Protein AF-0000000086183841 (afdb_homodimer)

Radius of gyration: 27.8 Å; Cα contacts (8 Å, |Δi|>4): 946; chains: 2; bounding box: 64×86×71 Å

Organism: Rhodotorula mucilaginosa (NCBI:txid5537)

Structure (mmCIF, N/CA/C/O backbone):
data_AF-0000000086183841-model_v1
#
loop_
_entity.id
_entity.type
_entity.pdbx_description
1 polymer 'Uncharacterized protein'
#
loop_
_atom_site.group_PDB
_atom_site.id
_atom_site.type_symbol
_atom_site.label_atom_id
_atom_site.label_alt_id
_atom_site.label_comp_id
_atom_site.label_asym_id
_atom_site.label_entity_id
_atom_site.label_seq_id
_atom_site.pdbx_PDB_ins_code
_atom_site.Cartn_x
_atom_site.Cartn_y
_atom_site.Cartn_z
_atom_site.occupancy
_atom_site.B_iso_or_equiv
_atom_site.auth_seq_id
_atom_site.auth_comp_id
_atom_site.auth_asym_id
_atom_site.auth_atom_id
_atom_site.pdbx_PDB_model_num
ATOM 1 N N . MET A 1 1 ? 13.086 28.516 -35.906 1 32.03 1 MET A N 1
ATOM 2 C CA . MET A 1 1 ? 13.18 27.109 -35.5 1 32.03 1 MET A CA 1
ATOM 3 C C . MET A 1 1 ? 12.852 26.922 -34.031 1 32.03 1 MET A C 1
ATOM 5 O O . MET A 1 1 ? 13.516 27.5 -33.156 1 32.03 1 MET A O 1
ATOM 9 N N . SER A 1 2 ? 11.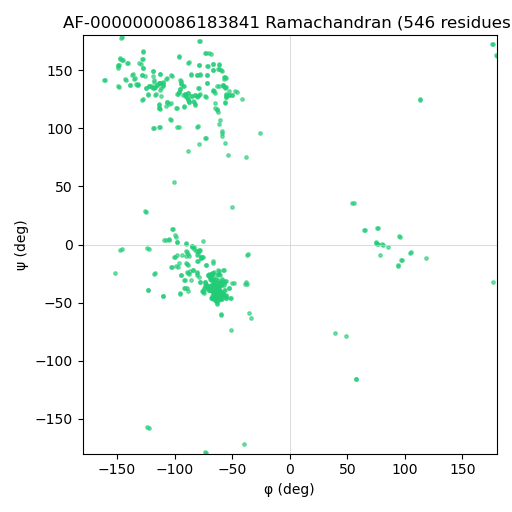562 26.625 -33.75 1 34.84 2 SER A N 1
ATOM 10 C CA . SER A 1 2 ? 10.969 26.781 -32.438 1 34.84 2 SER A CA 1
ATOM 11 C C . SER A 1 2 ? 11.727 25.969 -31.391 1 34.84 2 SER A C 1
ATOM 13 O O . SER A 1 2 ? 12.414 25 -31.734 1 34.84 2 SER A O 1
ATOM 15 N N . LEU A 1 3 ? 11.953 26.609 -30.234 1 42.75 3 LEU A N 1
ATOM 16 C CA . LEU A 1 3 ? 12.664 26.094 -29.062 1 42.75 3 LEU A CA 1
ATOM 17 C C . LEU A 1 3 ? 12.359 24.609 -28.844 1 42.75 3 LEU A C 1
ATOM 19 O O . LEU A 1 3 ? 13.227 23.859 -28.406 1 42.75 3 LEU A O 1
ATOM 23 N N . VAL A 1 4 ? 11.234 24.203 -29.141 1 41.47 4 VAL A N 1
ATOM 24 C CA . VAL A 1 4 ? 10.852 22.797 -28.984 1 41.47 4 VAL A CA 1
ATOM 25 C C . VAL A 1 4 ? 11.625 21.938 -29.984 1 41.47 4 VAL A C 1
ATOM 27 O O . VAL A 1 4 ? 11.906 20.766 -29.719 1 41.47 4 VAL A O 1
ATOM 30 N N . ALA A 1 5 ? 12.086 22.438 -31.125 1 47.25 5 ALA A N 1
ATOM 31 C CA . ALA A 1 5 ? 12.773 21.703 -32.188 1 47.25 5 ALA A CA 1
ATOM 32 C C . ALA A 1 5 ? 14.133 21.203 -31.703 1 47.25 5 ALA A C 1
ATOM 34 O O . ALA A 1 5 ? 14.625 20.172 -32.156 1 47.25 5 ALA A O 1
ATOM 35 N N . ARG A 1 6 ? 14.664 21.922 -30.781 1 49.94 6 ARG A N 1
ATOM 36 C CA . ARG A 1 6 ? 16.031 21.594 -30.406 1 49.94 6 ARG A CA 1
ATOM 37 C C . ARG A 1 6 ? 16.062 20.5 -29.359 1 49.94 6 ARG A C 1
ATOM 39 O O . ARG A 1 6 ? 17.109 19.906 -29.094 1 49.94 6 ARG A O 1
ATOM 46 N N . LEU A 1 7 ? 15 20.422 -28.484 1 52.72 7 LEU A N 1
ATOM 47 C CA . LEU A 1 7 ? 15.125 19.531 -27.328 1 52.72 7 LEU A CA 1
ATOM 48 C C . LEU A 1 7 ? 14.703 18.109 -27.688 1 52.72 7 LEU A C 1
ATOM 50 O O . LEU A 1 7 ? 14.977 17.172 -26.953 1 52.72 7 LEU A O 1
ATOM 54 N N . VAL A 1 8 ? 13.906 17.969 -28.719 1 57.25 8 VAL A N 1
ATOM 55 C CA . VAL A 1 8 ? 13.453 16.641 -29.078 1 57.25 8 VAL A CA 1
ATOM 56 C C . VAL A 1 8 ? 14.148 16.188 -30.359 1 57.25 8 VAL A C 1
ATOM 58 O O . VAL A 1 8 ? 14.148 16.906 -31.359 1 57.25 8 VAL A O 1
ATOM 61 N N . PRO A 1 9 ? 14.883 15.133 -30.281 1 63.31 9 PRO A N 1
ATOM 62 C CA . PRO A 1 9 ? 15.531 14.648 -31.5 1 63.31 9 PRO A CA 1
ATOM 63 C C . PRO A 1 9 ? 14.57 14.578 -32.688 1 63.31 9 PRO A C 1
ATOM 65 O O . PRO A 1 9 ? 13.406 14.195 -32.531 1 63.31 9 PRO A O 1
ATOM 68 N N . SER A 1 10 ? 15.008 15.07 -33.688 1 67.94 10 SER A N 1
ATOM 69 C CA . SER A 1 10 ? 14.242 15.141 -34.938 1 67.94 10 SER A CA 1
ATOM 70 C C . SER A 1 10 ? 13.656 13.781 -35.312 1 67.94 10 SER A C 1
ATOM 72 O O . SER A 1 10 ? 12.547 13.695 -35.844 1 67.94 10 SER A O 1
ATOM 74 N N . SER A 1 11 ? 14.391 12.695 -34.969 1 69.44 11 SER A N 1
ATOM 75 C CA . SER A 1 11 ? 13.906 11.352 -35.281 1 69.44 11 SER A CA 1
ATOM 76 C C . SER A 1 11 ? 12.641 11.023 -34.5 1 69.44 11 SER A C 1
ATOM 78 O O . SER A 1 11 ? 11.719 10.391 -35.031 1 69.44 11 SER A O 1
ATOM 80 N N . LEU A 1 12 ? 12.555 11.531 -33.312 1 67.94 12 LEU A N 1
ATOM 81 C CA . LEU A 1 12 ? 11.367 11.289 -32.5 1 67.94 12 LEU A CA 1
ATOM 82 C C . LEU A 1 12 ? 10.188 12.109 -33 1 67.94 12 LEU A C 1
ATOM 84 O O . LEU A 1 12 ? 9.047 11.625 -33 1 67.94 12 LEU A O 1
ATOM 88 N N . VAL A 1 13 ? 10.586 13.273 -33.375 1 69.06 13 VAL A N 1
ATOM 89 C CA . VAL A 1 13 ? 9.547 14.156 -33.906 1 69.06 13 VAL A CA 1
ATOM 90 C C . VAL A 1 13 ? 8.914 13.539 -35.125 1 69.06 13 VAL A C 1
ATOM 92 O O . VAL A 1 13 ? 7.684 13.523 -35.281 1 69.06 13 VAL A O 1
ATOM 95 N N . ASP A 1 14 ? 9.734 13.023 -35.969 1 71.62 14 ASP A N 1
ATOM 96 C CA . ASP A 1 14 ? 9.242 12.422 -37.188 1 71.62 14 ASP A CA 1
ATOM 97 C C . ASP A 1 14 ? 8.344 11.227 -36.906 1 71.62 14 ASP A C 1
ATOM 99 O O . ASP A 1 14 ? 7.34 11.016 -37.594 1 71.62 14 ASP A O 1
ATOM 103 N N . ARG A 1 15 ? 8.648 10.602 -35.844 1 72.31 15 ARG A N 1
ATOM 104 C CA . ARG A 1 15 ? 7.895 9.406 -35.5 1 72.31 15 ARG A CA 1
ATOM 105 C C . ARG A 1 15 ? 6.566 9.766 -34.875 1 72.31 15 ARG A C 1
ATOM 107 O O . ARG A 1 15 ? 5.574 9.047 -35 1 72.31 15 ARG A O 1
ATOM 114 N N . LEU A 1 16 ? 6.551 10.891 -34.25 1 75.75 16 LEU A N 1
ATOM 115 C CA . LEU A 1 16 ? 5.371 11.227 -33.469 1 75.75 16 LEU A CA 1
ATOM 116 C C . LEU A 1 16 ? 4.449 12.164 -34.219 1 75.75 16 LEU A C 1
ATOM 118 O O . LEU A 1 16 ? 3.289 12.352 -33.875 1 75.75 16 LEU A O 1
ATOM 122 N N . GLU A 1 17 ? 4.969 12.68 -35.312 1 75.31 17 GLU A N 1
ATOM 123 C CA . GLU A 1 17 ? 4.223 13.648 -36.094 1 75.31 17 GLU A CA 1
ATOM 124 C C . GLU A 1 17 ? 2.887 13.078 -36.562 1 75.31 17 GLU A C 1
ATOM 126 O O . GLU A 1 17 ? 1.859 13.758 -36.5 1 75.31 17 GLU A O 1
ATOM 131 N N . PRO A 1 18 ? 2.91 11.828 -37 1 74.31 18 PRO A N 1
ATOM 132 C CA . PRO A 1 18 ? 1.6 11.297 -37.375 1 74.31 18 PRO A CA 1
ATOM 133 C C . PRO A 1 18 ? 0.606 11.281 -36.219 1 74.31 18 PRO A C 1
ATOM 135 O O . PRO A 1 18 ? -0.603 11.398 -36.438 1 74.31 18 PRO A O 1
ATOM 138 N N . LEU A 1 19 ? 1.113 11.219 -35.094 1 73.88 19 LEU A N 1
ATOM 139 C CA . LEU A 1 19 ? 0.247 11.203 -33.906 1 73.88 19 LEU A CA 1
ATOM 140 C C . LEU A 1 19 ? -0.349 12.586 -33.656 1 73.88 19 LEU A C 1
ATOM 142 O O . LEU A 1 19 ? -1.496 12.703 -33.219 1 73.88 19 LEU A O 1
ATOM 146 N N . LEU A 1 20 ? 0.448 13.539 -33.969 1 75.38 20 LEU A N 1
ATOM 147 C CA . LEU A 1 20 ? -0.028 14.906 -33.812 1 75.38 20 LEU A CA 1
ATOM 148 C C . LEU A 1 20 ? -1.23 15.188 -34.688 1 75.38 20 LEU A C 1
ATOM 150 O O . LEU A 1 20 ? -2.148 15.906 -34.312 1 75.38 20 LEU A O 1
ATOM 154 N N . ALA A 1 21 ? -1.122 14.539 -35.844 1 71.62 21 ALA A N 1
ATOM 155 C CA . ALA A 1 21 ? -2.182 14.766 -36.844 1 71.62 21 ALA A CA 1
ATOM 156 C C . ALA A 1 21 ? -3.51 14.188 -36.344 1 71.62 21 ALA A C 1
ATOM 158 O O . ALA A 1 21 ? -4.578 14.602 -36.812 1 71.62 21 ALA A O 1
ATOM 159 N N . ARG A 1 22 ? -3.402 13.367 -35.375 1 70.81 22 ARG A N 1
ATOM 160 C CA . ARG A 1 22 ? -4.605 12.719 -34.844 1 70.81 22 ARG A CA 1
ATOM 161 C C . ARG A 1 22 ? -5.223 13.523 -33.719 1 70.81 22 ARG A C 1
ATOM 163 O O . ARG A 1 22 ? -6.352 13.258 -33.312 1 70.81 22 ARG A O 1
ATOM 170 N N . LEU A 1 23 ? -4.551 14.469 -33.281 1 74.44 23 LEU A N 1
ATOM 171 C CA . LEU A 1 23 ? -5.055 15.336 -32.219 1 74.44 23 LEU A CA 1
ATOM 172 C C . LEU A 1 23 ? -5.867 16.484 -32.812 1 74.44 23 LEU A C 1
ATOM 174 O O . LEU A 1 23 ? -5.742 16.812 -34 1 74.44 23 LEU A O 1
ATOM 178 N N . PRO A 1 24 ? -6.77 17.062 -31.969 1 70.88 24 PRO A N 1
ATOM 179 C CA . PRO A 1 24 ? -7.637 18.109 -32.5 1 70.88 24 PRO A CA 1
ATOM 180 C C . PRO A 1 24 ? -6.855 19.234 -33.188 1 70.88 24 PRO A C 1
ATOM 182 O O . PRO A 1 24 ? -5.863 19.719 -32.625 1 70.88 24 PRO A O 1
ATOM 185 N N . SER A 1 25 ? -7.281 19.5 -34.375 1 68.31 25 SER A N 1
ATOM 186 C CA . SER A 1 25 ? -6.613 20.484 -35.219 1 68.31 25 SER A CA 1
ATOM 187 C C . SER A 1 25 ? -6.645 21.875 -34.562 1 68.31 25 SER A C 1
ATOM 189 O O . SER A 1 25 ? -5.781 22.703 -34.844 1 68.31 25 SER A O 1
ATOM 191 N N . GLY A 1 26 ? -7.582 22.125 -33.656 1 72.12 26 GLY A N 1
ATOM 192 C CA . GLY A 1 26 ? -7.668 23.438 -33.062 1 72.12 26 GLY A CA 1
ATOM 193 C C . GLY A 1 26 ? -6.637 23.672 -31.969 1 72.12 26 GLY A C 1
ATOM 194 O O . GLY A 1 26 ? -6.426 24.812 -31.547 1 72.12 26 GLY A O 1
ATOM 195 N N . LEU A 1 27 ? -5.945 22.688 -31.656 1 77.38 27 LEU A N 1
ATOM 196 C CA . LEU A 1 27 ? -4.957 22.844 -30.594 1 77.38 27 LEU A CA 1
ATOM 197 C C . LEU A 1 27 ? -3.604 23.25 -31.156 1 77.38 27 LEU A C 1
ATOM 199 O O . LEU A 1 27 ? -3.164 22.703 -32.188 1 77.38 27 LEU A O 1
ATOM 203 N N . PRO A 1 28 ? -3.078 24.312 -30.547 1 85.56 28 PRO A N 1
ATOM 204 C CA . PRO A 1 28 ? -1.729 24.703 -30.969 1 85.56 28 PRO A CA 1
ATOM 205 C C . PRO A 1 28 ? -0.719 23.562 -30.844 1 85.56 28 PRO A C 1
ATOM 207 O O . PRO A 1 28 ? -0.848 22.734 -29.953 1 85.56 28 PRO A O 1
ATOM 210 N N . ARG A 1 29 ? 0.168 23.531 -31.781 1 82.62 29 ARG A N 1
ATOM 211 C CA . ARG A 1 29 ? 1.156 22.453 -31.891 1 82.62 29 ARG A CA 1
ATOM 212 C C . ARG A 1 29 ? 1.88 22.266 -30.562 1 82.62 29 ARG A C 1
ATOM 214 O O . ARG A 1 29 ? 2.043 21.125 -30.094 1 82.62 29 ARG A O 1
ATOM 221 N N . PRO A 1 30 ? 2.326 23.344 -29.906 1 84.38 30 PRO A N 1
ATOM 222 C CA . PRO A 1 30 ? 3.016 23.141 -28.625 1 84.38 30 PRO A CA 1
ATOM 223 C C . PRO A 1 30 ? 2.146 22.422 -27.594 1 84.38 30 PRO A C 1
ATOM 225 O O . PRO A 1 30 ? 2.652 21.625 -26.812 1 84.38 30 PRO A O 1
ATOM 228 N N . LEU A 1 31 ? 0.934 22.625 -27.625 1 86.31 31 LEU A N 1
ATOM 229 C CA . LEU A 1 31 ? 0.023 21.969 -26.688 1 86.31 31 LEU A CA 1
ATOM 230 C C . LEU A 1 31 ? -0.149 20.5 -27.031 1 86.31 31 LEU A C 1
ATOM 232 O O . LEU A 1 31 ? -0.288 19.656 -26.125 1 86.31 31 LEU A O 1
ATOM 236 N N . LYS A 1 32 ? -0.121 20.281 -28.266 1 82.81 32 LYS A N 1
ATOM 237 C CA . LYS A 1 32 ? -0.198 18.891 -28.688 1 82.81 32 LYS A CA 1
ATOM 238 C C . LYS A 1 32 ? 1.032 18.109 -28.234 1 82.81 32 LYS A C 1
ATOM 240 O O . LYS A 1 32 ? 0.912 16.984 -27.719 1 82.81 32 LYS A O 1
ATOM 245 N N . TRP A 1 33 ? 2.141 18.766 -28.391 1 83.44 33 TRP A N 1
ATOM 246 C CA . TRP A 1 33 ? 3.377 18.109 -27.969 1 83.44 33 TRP A CA 1
ATOM 247 C C . TRP A 1 33 ? 3.424 17.938 -26.469 1 83.44 33 TRP A C 1
ATOM 249 O O . TRP A 1 33 ? 3.889 16.922 -25.953 1 83.44 33 TRP A O 1
ATOM 259 N N . ALA A 1 34 ? 2.943 18.906 -25.812 1 85.44 34 ALA A N 1
ATOM 260 C CA . ALA A 1 34 ? 2.891 18.828 -24.359 1 85.44 34 ALA A CA 1
ATOM 261 C C . ALA A 1 34 ? 1.993 17.672 -23.906 1 85.44 34 ALA A C 1
ATOM 263 O O . ALA A 1 34 ? 2.318 16.969 -22.953 1 85.44 34 ALA A O 1
ATOM 264 N N . PHE A 1 35 ? 1.017 17.562 -24.609 1 82.81 35 PHE A N 1
ATOM 265 C CA . PHE A 1 35 ? 0.077 16.5 -24.281 1 82.81 35 PHE A CA 1
ATOM 266 C C . PHE A 1 35 ? 0.706 15.133 -24.516 1 82.81 35 PHE A C 1
ATOM 268 O O . PHE A 1 35 ? 0.586 14.234 -23.688 1 82.81 35 PHE A O 1
ATOM 275 N N . ILE A 1 36 ? 1.354 15 -25.578 1 82.81 36 ILE A N 1
ATOM 276 C CA . ILE A 1 36 ? 2.01 13.734 -25.906 1 82.81 36 ILE A CA 1
ATOM 277 C C . ILE A 1 36 ? 3.098 13.445 -24.875 1 82.81 36 ILE A C 1
ATOM 279 O O . ILE A 1 36 ? 3.238 12.305 -24.422 1 82.81 36 ILE A O 1
ATOM 283 N N . ALA A 1 37 ? 3.807 14.469 -24.578 1 84.31 37 ALA A N 1
ATOM 284 C CA . ALA A 1 37 ? 4.84 14.312 -23.547 1 84.31 37 ALA A CA 1
ATOM 285 C C . ALA A 1 37 ? 4.23 13.867 -22.219 1 84.31 37 ALA A C 1
ATOM 287 O O . ALA A 1 37 ? 4.77 12.984 -21.547 1 84.31 37 ALA A O 1
ATOM 288 N N . LEU A 1 38 ? 3.131 14.422 -21.891 1 83.62 38 LEU A N 1
ATOM 289 C CA . LEU A 1 38 ? 2.432 14.07 -20.656 1 83.62 38 LEU A CA 1
ATOM 290 C C . LEU A 1 38 ? 2.027 12.594 -20.656 1 83.62 38 LEU A C 1
ATOM 292 O O . LEU A 1 38 ? 2.184 11.906 -19.656 1 83.62 38 LEU A O 1
ATOM 296 N N . LEU A 1 39 ? 1.614 12.188 -21.781 1 83.12 39 LEU A N 1
ATOM 297 C CA . LEU A 1 39 ? 1.193 10.797 -21.891 1 83.12 39 LEU A CA 1
ATOM 298 C C . LEU A 1 39 ? 2.391 9.852 -21.812 1 83.12 39 LEU A C 1
ATOM 300 O O . LEU A 1 39 ? 2.336 8.836 -21.109 1 83.12 39 LEU A O 1
ATOM 304 N N . ILE A 1 40 ? 3.434 10.289 -22.438 1 83.62 40 ILE A N 1
ATOM 305 C CA . ILE A 1 40 ? 4.617 9.438 -22.469 1 83.62 40 ILE A CA 1
ATOM 306 C C . ILE A 1 40 ? 5.23 9.344 -21.078 1 83.62 40 ILE A C 1
ATOM 308 O O . ILE A 1 40 ? 5.578 8.258 -20.609 1 83.62 40 ILE A O 1
ATOM 312 N N . PHE A 1 41 ? 5.234 10.438 -20.375 1 84.38 41 PHE A N 1
ATOM 313 C CA . PHE A 1 41 ? 5.867 10.477 -19.062 1 84.38 41 PHE A CA 1
ATOM 314 C C . PHE A 1 41 ? 4.992 9.812 -18.016 1 84.38 41 PHE A C 1
ATOM 316 O O . PHE A 1 41 ? 5.457 9.484 -16.906 1 84.38 41 PHE A O 1
ATOM 323 N N . ASN A 1 42 ? 3.777 9.539 -18.422 1 86.81 42 ASN A N 1
ATOM 324 C CA . ASN A 1 42 ? 2.859 8.906 -17.484 1 86.81 42 ASN A CA 1
ATOM 325 C C . ASN A 1 42 ? 2.266 7.621 -18.062 1 86.81 42 ASN A C 1
ATOM 327 O O . ASN A 1 42 ? 1.13 7.262 -17.734 1 86.81 42 ASN A O 1
ATOM 331 N N . ILE A 1 43 ? 2.986 7.02 -18.875 1 86.56 43 ILE A N 1
ATOM 332 C CA . ILE A 1 43 ? 2.484 5.871 -19.625 1 86.56 43 ILE A CA 1
ATOM 333 C C . ILE A 1 43 ? 2.094 4.758 -18.656 1 86.56 43 ILE A C 1
ATOM 335 O O . ILE A 1 43 ? 1.133 4.023 -18.906 1 86.56 43 ILE A O 1
ATOM 339 N N . ASP A 1 44 ? 2.756 4.617 -17.594 1 86.94 44 ASP A N 1
ATOM 340 C CA . ASP A 1 44 ? 2.484 3.537 -16.656 1 86.94 44 ASP A CA 1
ATOM 341 C C . ASP A 1 44 ? 1.22 3.82 -15.844 1 86.94 44 ASP A C 1
ATOM 343 O O . ASP A 1 44 ? 0.69 2.928 -15.18 1 86.94 44 ASP A O 1
ATOM 347 N N . GLY A 1 45 ? 0.759 5.02 -15.961 1 87 45 GLY A N 1
ATOM 348 C CA . GLY A 1 45 ? -0.428 5.395 -15.203 1 87 45 GLY A CA 1
ATOM 349 C C . GLY A 1 45 ? -1.676 5.477 -16.062 1 87 45 GLY A C 1
ATOM 350 O O . GLY A 1 45 ? -2.748 5.844 -15.578 1 87 45 GLY A O 1
ATOM 351 N N . LEU A 1 46 ? -1.505 5.121 -17.297 1 87.94 46 LEU A N 1
ATOM 352 C CA . LEU A 1 46 ? -2.668 5.176 -18.172 1 87.94 46 LEU A CA 1
ATOM 353 C C . LEU A 1 46 ? -3.664 4.074 -17.828 1 87.94 46 LEU A C 1
ATOM 355 O O . LEU A 1 46 ? -3.275 3.014 -17.344 1 87.94 46 LEU A O 1
ATOM 359 N N . PRO A 1 47 ? -4.93 4.371 -18.156 1 84.88 47 PRO A N 1
ATOM 360 C CA . PRO A 1 47 ? -5.965 3.383 -17.844 1 84.88 47 PRO A CA 1
ATOM 361 C C . PRO A 1 47 ? -5.676 2.012 -18.438 1 84.88 47 PRO A C 1
ATOM 363 O O . PRO A 1 47 ? -5.344 1.913 -19.625 1 84.88 47 PRO A O 1
ATOM 366 N N . GLY A 1 48 ? -5.703 1.041 -17.609 1 87.44 48 GLY A N 1
ATOM 367 C CA . GLY A 1 48 ? -5.594 -0.333 -18.078 1 87.44 48 GLY A CA 1
ATOM 368 C C . GLY A 1 48 ? -4.168 -0.856 -18.062 1 87.44 48 GLY A C 1
ATOM 369 O O . GLY A 1 48 ? -3.945 -2.066 -18.125 1 87.44 48 GLY A O 1
ATOM 370 N N . VAL A 1 49 ? -3.213 0.041 -18 1 88.5 49 VAL A N 1
ATOM 371 C CA . VAL A 1 49 ? -1.82 -0.39 -18.062 1 88.5 49 VAL A CA 1
ATOM 372 C C . VAL A 1 49 ? -1.484 -1.247 -16.844 1 88.5 49 VAL A C 1
ATOM 374 O O . VAL A 1 49 ? -0.868 -2.307 -16.969 1 88.5 49 VAL A O 1
ATOM 377 N N . TRP A 1 50 ? -1.851 -0.812 -15.68 1 90 50 TRP A N 1
ATOM 378 C CA . TRP A 1 50 ? -1.632 -1.6 -14.477 1 90 50 TRP A CA 1
ATOM 379 C C . TRP A 1 50 ? -2.25 -2.988 -14.609 1 90 50 TRP A C 1
ATOM 381 O O . TRP A 1 50 ? -1.601 -3.994 -14.32 1 90 50 TRP A O 1
ATOM 391 N N . HIS A 1 51 ? -3.451 -3.086 -15.125 1 90.06 51 HIS A N 1
ATOM 392 C CA . HIS A 1 51 ? -4.156 -4.352 -15.297 1 90.06 51 HIS A CA 1
ATOM 393 C C . HIS A 1 51 ? -3.422 -5.258 -16.281 1 90.06 51 HIS A C 1
ATOM 395 O O . HIS A 1 51 ? -3.23 -6.445 -16.016 1 90.06 51 HIS A O 1
ATOM 401 N N . ALA A 1 52 ? -3.021 -4.621 -17.344 1 89.81 52 ALA A N 1
ATOM 402 C CA . ALA A 1 52 ? -2.324 -5.398 -18.375 1 89.81 52 ALA A CA 1
ATOM 403 C C . ALA A 1 52 ? -1.001 -5.941 -17.844 1 89.81 52 ALA A C 1
ATOM 405 O O . ALA A 1 52 ? -0.653 -7.098 -18.078 1 89.81 52 ALA A O 1
ATOM 406 N N . ARG A 1 53 ? -0.373 -5.133 -17.109 1 89.44 53 ARG A N 1
ATOM 407 C CA . ARG A 1 53 ? 0.943 -5.52 -16.609 1 89.44 53 ARG A CA 1
ATOM 408 C C . ARG A 1 53 ? 0.831 -6.629 -15.57 1 89.44 53 ARG A C 1
ATOM 410 O O . ARG A 1 53 ? 1.716 -7.48 -15.469 1 89.44 53 ARG A O 1
ATOM 417 N N . ILE A 1 54 ? -0.161 -6.625 -14.789 1 88.75 54 ILE A N 1
ATOM 418 C CA . ILE A 1 54 ? -0.334 -7.637 -13.75 1 88.75 54 ILE A CA 1
ATOM 419 C C . ILE A 1 54 ? -0.855 -8.93 -14.367 1 88.75 54 ILE A C 1
ATOM 421 O O . ILE A 1 54 ? -0.468 -10.023 -13.953 1 88.75 54 ILE A O 1
ATOM 425 N N . MET A 1 55 ? -1.65 -8.82 -15.406 1 87.56 55 MET A N 1
ATOM 426 C CA . MET A 1 55 ? -2.301 -9.992 -15.984 1 87.56 55 MET A CA 1
ATOM 427 C C . MET A 1 55 ? -1.415 -10.633 -17.047 1 87.56 55 MET A C 1
ATOM 429 O O . MET A 1 55 ? -1.495 -11.844 -17.281 1 87.56 55 MET A O 1
ATOM 433 N N . TRP A 1 56 ? -0.597 -9.914 -17.594 1 86.25 56 TRP A N 1
ATOM 434 C CA . TRP A 1 56 ? 0.128 -10.367 -18.766 1 86.25 56 TRP A CA 1
ATOM 435 C C . TRP A 1 56 ? 0.989 -11.586 -18.438 1 86.25 56 TRP A C 1
ATOM 437 O O . TRP A 1 56 ? 1.012 -12.555 -19.203 1 86.25 56 TRP A O 1
ATOM 447 N N . PRO A 1 57 ? 1.687 -11.531 -17.328 1 81.5 57 PRO A N 1
ATOM 448 C CA . PRO A 1 57 ? 2.494 -12.719 -17.047 1 81.5 57 PRO A CA 1
ATOM 449 C C . PRO A 1 57 ? 1.654 -13.992 -16.938 1 81.5 57 PRO A C 1
ATOM 451 O O . PRO A 1 57 ? 2.092 -15.062 -17.359 1 81.5 57 PRO A O 1
ATOM 454 N N . PHE A 1 58 ? 0.536 -13.891 -16.453 1 79.88 58 PHE A N 1
ATOM 455 C CA . PHE A 1 58 ? -0.333 -15.055 -16.297 1 79.88 58 PHE A CA 1
ATOM 456 C C . PHE A 1 58 ? -0.927 -15.477 -17.625 1 79.88 58 PHE A C 1
ATOM 458 O O . PHE A 1 58 ? -0.96 -16.656 -17.953 1 79.88 58 PHE A O 1
ATOM 465 N N . ILE A 1 59 ? -1.317 -14.531 -18.438 1 82.25 59 ILE A N 1
ATOM 466 C CA . ILE A 1 59 ? -1.89 -14.805 -19.75 1 82.25 59 ILE A CA 1
ATOM 467 C C . ILE A 1 59 ? -0.827 -15.43 -20.656 1 82.25 59 ILE A C 1
ATOM 469 O O . ILE A 1 59 ? -1.086 -16.422 -21.344 1 82.25 59 ILE A O 1
ATOM 473 N N . ALA A 1 60 ? 0.325 -14.859 -20.625 1 82.69 60 ALA A N 1
ATOM 474 C CA . ALA A 1 60 ? 1.432 -15.375 -21.422 1 82.69 60 ALA A CA 1
ATOM 475 C C . ALA A 1 60 ? 1.771 -16.812 -21.031 1 82.69 60 ALA A C 1
ATOM 477 O O . ALA A 1 60 ? 2.02 -17.656 -21.906 1 82.69 60 ALA A O 1
ATOM 478 N N . PHE A 1 61 ? 1.774 -17.094 -19.766 1 77.06 61 PHE A N 1
ATOM 479 C CA . PHE A 1 61 ? 2.062 -18.438 -19.266 1 77.06 61 PHE A CA 1
ATOM 480 C C . PHE A 1 61 ? 1.002 -19.422 -19.734 1 77.06 61 PHE A C 1
ATOM 482 O O . PHE A 1 61 ? 1.329 -20.5 -20.25 1 77.06 61 PHE A O 1
ATOM 489 N N . GLN A 1 62 ? -0.196 -19.062 -19.609 1 78 62 GLN A N 1
ATOM 490 C CA . GLN A 1 62 ? -1.292 -19.922 -20.016 1 78 62 GLN A CA 1
ATOM 491 C C . GLN A 1 62 ? -1.231 -20.203 -21.516 1 78 62 GLN A C 1
ATOM 493 O O . GLN A 1 62 ? -1.504 -21.328 -21.953 1 78 62 GLN A O 1
ATOM 498 N N . TRP A 1 63 ? -0.857 -19.188 -22.188 1 85.5 63 TRP A N 1
ATOM 499 C CA . TRP A 1 63 ? -0.726 -19.344 -23.641 1 85.5 63 TRP A CA 1
ATOM 500 C C . TRP A 1 63 ? 0.408 -20.312 -23.969 1 85.5 63 TRP A C 1
ATOM 502 O O . TRP A 1 63 ? 0.27 -21.156 -24.859 1 85.5 63 TRP A O 1
ATOM 512 N N . GLN A 1 64 ? 1.441 -20.203 -23.297 1 83.25 64 GLN A N 1
ATOM 513 C CA . GLN A 1 64 ? 2.576 -21.094 -23.516 1 83.25 64 GLN A CA 1
ATOM 514 C C . GLN A 1 64 ? 2.225 -22.547 -23.172 1 83.25 64 GLN A C 1
ATOM 516 O O . GLN A 1 64 ? 2.598 -23.469 -23.891 1 83.25 64 GLN A O 1
ATOM 521 N N . VAL A 1 65 ? 1.508 -22.766 -22.141 1 76.56 65 VAL A N 1
ATOM 522 C CA . VAL A 1 65 ? 1.071 -24.094 -21.734 1 76.56 65 VAL A CA 1
ATOM 523 C C . VAL A 1 65 ? 0.131 -24.688 -22.781 1 76.56 65 VAL A C 1
ATOM 525 O O . VAL A 1 65 ? 0.243 -25.859 -23.125 1 76.56 65 VAL A O 1
ATOM 528 N N . ARG A 1 66 ? -0.681 -23.938 -23.359 1 83.44 66 ARG A N 1
ATOM 529 C CA . ARG A 1 66 ? -1.64 -24.375 -24.375 1 83.44 66 ARG A CA 1
ATOM 530 C C . ARG A 1 66 ? -0.933 -24.781 -25.656 1 83.44 66 ARG A C 1
ATOM 532 O O . ARG A 1 66 ? -1.381 -25.688 -26.359 1 83.44 66 ARG A O 1
ATOM 539 N N . LEU A 1 67 ? 0.153 -24.109 -25.797 1 90.31 67 LEU A N 1
ATOM 540 C CA . LEU A 1 67 ? 0.938 -24.422 -26.984 1 90.31 67 LEU A CA 1
ATOM 541 C C . LEU A 1 67 ? 1.819 -25.641 -26.75 1 90.31 67 LEU A C 1
ATOM 543 O O . LEU A 1 67 ? 2.553 -26.062 -27.656 1 90.31 67 LEU A O 1
ATOM 547 N N . GLY A 1 68 ? 1.812 -26.188 -25.531 1 81.88 68 GLY A N 1
ATOM 548 C CA . GLY A 1 68 ? 2.479 -27.438 -25.234 1 81.88 68 GLY A CA 1
ATOM 549 C C . GLY A 1 68 ? 3.873 -27.266 -24.672 1 81.88 68 GLY A C 1
ATOM 550 O O . GLY A 1 68 ? 4.648 -28.219 -24.594 1 81.88 68 GLY A O 1
ATOM 551 N N . LYS A 1 69 ? 4.172 -26 -24.406 1 82 69 LYS A N 1
ATOM 552 C CA . LYS A 1 69 ? 5.488 -25.781 -23.812 1 82 69 LYS A CA 1
ATOM 553 C C . LYS A 1 69 ? 5.582 -26.391 -22.422 1 82 69 LYS A C 1
ATOM 555 O O . LYS A 1 69 ? 4.641 -26.297 -21.625 1 82 69 LYS A O 1
ATOM 560 N N . LYS A 1 70 ? 6.688 -27.141 -22.203 1 79.62 70 LYS A N 1
ATOM 561 C CA . LYS A 1 70 ? 6.969 -27.719 -20.906 1 79.62 70 LYS A CA 1
ATOM 562 C C . LYS A 1 70 ? 8.281 -27.188 -20.328 1 79.62 70 LYS A C 1
ATOM 564 O O . LYS A 1 70 ? 9.227 -26.938 -21.078 1 79.62 70 LYS A O 1
ATOM 569 N N . TRP A 1 71 ? 8.234 -26.844 -19.078 1 80 71 TRP A N 1
ATOM 570 C CA . TRP A 1 71 ? 9.445 -26.375 -18.391 1 80 71 TRP A CA 1
ATOM 571 C C . TRP A 1 71 ? 9.914 -27.406 -17.375 1 80 71 TRP A C 1
ATOM 573 O O . TRP A 1 71 ? 9.094 -28.062 -16.719 1 80 71 TRP A O 1
ATOM 583 N N . PRO A 1 72 ? 11.25 -27.594 -17.406 1 85.12 72 PRO A N 1
ATOM 584 C CA . PRO A 1 72 ? 11.742 -28.438 -16.328 1 85.12 72 PRO A CA 1
ATOM 585 C C . PRO A 1 72 ? 11.383 -27.891 -14.945 1 85.12 72 PRO A C 1
ATOM 587 O O . PRO A 1 72 ? 11.336 -26.688 -14.75 1 85.12 72 PRO A O 1
ATOM 590 N N . ASN A 1 73 ? 11.102 -28.891 -14.055 1 91 73 ASN A N 1
ATOM 591 C CA . ASN A 1 73 ? 10.828 -28.5 -12.672 1 91 73 ASN A CA 1
ATOM 592 C C . ASN A 1 73 ? 12.125 -28.25 -11.898 1 91 73 ASN A C 1
ATOM 594 O O . ASN A 1 73 ? 12.742 -29.188 -11.398 1 91 73 ASN A O 1
ATOM 598 N N . TRP A 1 74 ? 12.516 -27.031 -11.711 1 92 74 TRP A N 1
ATOM 599 C CA . TRP A 1 74 ? 13.781 -26.656 -11.094 1 92 74 TRP A CA 1
ATOM 600 C C . TRP A 1 74 ? 13.711 -26.797 -9.578 1 92 74 TRP A C 1
ATOM 602 O O . TRP A 1 74 ? 14.727 -26.672 -8.891 1 92 74 TRP A O 1
ATOM 612 N N . ARG A 1 75 ? 12.602 -27.109 -9.047 1 94.44 75 ARG A N 1
ATOM 613 C CA . ARG A 1 75 ? 12.375 -27.156 -7.602 1 94.44 75 ARG A CA 1
ATOM 614 C C . ARG A 1 75 ? 12.906 -28.453 -7.008 1 94.44 75 ARG A C 1
ATOM 616 O O . ARG A 1 75 ? 13.164 -28.531 -5.805 1 94.44 75 ARG A O 1
ATOM 623 N N . ILE A 1 76 ? 13.008 -29.453 -7.793 1 94.12 76 ILE A N 1
ATOM 624 C CA . ILE A 1 76 ? 13.281 -30.797 -7.305 1 94.12 76 ILE A CA 1
ATOM 625 C C . ILE A 1 76 ? 14.57 -30.797 -6.484 1 94.12 76 ILE A C 1
ATOM 627 O O . ILE A 1 76 ? 15.625 -30.391 -6.977 1 94.12 76 ILE A O 1
ATOM 631 N N . GLY A 1 77 ? 14.383 -31.219 -5.293 1 94.31 77 GLY A N 1
ATOM 632 C CA . GLY A 1 77 ? 15.531 -31.391 -4.426 1 94.31 77 GLY A CA 1
ATOM 633 C C . GLY A 1 77 ? 16 -30.094 -3.795 1 94.31 77 GLY A C 1
ATOM 634 O O . GLY A 1 77 ? 16.938 -30.094 -2.996 1 94.31 77 GLY A O 1
ATOM 635 N N . LYS A 1 78 ? 15.383 -29 -4.07 1 95.62 78 LYS A N 1
ATOM 636 C CA . LYS A 1 78 ? 15.805 -27.703 -3.555 1 95.62 78 LYS A CA 1
ATOM 637 C C . LYS A 1 78 ? 15.016 -27.328 -2.303 1 95.62 78 LYS A C 1
ATOM 639 O O . LYS A 1 78 ? 14.008 -27.953 -1.98 1 95.62 78 LYS A O 1
ATOM 644 N N . ASP A 1 79 ? 15.594 -26.391 -1.602 1 96.38 79 ASP A N 1
ATOM 645 C CA . ASP A 1 79 ? 14.906 -25.812 -0.445 1 96.38 79 ASP A CA 1
ATOM 646 C C . ASP A 1 79 ? 14.031 -24.625 -0.854 1 96.38 79 ASP A C 1
ATOM 648 O O . ASP A 1 79 ? 14.5 -23.703 -1.522 1 96.38 79 ASP A O 1
ATOM 652 N N . GLU A 1 80 ? 12.805 -24.703 -0.521 1 95.25 80 GLU A N 1
ATOM 653 C CA . GLU A 1 80 ? 11.883 -23.625 -0.905 1 95.25 80 GLU A CA 1
ATOM 654 C C . GLU A 1 80 ? 12.359 -22.281 -0.381 1 95.25 80 GLU A C 1
ATOM 656 O O . GLU A 1 80 ? 12.039 -21.234 -0.953 1 95.25 80 GLU A O 1
ATOM 661 N N . PHE A 1 81 ? 13.211 -22.172 0.67 1 95.88 81 PHE A N 1
ATOM 662 C CA . PHE A 1 81 ? 13.703 -20.922 1.238 1 95.88 81 PHE A CA 1
ATOM 663 C C . PHE A 1 81 ? 14.805 -20.328 0.366 1 95.88 81 PHE A C 1
ATOM 665 O O . PHE A 1 81 ? 15.164 -19.156 0.517 1 95.88 81 PHE A O 1
ATOM 672 N N . ASP A 1 82 ? 15.273 -21.125 -0.589 1 96.12 82 ASP A N 1
ATOM 673 C CA . ASP A 1 82 ? 16.344 -20.641 -1.47 1 96.12 82 ASP A CA 1
ATOM 674 C C . ASP A 1 82 ? 15.766 -19.938 -2.693 1 96.12 82 ASP A C 1
ATOM 676 O O . ASP A 1 82 ? 16.484 -19.234 -3.41 1 96.12 82 ASP A O 1
ATOM 680 N N . PHE A 1 83 ? 14.57 -20.156 -2.92 1 96.44 83 PHE A N 1
ATOM 681 C CA . PHE A 1 83 ? 13.953 -19.562 -4.102 1 96.44 83 PHE A CA 1
ATOM 682 C C . PHE A 1 83 ? 13.734 -18.078 -3.922 1 96.44 83 PHE A C 1
ATOM 684 O O . PHE A 1 83 ? 13.203 -17.625 -2.9 1 96.44 83 PHE A O 1
ATOM 691 N N . THR A 1 84 ? 14.203 -17.234 -4.863 1 97.56 84 THR A N 1
ATOM 692 C CA . THR A 1 84 ? 14.016 -15.781 -4.871 1 97.56 84 THR A CA 1
ATOM 693 C C . THR A 1 84 ? 13.656 -15.297 -6.273 1 97.56 84 THR A C 1
ATOM 695 O O . THR A 1 84 ? 13.969 -15.953 -7.266 1 97.56 84 THR A O 1
ATOM 698 N N . THR A 1 85 ? 12.867 -14.32 -6.359 1 97 85 THR A N 1
ATOM 699 C CA . THR A 1 85 ? 12.625 -13.609 -7.609 1 97 85 THR A CA 1
ATOM 700 C C . THR A 1 85 ? 13.031 -12.148 -7.488 1 97 85 THR A C 1
ATOM 702 O O . THR A 1 85 ? 13 -11.578 -6.398 1 97 85 THR A O 1
ATOM 705 N N . LYS A 1 86 ? 13.453 -11.562 -8.562 1 97.31 86 LYS A N 1
ATOM 706 C CA . LYS A 1 86 ? 13.836 -10.156 -8.641 1 97.31 86 LYS A CA 1
ATOM 707 C C . LYS A 1 86 ? 13.195 -9.477 -9.844 1 97.31 86 LYS A C 1
ATOM 709 O O . LYS A 1 86 ? 13.109 -10.062 -10.922 1 97.31 86 LYS A O 1
ATOM 714 N N . ARG A 1 87 ? 12.75 -8.336 -9.633 1 97.12 87 ARG A N 1
ATOM 715 C CA . ARG A 1 87 ? 12.211 -7.508 -10.711 1 97.12 87 ARG A CA 1
ATOM 716 C C . ARG A 1 87 ? 12.656 -6.055 -10.555 1 97.12 87 ARG A C 1
ATOM 718 O O . ARG A 1 87 ? 12.672 -5.527 -9.438 1 97.12 87 ARG A O 1
ATOM 725 N N . GLU A 1 88 ? 13.016 -5.5 -11.641 1 97.56 88 GLU A N 1
ATOM 726 C CA . GLU A 1 88 ? 13.43 -4.102 -11.625 1 97.56 88 GLU A CA 1
ATOM 727 C C . GLU A 1 88 ? 12.258 -3.178 -11.969 1 97.56 88 GLU A C 1
ATOM 729 O O . GLU A 1 88 ? 11.477 -3.467 -12.875 1 97.56 88 GLU A O 1
ATOM 734 N N . PHE A 1 89 ? 12.164 -2.078 -11.258 1 97 89 PHE A N 1
ATOM 735 C CA . PHE A 1 89 ? 11.203 -1.012 -11.5 1 97 89 PHE A CA 1
ATOM 736 C C . PHE A 1 89 ? 11.898 0.339 -11.602 1 97 89 PHE A C 1
ATOM 738 O O . PHE A 1 89 ? 13.102 0.442 -11.344 1 97 89 PHE A O 1
ATOM 745 N N . ARG A 1 90 ? 11.18 1.293 -12.086 1 95.56 90 ARG A N 1
ATOM 746 C CA . ARG A 1 90 ? 11.617 2.686 -12.094 1 95.56 90 ARG A CA 1
ATOM 747 C C . ARG A 1 90 ? 10.594 3.582 -11.406 1 95.56 90 ARG A C 1
ATOM 749 O O . ARG A 1 90 ? 9.383 3.439 -11.625 1 95.56 90 ARG A O 1
ATOM 756 N N . ALA A 1 91 ? 11.086 4.477 -10.539 1 95.81 91 ALA A N 1
ATOM 757 C CA . ALA A 1 91 ? 10.211 5.473 -9.93 1 95.81 91 ALA A CA 1
ATOM 758 C C . ALA A 1 91 ? 9.82 6.551 -10.938 1 95.81 91 ALA A C 1
ATOM 760 O O . ALA A 1 91 ? 10.445 7.609 -11 1 95.81 91 ALA A O 1
ATOM 761 N N . SER A 1 92 ? 8.734 6.375 -11.609 1 92.81 92 SER A N 1
ATOM 762 C CA . SER A 1 92 ? 8.297 7.285 -12.664 1 92.81 92 SER A CA 1
ATOM 763 C C . SER A 1 92 ? 7.648 8.539 -12.078 1 92.81 92 SER A C 1
ATOM 765 O O . SER A 1 92 ? 7.449 8.633 -10.859 1 92.81 92 SER A O 1
ATOM 767 N N . PHE A 1 93 ? 7.297 9.477 -12.953 1 88.56 93 PHE A N 1
ATOM 768 C CA . PHE A 1 93 ? 6.633 10.695 -12.508 1 88.56 93 PHE A CA 1
ATOM 769 C C . PHE A 1 93 ? 5.238 10.391 -11.977 1 88.56 93 PHE A C 1
ATOM 771 O O . PHE A 1 93 ? 4.797 11 -11 1 88.56 93 PHE A O 1
ATOM 778 N N . ASN A 1 94 ? 4.629 9.445 -12.562 1 88.94 94 ASN A N 1
ATOM 779 C CA . ASN A 1 94 ? 3.287 9.062 -12.141 1 88.94 94 ASN A CA 1
ATOM 780 C C . ASN A 1 94 ? 3.305 8.391 -10.766 1 88.94 94 ASN A C 1
ATOM 782 O O . ASN A 1 94 ? 2.41 8.617 -9.953 1 88.94 94 ASN A O 1
ATOM 786 N N . SER A 1 95 ? 4.324 7.637 -10.539 1 92 95 SER A N 1
ATOM 787 C CA . SER A 1 95 ? 4.363 6.836 -9.32 1 92 95 SER A CA 1
ATOM 788 C C . SER A 1 95 ? 5.023 7.598 -8.18 1 92 95 SER A C 1
ATOM 790 O O . SER A 1 95 ? 5.168 7.074 -7.074 1 92 95 SER A O 1
ATOM 792 N N . SER A 1 96 ? 5.457 8.859 -8.43 1 91.38 96 SER A N 1
ATOM 793 C CA . SER A 1 96 ? 6.191 9.617 -7.422 1 91.38 96 SER A CA 1
ATOM 794 C C . SER A 1 96 ? 5.379 10.805 -6.922 1 91.38 96 SER A C 1
ATOM 796 O O . SER A 1 96 ? 4.5 11.305 -7.629 1 91.38 96 SER A O 1
ATOM 798 N N . ASP A 1 97 ? 5.613 11.07 -5.633 1 85.25 97 ASP A N 1
ATOM 799 C CA . ASP A 1 97 ? 4.863 12.18 -5.043 1 85.25 97 ASP A CA 1
ATOM 800 C C . ASP A 1 97 ? 5.473 13.523 -5.441 1 85.25 97 ASP A C 1
ATOM 802 O O . ASP A 1 97 ? 6.609 13.578 -5.914 1 85.25 97 ASP A O 1
ATOM 806 N N . THR A 1 98 ? 4.633 14.508 -5.418 1 65.94 98 THR A N 1
ATOM 807 C CA . THR A 1 98 ? 5.035 15.859 -5.789 1 65.94 98 THR A CA 1
ATOM 808 C C . THR A 1 98 ? 5.891 16.484 -4.695 1 65.94 98 THR A C 1
ATOM 810 O O . THR A 1 98 ? 6.781 17.297 -4.98 1 65.94 98 THR A O 1
ATOM 813 N N . PHE A 1 99 ? 5.562 16.078 -3.488 1 59.72 99 PHE A N 1
ATOM 814 C CA . PHE A 1 99 ? 6.109 16.812 -2.352 1 59.72 99 PHE A CA 1
ATOM 815 C C . PHE A 1 99 ? 7.547 16.375 -2.076 1 59.72 99 PHE A C 1
ATOM 817 O O . PHE A 1 99 ? 8.359 17.188 -1.624 1 59.72 99 PHE A O 1
ATOM 824 N N . GLY A 1 100 ? 8.039 15.344 -2.736 1 62.88 100 GLY A N 1
ATOM 825 C CA . GLY A 1 100 ? 9.359 14.875 -2.346 1 62.88 100 GLY A CA 1
ATOM 826 C C . GLY A 1 100 ? 10.164 14.32 -3.506 1 62.88 100 GLY A C 1
ATOM 827 O O . GLY A 1 100 ? 11.359 14.055 -3.369 1 62.88 100 GLY A O 1
ATOM 828 N N . TYR A 1 101 ? 9.5 14.312 -4.465 1 80.12 101 TYR A N 1
ATOM 829 C CA . TYR A 1 101 ? 10.164 13.789 -5.652 1 80.12 101 TYR A CA 1
ATOM 830 C C . TYR A 1 101 ? 10.711 12.391 -5.398 1 80.12 101 TYR A C 1
ATOM 832 O O . TYR A 1 101 ? 11.867 12.102 -5.727 1 80.12 101 TYR A O 1
ATOM 840 N N . HIS A 1 102 ? 9.961 11.664 -4.617 1 92.44 102 HIS A N 1
ATOM 841 C CA . HIS A 1 102 ? 10.289 10.266 -4.359 1 92.44 102 HIS A CA 1
ATOM 842 C C . HIS A 1 102 ? 9.102 9.359 -4.629 1 92.44 102 HIS A C 1
ATOM 844 O O . HIS A 1 102 ? 7.965 9.828 -4.734 1 92.44 102 HIS A O 1
ATOM 850 N N . LEU A 1 103 ? 9.43 8.18 -4.809 1 95.56 103 LEU A N 1
ATOM 851 C CA . LEU A 1 103 ? 8.359 7.199 -4.992 1 95.56 103 LEU A CA 1
ATOM 852 C C . LEU A 1 103 ? 7.32 7.32 -3.885 1 95.56 103 LEU A C 1
ATOM 854 O O . LEU A 1 103 ? 7.668 7.406 -2.705 1 95.56 103 LEU A O 1
ATOM 858 N N . SER A 1 104 ? 6.086 7.418 -4.277 1 94.5 104 SER A N 1
ATOM 859 C CA . SER A 1 104 ? 5.023 7.539 -3.283 1 94.5 104 SER A CA 1
ATOM 860 C C . SER A 1 104 ? 4.895 6.262 -2.455 1 94.5 104 SER A C 1
ATOM 862 O O . SER A 1 104 ? 5.238 5.176 -2.922 1 94.5 104 SER A O 1
ATOM 864 N N . ASN A 1 105 ? 4.379 6.383 -1.27 1 93.69 105 ASN A N 1
ATOM 865 C CA . ASN A 1 105 ? 4.223 5.23 -0.389 1 93.69 105 ASN A CA 1
ATOM 866 C C . ASN A 1 105 ? 3.285 4.188 -0.992 1 93.69 105 ASN A C 1
ATOM 868 O O . ASN A 1 105 ? 3.52 2.984 -0.861 1 93.69 105 ASN A O 1
ATOM 872 N N . SER A 1 106 ? 2.289 4.637 -1.64 1 95.94 106 SER A N 1
ATOM 873 C CA . SER A 1 106 ? 1.347 3.695 -2.236 1 95.94 106 SER A CA 1
ATOM 874 C C . SER A 1 106 ? 1.971 2.965 -3.422 1 95.94 106 SER A C 1
ATOM 876 O O . SER A 1 106 ? 1.583 1.838 -3.736 1 95.94 106 SER A O 1
ATOM 878 N N . SER A 1 107 ? 2.945 3.586 -4.059 1 96.69 107 SER A N 1
ATOM 879 C CA . SER A 1 107 ? 3.57 2.953 -5.215 1 96.69 107 SER A CA 1
ATOM 880 C C . SER A 1 107 ? 4.402 1.743 -4.801 1 96.69 107 SER A C 1
ATOM 882 O O . SER A 1 107 ? 4.609 0.823 -5.594 1 96.69 107 SER A O 1
ATOM 884 N N . PHE A 1 108 ? 4.887 1.723 -3.576 1 97.94 108 PHE A N 1
ATOM 885 C CA . PHE A 1 108 ? 5.496 0.495 -3.078 1 97.94 108 PHE A CA 1
ATOM 886 C C . PHE A 1 108 ? 4.496 -0.656 -3.111 1 97.94 108 PHE A C 1
ATOM 888 O O . PHE A 1 108 ? 4.836 -1.769 -3.518 1 97.94 108 PHE A O 1
ATOM 895 N N . ALA A 1 109 ? 3.283 -0.375 -2.686 1 97.44 109 ALA A N 1
ATOM 896 C CA . ALA A 1 109 ? 2.232 -1.389 -2.697 1 97.44 109 ALA A CA 1
ATOM 897 C C . ALA A 1 109 ? 1.894 -1.814 -4.125 1 97.44 109 ALA A C 1
ATOM 899 O O . ALA A 1 109 ? 1.612 -2.988 -4.379 1 97.44 109 ALA A O 1
ATOM 900 N N . VAL A 1 110 ? 1.93 -0.865 -5.02 1 96.38 110 VAL A N 1
ATOM 901 C CA . VAL A 1 110 ? 1.668 -1.187 -6.418 1 96.38 110 VAL A CA 1
ATOM 902 C C . VAL A 1 110 ? 2.729 -2.156 -6.934 1 96.38 110 VAL A C 1
ATOM 904 O O . VAL A 1 110 ? 2.414 -3.111 -7.645 1 96.38 110 VAL A O 1
ATOM 907 N N . CYS A 1 111 ? 3.938 -1.911 -6.625 1 97.38 111 CYS A N 1
ATOM 908 C CA . CYS A 1 111 ? 5.004 -2.824 -7.02 1 97.38 111 CYS A CA 1
ATOM 909 C C . CYS A 1 111 ? 4.738 -4.23 -6.5 1 97.38 111 CYS A C 1
ATOM 911 O O . CYS A 1 111 ? 4.977 -5.215 -7.203 1 97.38 111 CYS A O 1
ATOM 913 N N . LEU A 1 112 ? 4.234 -4.293 -5.309 1 97.44 112 LEU A N 1
ATOM 914 C CA . LEU A 1 112 ? 3.955 -5.602 -4.719 1 97.44 112 LEU A CA 1
ATOM 915 C C . LEU A 1 112 ? 2.883 -6.336 -5.516 1 97.44 112 LEU A C 1
ATOM 917 O O . LEU A 1 112 ? 2.918 -7.562 -5.625 1 97.44 112 LEU A O 1
ATOM 921 N N . ASP A 1 113 ? 1.914 -5.613 -6.031 1 94.69 113 ASP A N 1
ATOM 922 C CA . ASP A 1 113 ? 0.895 -6.238 -6.871 1 94.69 113 ASP A CA 1
ATOM 923 C C . ASP A 1 113 ? 1.528 -6.98 -8.047 1 94.69 113 ASP A C 1
ATOM 925 O O . ASP A 1 113 ? 0.997 -7.992 -8.5 1 94.69 113 ASP A O 1
ATOM 929 N N . HIS A 1 114 ? 2.623 -6.461 -8.469 1 94.5 114 HIS A N 1
ATOM 930 C CA . HIS A 1 114 ? 3.26 -7.008 -9.664 1 94.5 114 HIS A CA 1
ATOM 931 C C . HIS A 1 114 ? 4.125 -8.219 -9.32 1 94.5 114 HIS A C 1
ATOM 933 O O . HIS A 1 114 ? 4.398 -9.055 -10.188 1 94.5 114 HIS A O 1
ATOM 939 N N . VAL A 1 115 ? 4.527 -8.336 -8.102 1 95.75 115 VAL A N 1
ATOM 940 C CA . VAL A 1 115 ? 5.602 -9.297 -7.887 1 95.75 115 VAL A CA 1
ATOM 941 C C . VAL A 1 115 ? 5.125 -10.414 -6.961 1 95.75 115 VAL A C 1
ATOM 943 O O . VAL A 1 115 ? 5.641 -11.531 -7.004 1 95.75 115 VAL A O 1
ATOM 946 N N . ARG A 1 116 ? 4.152 -10.195 -6.117 1 93.31 116 ARG A N 1
ATOM 947 C CA . ARG A 1 116 ? 3.725 -11.195 -5.145 1 93.31 116 ARG A CA 1
ATOM 948 C C . ARG A 1 116 ? 3.09 -12.398 -5.84 1 93.31 116 ARG A C 1
ATOM 950 O O . ARG A 1 116 ? 3.396 -13.539 -5.508 1 93.31 116 ARG A O 1
ATOM 957 N N . GLY A 1 117 ? 2.199 -12.102 -6.781 1 89.12 117 GLY A N 1
ATOM 958 C CA . GLY A 1 117 ? 1.511 -13.172 -7.484 1 89.12 117 GLY A CA 1
ATOM 959 C C . GLY A 1 117 ? 2.453 -14.102 -8.219 1 89.12 117 GLY A C 1
ATOM 960 O O . GLY A 1 117 ? 2.5 -15.297 -7.938 1 89.12 117 GLY A O 1
ATOM 961 N N . PRO A 1 118 ? 3.205 -13.562 -9.148 1 90.62 118 PRO A N 1
ATOM 962 C CA . PRO A 1 118 ? 4.18 -14.398 -9.859 1 90.62 118 PRO A CA 1
ATOM 963 C C . PRO A 1 118 ? 5.102 -15.164 -8.914 1 90.62 118 PRO A C 1
ATOM 965 O O . PRO A 1 118 ? 5.422 -16.328 -9.172 1 90.62 118 PRO A O 1
ATOM 968 N N . PHE A 1 119 ? 5.5 -14.586 -7.832 1 94.62 119 PHE A N 1
ATOM 969 C CA . PHE A 1 119 ? 6.355 -15.258 -6.863 1 94.62 119 PHE A CA 1
ATOM 970 C C . PHE A 1 119 ? 5.645 -16.469 -6.254 1 94.62 119 PHE A C 1
ATOM 972 O O . PHE A 1 119 ? 6.195 -17.562 -6.227 1 94.62 119 PHE A O 1
ATOM 979 N N . ALA A 1 120 ? 4.441 -16.219 -5.781 1 91.19 120 ALA A N 1
ATOM 980 C CA . ALA A 1 120 ? 3.68 -17.281 -5.141 1 91.19 120 ALA A CA 1
ATOM 981 C C . ALA A 1 120 ? 3.424 -18.438 -6.113 1 91.19 120 ALA A C 1
ATOM 983 O O . ALA A 1 120 ? 3.58 -19.609 -5.754 1 91.19 120 ALA A O 1
ATOM 984 N N . VAL A 1 121 ? 3.076 -18.109 -7.305 1 88 121 VAL A N 1
ATOM 985 C CA . VAL A 1 121 ? 2.758 -19.109 -8.312 1 88 121 VAL A CA 1
ATOM 986 C C . VAL A 1 121 ? 4.012 -19.906 -8.656 1 88 121 VAL A C 1
ATOM 988 O O . VAL A 1 121 ? 3.959 -21.141 -8.797 1 88 121 VAL A O 1
ATOM 991 N N . GLN A 1 122 ? 5.09 -19.219 -8.75 1 90.62 122 GLN A N 1
ATOM 992 C CA . GLN A 1 122 ? 6.332 -19.922 -9.07 1 90.62 122 GLN A CA 1
ATOM 993 C C . GLN A 1 122 ? 6.812 -20.75 -7.887 1 90.62 122 GLN A C 1
ATOM 995 O O . GLN A 1 122 ? 7.348 -21.844 -8.062 1 90.62 122 GLN A O 1
ATOM 1000 N N . LEU A 1 123 ? 6.637 -20.25 -6.734 1 93.38 123 LEU A N 1
ATOM 1001 C CA . LEU A 1 123 ? 7.078 -20.906 -5.516 1 93.38 123 LEU A CA 1
ATOM 1002 C C . LEU A 1 123 ? 6.336 -22.234 -5.316 1 93.38 123 LEU A C 1
ATOM 1004 O O . LEU A 1 123 ? 6.957 -23.266 -5.082 1 93.38 123 LEU A O 1
ATOM 1008 N N . VAL A 1 124 ? 5.031 -22.266 -5.438 1 87.88 124 VAL A N 1
ATOM 1009 C CA . VAL A 1 124 ? 4.227 -23.438 -5.125 1 87.88 124 VAL A CA 1
ATOM 1010 C C . VAL A 1 124 ? 3.945 -24.234 -6.402 1 87.88 124 VAL A C 1
ATOM 1012 O O . VAL A 1 124 ? 3.768 -25.453 -6.359 1 87.88 124 VAL A O 1
ATOM 1015 N N . GLY A 1 125 ? 4.172 -23.594 -7.625 1 75.12 125 GLY A N 1
ATOM 1016 C CA . GLY A 1 125 ? 4.227 -24.141 -8.977 1 75.12 125 GLY A CA 1
ATOM 1017 C C . GLY A 1 125 ? 3.055 -25.047 -9.297 1 75.12 125 GLY A C 1
ATOM 1018 O O . GLY A 1 125 ? 2.016 -24.578 -9.773 1 75.12 125 GLY A O 1
ATOM 1019 N N . GLU A 1 126 ? 3.092 -26.375 -8.797 1 69.06 126 GLU A N 1
ATOM 1020 C CA . GLU A 1 126 ? 2.281 -27.516 -9.227 1 69.06 126 GLU A CA 1
ATOM 1021 C C . GLU A 1 126 ? 0.83 -27.359 -8.789 1 69.06 126 GLU A C 1
ATOM 1023 O O . GLU A 1 126 ? -0.093 -27.594 -9.57 1 69.06 126 GLU A O 1
ATOM 1028 N N . ALA A 1 127 ? 0.711 -26.828 -7.672 1 69.69 127 ALA A N 1
ATOM 1029 C CA . ALA A 1 127 ? -0.635 -26.703 -7.113 1 69.69 127 ALA A CA 1
ATOM 1030 C C . ALA A 1 127 ? -1.469 -25.703 -7.898 1 69.69 127 ALA A C 1
ATOM 1032 O O . ALA A 1 127 ? -2.678 -25.875 -8.062 1 69.69 127 ALA A O 1
ATOM 1033 N N . TYR A 1 128 ? -0.836 -24.781 -8.484 1 70.69 128 TYR A N 1
ATOM 1034 C CA . TYR A 1 128 ? -1.586 -23.734 -9.148 1 70.69 128 TYR A CA 1
ATOM 1035 C C . TYR A 1 128 ? -1.985 -24.141 -10.555 1 70.69 128 TYR A C 1
ATOM 1037 O O . TYR A 1 128 ? -2.705 -23.422 -11.25 1 70.69 128 TYR A O 1
ATOM 1045 N N . GLY A 1 129 ? -1.546 -25.359 -10.922 1 75.62 129 GLY A N 1
ATOM 1046 C CA . GLY A 1 129 ? -2.041 -25.953 -12.148 1 75.62 129 GLY A CA 1
ATOM 1047 C C . GLY A 1 129 ? -3.412 -26.594 -11.992 1 75.62 129 GLY A C 1
ATOM 1048 O O . GLY A 1 129 ? -4.066 -26.922 -12.984 1 75.62 129 GLY A O 1
ATOM 1049 N N . ILE A 1 130 ? -3.736 -26.734 -10.727 1 82.44 130 ILE A N 1
ATOM 1050 C CA . ILE A 1 130 ? -5.062 -27.266 -10.43 1 82.44 130 ILE A CA 1
ATOM 1051 C C . ILE A 1 130 ? -6.105 -26.172 -10.594 1 82.44 130 ILE A C 1
ATOM 1053 O O . ILE A 1 130 ? -5.945 -25.062 -10.07 1 82.44 130 ILE A O 1
ATOM 1057 N N . ASP A 1 131 ? -7.105 -26.469 -11.328 1 83.44 131 ASP A N 1
ATOM 1058 C CA . ASP A 1 131 ? -8.172 -25.5 -11.57 1 83.44 131 ASP A CA 1
ATOM 1059 C C . ASP A 1 131 ? -8.758 -25 -10.25 1 83.44 131 ASP A C 1
ATOM 1061 O O . ASP A 1 131 ? -9.055 -25.797 -9.352 1 83.44 131 ASP A O 1
ATOM 1065 N N . GLY A 1 132 ? -8.797 -23.688 -10.203 1 85.62 132 GLY A N 1
ATOM 1066 C CA . GLY A 1 132 ? -9.453 -23.094 -9.055 1 85.62 132 GLY A CA 1
ATOM 1067 C C . GLY A 1 132 ? -8.477 -22.672 -7.965 1 85.62 132 GLY A C 1
ATOM 1068 O O . GLY A 1 132 ? -8.859 -22 -7.008 1 85.62 132 GLY A O 1
ATOM 1069 N N . MET A 1 133 ? -7.27 -23.156 -8.117 1 88.5 133 MET A N 1
ATOM 1070 C CA . MET A 1 133 ? -6.258 -22.766 -7.137 1 88.5 133 MET A CA 1
ATOM 1071 C C . MET A 1 133 ? -5.941 -21.266 -7.246 1 88.5 133 MET A C 1
ATOM 1073 O O . MET A 1 133 ? -5.84 -20.734 -8.352 1 88.5 133 MET A O 1
ATOM 1077 N N . THR A 1 134 ? -5.926 -20.594 -6.113 1 87.88 134 THR A N 1
ATOM 1078 C CA . THR A 1 134 ? -5.629 -19.156 -6.047 1 87.88 134 THR A CA 1
ATOM 1079 C C . THR A 1 134 ? -4.871 -18.828 -4.766 1 87.88 134 THR A C 1
ATOM 1081 O O . THR A 1 134 ? -4.457 -19.719 -4.031 1 87.88 134 THR A O 1
ATOM 1084 N N . PHE A 1 135 ? -4.543 -17.656 -4.625 1 90.31 135 PHE A N 1
ATOM 1085 C CA . PHE A 1 135 ? -3.969 -17.156 -3.383 1 90.31 135 PHE A CA 1
ATOM 1086 C C . PHE A 1 135 ? -4.68 -15.883 -2.93 1 90.31 135 PHE A C 1
ATOM 1088 O O . PHE A 1 135 ? -5.309 -15.195 -3.738 1 90.31 135 PHE A O 1
ATOM 1095 N N . ALA A 1 136 ? -4.617 -15.609 -1.671 1 91.5 136 ALA A N 1
ATOM 1096 C CA . ALA A 1 136 ? -5.195 -14.406 -1.084 1 91.5 136 ALA A CA 1
ATOM 1097 C C . ALA A 1 136 ? -4.227 -13.758 -0.095 1 91.5 136 ALA A C 1
ATOM 1099 O O . ALA A 1 136 ? -3.457 -14.453 0.573 1 91.5 136 ALA A O 1
ATOM 1100 N N . LEU A 1 137 ? -4.254 -12.477 -0.142 1 93.88 137 LEU A N 1
ATOM 1101 C CA . LEU A 1 137 ? -3.408 -11.703 0.759 1 93.88 137 LEU A CA 1
ATOM 1102 C C . LEU A 1 137 ? -4.129 -11.422 2.074 1 93.88 137 LEU A C 1
ATOM 1104 O O . LEU A 1 137 ? -5.25 -10.914 2.078 1 93.88 137 LEU A O 1
ATOM 1108 N N . GLY A 1 138 ? -3.496 -11.766 3.199 1 92.44 138 GLY A N 1
ATOM 1109 C CA . GLY A 1 138 ? -4.078 -11.508 4.508 1 92.44 138 GLY A CA 1
ATOM 1110 C C . GLY A 1 138 ? -3.611 -10.203 5.125 1 92.44 138 GLY A C 1
ATOM 1111 O O . GLY A 1 138 ? -4.293 -9.641 5.98 1 92.44 138 GLY A O 1
ATOM 1112 N N . GLY A 1 139 ? -2.455 -9.797 4.727 1 92.5 139 GLY A N 1
ATOM 1113 C CA . GLY A 1 139 ? -1.881 -8.57 5.262 1 92.5 139 GLY A CA 1
ATOM 1114 C C . GLY A 1 139 ? -0.519 -8.25 4.68 1 92.5 139 GLY A C 1
ATOM 1115 O O . GLY A 1 139 ? 0.13 -9.109 4.086 1 92.5 139 GLY A O 1
ATOM 1116 N N . THR A 1 140 ? -0.138 -7.074 4.832 1 94.06 140 THR A N 1
ATOM 1117 C CA . THR A 1 140 ? 1.173 -6.602 4.398 1 94.06 140 THR A CA 1
ATOM 1118 C C . THR A 1 140 ? 1.684 -5.496 5.316 1 94.06 140 THR A C 1
ATOM 1120 O O . THR A 1 140 ? 0.921 -4.613 5.719 1 94.06 140 THR A O 1
ATOM 1123 N N . ALA A 1 141 ? 2.918 -5.59 5.66 1 92.75 141 ALA A N 1
ATOM 1124 C CA . ALA A 1 141 ? 3.578 -4.543 6.438 1 92.75 141 ALA A CA 1
ATOM 1125 C C . ALA A 1 141 ? 4.766 -3.961 5.676 1 92.75 141 ALA A C 1
ATOM 1127 O O . ALA A 1 141 ? 5.527 -4.695 5.043 1 92.75 141 ALA A O 1
ATOM 1128 N N . PHE A 1 142 ? 4.832 -2.678 5.719 1 94.25 142 PHE A N 1
ATOM 1129 C CA . PHE A 1 142 ? 5.941 -1.947 5.113 1 94.25 142 PHE A CA 1
ATOM 1130 C C . PHE A 1 142 ? 6.801 -1.287 6.184 1 94.25 142 PHE A C 1
ATOM 1132 O O . PHE A 1 142 ? 6.277 -0.708 7.141 1 94.25 142 PHE A O 1
ATOM 1139 N N . ASP A 1 143 ? 8.039 -1.402 6.078 1 93.12 143 ASP A N 1
ATOM 1140 C CA . ASP A 1 143 ? 9.023 -0.602 6.805 1 93.12 143 ASP A CA 1
ATOM 1141 C C . ASP A 1 143 ? 9.805 0.299 5.859 1 93.12 143 ASP A C 1
ATOM 1143 O O . ASP A 1 143 ? 10.711 -0.166 5.156 1 93.12 143 ASP A O 1
ATOM 1147 N N . TYR A 1 144 ? 9.43 1.517 5.848 1 94.56 144 TYR A N 1
ATOM 1148 C CA . TYR A 1 144 ? 10.078 2.469 4.953 1 94.56 144 TYR A CA 1
ATOM 1149 C C . TYR A 1 144 ? 11.375 2.988 5.562 1 94.56 144 TYR A C 1
ATOM 1151 O O . TYR A 1 144 ? 11.359 3.666 6.594 1 94.56 144 TYR A O 1
ATOM 1159 N N . LEU A 1 145 ? 12.461 2.77 4.879 1 94 145 LEU A N 1
ATOM 1160 C CA . LEU A 1 145 ? 13.766 3.08 5.461 1 94 145 LEU A CA 1
ATOM 1161 C C . LEU A 1 145 ? 14.398 4.281 4.766 1 94 145 LEU A C 1
ATOM 1163 O O . LEU A 1 145 ? 14.984 5.141 5.422 1 94 145 LEU A O 1
ATOM 1167 N N . LYS A 1 146 ? 14.297 4.25 3.498 1 94.88 146 LYS A N 1
ATOM 1168 C CA . LYS A 1 146 ? 14.828 5.34 2.689 1 94.88 146 LYS A CA 1
ATOM 1169 C C . LYS A 1 146 ? 13.906 5.656 1.517 1 94.88 146 LYS A C 1
ATOM 1171 O O . LYS A 1 146 ? 13.148 4.797 1.067 1 94.88 146 LYS A O 1
ATOM 1176 N N . GLU A 1 147 ? 14.023 6.852 1.062 1 94.44 147 GLU A N 1
ATOM 1177 C CA . GLU A 1 147 ? 13.234 7.27 -0.091 1 94.44 147 GLU A CA 1
ATOM 1178 C C . GLU A 1 147 ? 13.867 6.797 -1.396 1 94.44 147 GLU A C 1
ATOM 1180 O O . GLU A 1 147 ? 15.094 6.648 -1.481 1 94.44 147 GLU A O 1
ATOM 1185 N N . ILE A 1 148 ? 13 6.496 -2.326 1 97.06 148 ILE A N 1
ATOM 1186 C CA . ILE A 1 148 ? 13.469 6.207 -3.678 1 97.06 148 ILE A CA 1
ATOM 1187 C C . ILE A 1 148 ? 13.32 7.453 -4.551 1 97.06 148 ILE A C 1
ATOM 1189 O O . ILE A 1 148 ? 12.203 7.895 -4.824 1 97.06 148 ILE A O 1
ATOM 1193 N N . PRO A 1 149 ? 14.461 7.969 -5.051 1 94.56 149 PRO A N 1
ATOM 1194 C CA . PRO A 1 149 ? 14.359 9.203 -5.828 1 94.56 149 PRO A CA 1
ATOM 1195 C C . PRO A 1 149 ? 13.602 9.016 -7.145 1 94.56 149 PRO A C 1
ATOM 1197 O O . PRO A 1 149 ? 13.695 7.945 -7.758 1 94.56 149 PRO A O 1
ATOM 1200 N N . VAL A 1 150 ? 12.977 10.023 -7.57 1 93.81 150 VAL A N 1
ATOM 1201 C CA . VAL A 1 150 ? 12.227 10 -8.82 1 93.81 150 VAL A CA 1
ATOM 1202 C C . VAL A 1 150 ? 13.156 9.625 -9.977 1 93.81 150 VAL A C 1
ATOM 1204 O O . VAL A 1 150 ? 14.305 10.086 -10.023 1 93.81 150 VAL A O 1
ATOM 1207 N N . MET A 1 151 ? 12.695 8.773 -10.859 1 93 151 MET A N 1
ATOM 1208 C CA . MET A 1 151 ? 13.312 8.32 -12.102 1 93 151 MET A CA 1
ATOM 1209 C C . MET A 1 151 ? 14.445 7.336 -11.812 1 93 151 MET A C 1
ATOM 1211 O O . MET A 1 151 ? 15.078 6.828 -12.734 1 93 151 MET A O 1
ATOM 1215 N N . SER A 1 152 ? 14.695 7 -10.539 1 94.94 152 SER A N 1
ATOM 1216 C CA . SER A 1 152 ? 15.695 5.992 -10.203 1 94.94 152 SER A CA 1
ATOM 1217 C C . SER A 1 152 ? 15.156 4.586 -10.43 1 94.94 152 SER A C 1
ATOM 1219 O O . SER A 1 152 ? 13.961 4.336 -10.25 1 94.94 152 SER A O 1
ATOM 1221 N N . LYS A 1 153 ? 16.094 3.779 -10.82 1 96.81 153 LYS A N 1
ATOM 1222 C CA . LYS A 1 153 ? 15.789 2.354 -10.883 1 96.81 153 LYS A CA 1
ATOM 1223 C C . LYS A 1 153 ? 16 1.683 -9.531 1 96.81 153 LYS A C 1
ATOM 1225 O O . LYS A 1 153 ? 16.875 2.086 -8.766 1 96.81 153 LYS A O 1
ATOM 1230 N N . PHE A 1 154 ? 15.219 0.743 -9.242 1 98.25 154 PHE A N 1
ATOM 1231 C CA . PHE A 1 154 ? 15.352 -0.048 -8.023 1 98.25 154 PHE A CA 1
ATOM 1232 C C . PHE A 1 154 ? 14.891 -1.482 -8.25 1 98.25 154 PHE A C 1
ATOM 1234 O O . PHE A 1 154 ? 14.203 -1.769 -9.234 1 98.25 154 PHE A O 1
ATOM 1241 N N . GLU A 1 155 ? 15.328 -2.355 -7.406 1 98.44 155 GLU A N 1
ATOM 1242 C CA . GLU A 1 155 ? 15.031 -3.781 -7.52 1 98.44 155 GLU A CA 1
ATOM 1243 C C . GLU A 1 155 ? 14.141 -4.25 -6.371 1 98.44 155 GLU A C 1
ATOM 1245 O O . GLU A 1 155 ? 14.328 -3.838 -5.227 1 98.44 155 GLU A O 1
ATOM 1250 N N . VAL A 1 156 ? 13.211 -5.07 -6.73 1 98.62 156 VAL A N 1
ATOM 1251 C CA . VAL A 1 156 ? 12.297 -5.68 -5.77 1 98.62 156 VAL A CA 1
ATOM 1252 C C . VAL A 1 156 ? 12.539 -7.188 -5.711 1 98.62 156 VAL A C 1
ATOM 1254 O O . VAL A 1 156 ? 12.352 -7.891 -6.707 1 98.62 156 VAL A O 1
ATOM 1257 N N . GLU A 1 157 ? 12.945 -7.625 -4.547 1 98.31 157 GLU A N 1
ATOM 1258 C CA . GLU A 1 157 ? 13.297 -9.031 -4.379 1 98.31 157 GLU A CA 1
ATOM 1259 C C . GLU A 1 157 ? 12.367 -9.719 -3.387 1 98.31 157 GLU A C 1
ATOM 1261 O O . GLU A 1 157 ? 12.148 -9.219 -2.283 1 98.31 157 GLU A O 1
ATOM 1266 N N . ASN A 1 158 ? 11.805 -10.867 -3.771 1 98.12 158 ASN A N 1
ATOM 1267 C CA . ASN A 1 158 ? 10.922 -11.656 -2.914 1 98.12 158 ASN A CA 1
ATOM 1268 C C . ASN A 1 158 ? 11.602 -12.93 -2.424 1 98.12 158 ASN A C 1
ATOM 1270 O O . ASN A 1 158 ? 12.336 -13.57 -3.176 1 98.12 158 ASN A O 1
ATOM 1274 N N . ARG A 1 159 ? 11.344 -13.297 -1.239 1 97.12 159 ARG A N 1
ATOM 1275 C CA . ARG A 1 159 ? 11.766 -14.578 -0.677 1 97.12 159 ARG A CA 1
ATOM 1276 C C . ARG A 1 159 ? 10.758 -15.078 0.356 1 97.12 159 ARG A C 1
ATOM 1278 O O . ARG A 1 159 ? 10.023 -14.289 0.949 1 97.12 159 ARG A O 1
ATOM 1285 N N . LEU A 1 160 ? 10.727 -16.359 0.534 1 95.88 160 LEU A N 1
ATOM 1286 C CA . LEU A 1 160 ? 9.922 -16.969 1.592 1 95.88 160 LEU A CA 1
ATOM 1287 C C . LEU A 1 160 ? 10.672 -16.953 2.918 1 95.88 160 LEU A C 1
ATOM 1289 O O . LEU A 1 160 ? 11.781 -17.5 3.01 1 95.88 160 LEU A O 1
ATOM 1293 N N . LEU A 1 161 ? 10.086 -16.344 3.93 1 92.62 161 LEU A N 1
ATOM 1294 C CA . LEU A 1 161 ? 10.727 -16.312 5.238 1 92.62 161 LEU A CA 1
ATOM 1295 C C . LEU A 1 161 ? 10.289 -17.5 6.094 1 92.62 161 LEU A C 1
ATOM 1297 O O . LEU A 1 161 ? 11.031 -17.938 6.977 1 92.62 161 LEU A O 1
ATOM 1301 N N . GLY A 1 162 ? 9.102 -17.922 5.852 1 92.88 162 GLY A N 1
ATOM 1302 C CA . GLY A 1 162 ? 8.539 -19.016 6.613 1 92.88 162 GLY A CA 1
ATOM 1303 C C . GLY A 1 162 ? 7.09 -19.312 6.258 1 92.88 162 GLY A C 1
ATOM 1304 O O . GLY A 1 162 ? 6.516 -18.656 5.387 1 92.88 162 GLY A O 1
ATOM 1305 N N . TYR A 1 163 ? 6.625 -20.359 6.809 1 93.31 163 TYR A N 1
ATOM 1306 C CA . TYR A 1 163 ? 5.215 -20.703 6.664 1 93.31 163 TYR A CA 1
ATOM 1307 C C . TYR A 1 163 ? 4.711 -21.453 7.891 1 93.31 163 TYR A C 1
ATOM 1309 O O . TYR A 1 163 ? 5.5 -22 8.664 1 93.31 163 TYR A O 1
ATOM 1317 N N . ASP A 1 164 ? 3.475 -21.297 8.117 1 92.94 164 ASP A N 1
ATOM 1318 C CA . ASP A 1 164 ? 2.803 -22.109 9.133 1 92.94 164 ASP A CA 1
ATOM 1319 C C . ASP A 1 164 ? 1.636 -22.891 8.531 1 92.94 164 ASP A C 1
ATOM 1321 O O . ASP A 1 164 ? 1.65 -23.219 7.348 1 92.94 164 ASP A O 1
ATOM 1325 N N . ARG A 1 165 ? 0.72 -23.281 9.344 1 92.5 165 ARG A N 1
ATOM 1326 C CA . ARG A 1 165 ? -0.35 -24.156 8.875 1 92.5 165 ARG A CA 1
ATOM 1327 C C . ARG A 1 165 ? -1.176 -23.469 7.785 1 92.5 165 ARG A C 1
ATOM 1329 O O . ARG A 1 165 ? -1.702 -24.141 6.895 1 92.5 165 ARG A O 1
ATOM 1336 N N . LYS A 1 166 ? -1.182 -22.172 7.812 1 93.25 166 LYS A N 1
ATOM 1337 C CA . LYS A 1 166 ? -2.111 -21.469 6.938 1 93.25 166 LYS A CA 1
ATOM 1338 C C . LYS A 1 166 ? -1.373 -20.5 6.023 1 93.25 166 LYS A C 1
ATOM 1340 O O . LYS A 1 166 ? -1.686 -20.391 4.836 1 93.25 166 LYS A O 1
ATOM 1345 N N . TRP A 1 167 ? -0.355 -19.844 6.594 1 93.25 167 TRP A N 1
ATOM 1346 C CA . TRP A 1 167 ? 0.169 -18.656 5.918 1 93.25 167 TRP A CA 1
ATOM 1347 C C . TRP A 1 167 ? 1.561 -18.922 5.355 1 93.25 167 TRP A C 1
ATOM 1349 O O . TRP A 1 167 ? 2.377 -19.594 5.992 1 93.25 167 TRP A O 1
ATOM 1359 N N . LEU A 1 168 ? 1.786 -18.422 4.168 1 94.19 168 LEU A N 1
ATOM 1360 C CA . LEU A 1 168 ? 3.127 -18.141 3.674 1 94.19 168 LEU A CA 1
ATOM 1361 C C . LEU A 1 168 ? 3.561 -16.734 4.07 1 94.19 168 LEU A C 1
ATOM 1363 O O . LEU A 1 168 ? 2.818 -15.766 3.867 1 94.19 168 LEU A O 1
ATOM 1367 N N . TYR A 1 169 ? 4.703 -16.594 4.625 1 93.12 169 TYR A N 1
ATOM 1368 C CA . TYR A 1 169 ? 5.262 -15.289 4.957 1 93.12 169 TYR A CA 1
ATOM 1369 C C . TYR A 1 169 ? 6.332 -14.883 3.955 1 93.12 169 TYR A C 1
ATOM 1371 O O . TYR A 1 169 ? 7.453 -15.406 3.988 1 93.12 169 TYR A O 1
ATOM 1379 N N . VAL A 1 170 ? 5.984 -13.945 3.146 1 94.81 170 VAL A N 1
ATOM 1380 C CA . VAL A 1 170 ? 6.832 -13.531 2.033 1 94.81 170 VAL A CA 1
ATOM 1381 C C . VAL A 1 170 ? 7.469 -12.18 2.346 1 94.81 170 VAL A 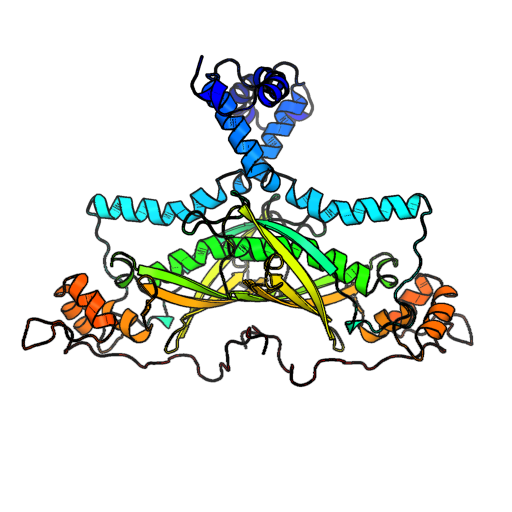C 1
ATOM 1383 O O . VAL A 1 170 ? 6.766 -11.203 2.615 1 94.81 170 VAL A O 1
ATOM 1386 N N . SER A 1 171 ? 8.75 -12.164 2.312 1 94.69 171 SER A N 1
ATOM 1387 C CA . SER A 1 171 ? 9.5 -10.922 2.486 1 94.69 171 SER A CA 1
ATOM 1388 C C . SER A 1 171 ? 9.859 -10.305 1.14 1 94.69 171 SER A C 1
ATOM 1390 O O . SER A 1 171 ? 10.281 -11.008 0.221 1 94.69 171 SER A O 1
ATOM 1392 N N . THR A 1 172 ? 9.656 -9.07 1.017 1 97.31 172 THR A N 1
ATOM 1393 C CA . THR A 1 172 ? 10.047 -8.328 -0.177 1 97.31 172 THR A CA 1
ATOM 1394 C C . THR A 1 172 ? 10.969 -7.168 0.185 1 97.31 172 THR A C 1
ATOM 1396 O O . THR A 1 172 ? 10.664 -6.379 1.079 1 97.31 172 THR A O 1
ATOM 1399 N N . THR A 1 173 ? 12.062 -7.059 -0.471 1 97.38 173 THR A N 1
ATOM 1400 C CA . THR A 1 173 ? 13.039 -5.996 -0.235 1 97.38 173 THR A CA 1
ATOM 1401 C C . THR A 1 173 ? 13.125 -5.066 -1.442 1 97.38 173 THR A C 1
ATOM 1403 O O . THR A 1 173 ? 13.359 -5.52 -2.564 1 97.38 173 THR A O 1
ATOM 1406 N N . PHE A 1 174 ? 12.844 -3.855 -1.214 1 98.5 174 PHE A N 1
ATOM 1407 C CA . PHE A 1 174 ? 13.125 -2.812 -2.193 1 98.5 174 PHE A CA 1
ATOM 1408 C C . PHE A 1 174 ? 14.547 -2.281 -2.029 1 98.5 174 PHE A C 1
ATOM 1410 O O . PHE A 1 174 ? 14.906 -1.779 -0.961 1 98.5 174 PHE A O 1
ATOM 1417 N N . GLN A 1 175 ? 15.297 -2.355 -3.037 1 98.56 175 GLN A N 1
ATOM 1418 C CA . GLN A 1 175 ? 16.703 -1.973 -2.895 1 98.56 175 GLN A CA 1
ATOM 1419 C C . GLN A 1 175 ? 17.219 -1.322 -4.172 1 98.56 175 GLN A C 1
ATOM 1421 O O . GLN A 1 175 ? 16.656 -1.503 -5.246 1 98.56 175 GLN A O 1
ATOM 1426 N N . SER A 1 176 ? 18.281 -0.576 -4.035 1 97.94 176 SER A N 1
ATOM 1427 C CA . SER A 1 176 ? 18.906 0.045 -5.191 1 97.94 176 SER A CA 1
ATOM 1428 C C . SER A 1 176 ? 19.656 -0.988 -6.039 1 97.94 176 SER A C 1
ATOM 1430 O O . SER A 1 176 ? 19.875 -2.119 -5.598 1 97.94 176 SER A O 1
ATOM 1432 N N . ARG A 1 177 ? 19.969 -0.54 -7.242 1 95.81 177 ARG A N 1
ATOM 1433 C CA . ARG A 1 177 ? 20.984 -1.298 -7.969 1 95.81 177 ARG A CA 1
ATOM 1434 C C . ARG A 1 177 ? 22.312 -1.294 -7.223 1 95.81 177 ARG A C 1
ATOM 1436 O O . ARG A 1 177 ? 22.562 -0.412 -6.398 1 95.81 177 ARG A O 1
ATOM 1443 N N . PRO A 1 178 ? 23.094 -2.33 -7.488 1 94.44 178 PRO A N 1
ATOM 1444 C CA . PRO A 1 178 ? 24.391 -2.326 -6.805 1 94.44 178 PRO A CA 1
ATOM 1445 C C . PRO A 1 178 ? 25.25 -1.129 -7.188 1 94.44 178 PRO A C 1
ATOM 1447 O O . PRO A 1 178 ? 25.281 -0.734 -8.359 1 94.44 178 PRO A O 1
ATOM 1450 N N . HIS A 1 179 ? 25.844 -0.556 -6.195 1 93.19 179 HIS A N 1
ATOM 1451 C CA . HIS A 1 179 ? 26.812 0.499 -6.473 1 93.19 179 HIS A CA 1
ATOM 1452 C C . HIS A 1 179 ? 27.922 0.005 -7.406 1 93.19 179 HIS A C 1
ATOM 1454 O O . HIS A 1 179 ? 28.453 -1.084 -7.211 1 93.19 179 HIS A O 1
ATOM 1460 N N . PRO A 1 180 ? 28.219 0.771 -8.32 1 90.69 180 PRO A N 1
ATOM 1461 C CA . PRO A 1 180 ? 29.156 0.303 -9.336 1 90.69 180 PRO A CA 1
ATOM 1462 C C . PRO A 1 180 ? 30.531 -0.016 -8.766 1 90.69 180 PRO A C 1
ATOM 1464 O O . PRO A 1 180 ? 31.203 -0.933 -9.242 1 90.69 180 PRO A O 1
ATOM 1467 N N . ARG A 1 181 ? 30.953 0.74 -7.715 1 92.88 181 ARG A N 1
ATOM 1468 C CA . ARG A 1 181 ? 32.312 0.57 -7.203 1 92.88 181 ARG A CA 1
ATOM 1469 C C . ARG A 1 181 ? 32.344 -0.398 -6.023 1 92.88 181 ARG A C 1
ATOM 1471 O O . ARG A 1 181 ? 33.188 -1.289 -5.965 1 92.88 181 ARG A O 1
ATOM 1478 N N . THR A 1 182 ? 31.422 -0.357 -5.09 1 93.94 182 THR A N 1
ATOM 1479 C CA . THR A 1 182 ? 31.484 -1.097 -3.834 1 93.94 182 THR A CA 1
ATOM 1480 C C . THR A 1 182 ? 30.562 -2.312 -3.883 1 93.94 182 THR A C 1
ATOM 1482 O O . THR A 1 182 ? 30.688 -3.227 -3.066 1 93.94 182 THR A O 1
ATOM 1485 N N . GLY A 1 183 ? 29.594 -2.285 -4.816 1 94.25 183 GLY A N 1
ATOM 1486 C CA . GLY A 1 183 ? 28.609 -3.352 -4.887 1 94.25 183 GLY A CA 1
ATOM 1487 C C . GLY A 1 183 ? 27.547 -3.248 -3.809 1 94.25 183 GLY A C 1
ATOM 1488 O O . GLY A 1 183 ? 26.641 -4.082 -3.742 1 94.25 183 GLY A O 1
ATOM 1489 N N . GLU A 1 184 ? 27.641 -2.268 -3.018 1 95.56 184 GLU A N 1
ATOM 1490 C CA . GLU A 1 184 ? 26.688 -2.08 -1.917 1 95.56 184 GLU A CA 1
ATOM 1491 C C . GLU A 1 184 ? 25.328 -1.655 -2.432 1 95.56 184 GLU A C 1
ATOM 1493 O O . GLU A 1 184 ? 25.219 -0.966 -3.449 1 95.56 184 GLU A O 1
ATOM 1498 N N . ARG A 1 185 ? 24.297 -2.141 -1.696 1 96.81 185 ARG A N 1
ATOM 1499 C CA . ARG A 1 185 ? 22.922 -1.786 -2.037 1 96.81 185 ARG A CA 1
ATOM 1500 C C . ARG A 1 185 ? 22.281 -0.972 -0.923 1 96.81 185 ARG A C 1
ATOM 1502 O O . ARG A 1 185 ? 22.5 -1.241 0.259 1 96.81 185 ARG A O 1
ATOM 1509 N N . LYS A 1 186 ? 21.594 0.028 -1.318 1 97.06 186 LYS A N 1
ATOM 1510 C CA . LYS A 1 186 ? 20.719 0.732 -0.38 1 97.06 186 LYS A CA 1
ATOM 1511 C C . LYS A 1 186 ? 19.375 0.02 -0.236 1 97.06 186 LYS A C 1
ATOM 1513 O O . LYS A 1 186 ? 18.75 -0.343 -1.233 1 97.06 186 LYS A O 1
ATOM 1518 N N . ILE A 1 187 ? 19 -0.227 0.998 1 97.75 187 ILE A N 1
ATOM 1519 C CA . ILE A 1 187 ? 17.688 -0.813 1.257 1 97.75 187 ILE A CA 1
ATOM 1520 C C . ILE A 1 187 ? 16.672 0.295 1.481 1 97.75 187 ILE A C 1
ATOM 1522 O O . ILE A 1 187 ? 16.797 1.096 2.41 1 97.75 187 ILE A O 1
ATOM 1526 N N . TYR A 1 188 ? 15.68 0.34 0.644 1 97.69 188 TYR A N 1
ATOM 1527 C CA . TYR A 1 188 ? 14.68 1.401 0.696 1 97.69 188 TYR A CA 1
ATOM 1528 C C . TYR A 1 188 ? 13.5 0.996 1.567 1 97.69 188 TYR A C 1
ATOM 1530 O O . TYR A 1 188 ? 12.922 1.83 2.27 1 97.69 188 TYR A O 1
ATOM 1538 N N . CYS A 1 189 ? 13.133 -0.26 1.49 1 96.88 189 CYS A N 1
ATOM 1539 C CA . CYS A 1 189 ? 11.93 -0.719 2.176 1 96.88 189 CYS A CA 1
ATOM 1540 C C . CYS A 1 189 ? 11.953 -2.232 2.357 1 96.88 189 CYS A C 1
ATOM 1542 O O . CYS A 1 189 ? 12.43 -2.961 1.487 1 96.88 189 CYS A O 1
ATOM 1544 N N . LYS A 1 190 ? 11.516 -2.686 3.412 1 94.88 190 LYS A N 1
ATOM 1545 C CA . LYS A 1 190 ? 11.258 -4.098 3.672 1 94.88 190 LYS A CA 1
ATOM 1546 C C . LYS A 1 190 ? 9.773 -4.348 3.932 1 94.88 190 LYS A C 1
ATOM 1548 O O . LYS A 1 190 ? 9.125 -3.574 4.637 1 94.88 190 LYS A O 1
ATOM 1553 N N . THR A 1 191 ? 9.32 -5.395 3.305 1 94.75 191 THR A N 1
ATOM 1554 C CA . THR A 1 191 ? 7.91 -5.715 3.479 1 94.75 191 THR A CA 1
ATOM 1555 C C . THR A 1 191 ? 7.734 -7.168 3.908 1 94.75 191 THR A C 1
ATOM 1557 O O . THR A 1 191 ? 8.609 -8 3.66 1 94.75 191 THR A O 1
ATOM 1560 N N . LEU A 1 192 ? 6.695 -7.43 4.602 1 92.75 192 LEU A N 1
ATOM 1561 C CA . LEU A 1 192 ? 6.238 -8.773 4.941 1 92.75 192 LEU A CA 1
ATOM 1562 C C . LEU A 1 192 ? 4.773 -8.961 4.562 1 92.75 192 LEU A C 1
ATOM 1564 O O . LEU A 1 192 ? 3.92 -8.164 4.957 1 92.75 192 LEU A O 1
ATOM 1568 N N . SER A 1 193 ? 4.535 -9.945 3.801 1 93.94 193 SER A N 1
ATOM 1569 C CA . SER A 1 193 ? 3.174 -10.289 3.4 1 93.94 193 SER A CA 1
ATOM 1570 C C . SER A 1 193 ? 2.789 -11.68 3.889 1 93.94 193 SER A C 1
ATOM 1572 O O . SER A 1 193 ? 3.613 -12.594 3.881 1 93.94 193 SER A O 1
ATOM 1574 N N . ARG A 1 194 ? 1.606 -11.82 4.332 1 93 194 ARG A N 1
ATOM 1575 C CA . ARG A 1 194 ? 1.053 -13.141 4.594 1 93 194 ARG A CA 1
ATOM 1576 C C . ARG A 1 194 ? 0.081 -13.555 3.496 1 93 194 ARG A C 1
ATOM 1578 O O . ARG A 1 194 ? -0.913 -12.867 3.246 1 93 194 ARG A O 1
ATOM 1585 N N . VAL A 1 195 ? 0.377 -14.633 2.902 1 93.62 195 VAL A N 1
ATOM 1586 C CA . VAL A 1 195 ? -0.374 -15.117 1.749 1 93.62 195 VAL A CA 1
ATOM 1587 C C . VAL A 1 195 ? -0.933 -16.516 2.045 1 93.62 195 VAL A C 1
ATOM 1589 O O . VAL A 1 195 ? -0.233 -17.359 2.596 1 93.62 195 VAL A O 1
ATOM 1592 N N . VAL A 1 196 ? -2.16 -16.719 1.688 1 94.69 196 VAL A N 1
ATOM 1593 C CA . VAL A 1 196 ? -2.785 -18.016 1.906 1 94.69 196 VAL A CA 1
ATOM 1594 C C . VAL A 1 196 ? -3.068 -18.688 0.563 1 94.69 196 VAL A C 1
ATOM 1596 O O . VAL A 1 196 ? -3.455 -18.016 -0.4 1 94.69 196 VAL A O 1
ATOM 1599 N N . ILE A 1 197 ? -2.832 -19.953 0.465 1 94.62 197 ILE A N 1
ATOM 1600 C CA . ILE A 1 197 ? -3.18 -20.75 -0.7 1 94.62 197 ILE A CA 1
ATOM 1601 C C . ILE A 1 197 ? -4.625 -21.234 -0.589 1 94.62 197 ILE A C 1
ATOM 1603 O O . ILE A 1 197 ? -5.02 -21.812 0.423 1 94.62 197 ILE A O 1
ATOM 1607 N N . LYS A 1 198 ? -5.324 -20.953 -1.65 1 92.94 1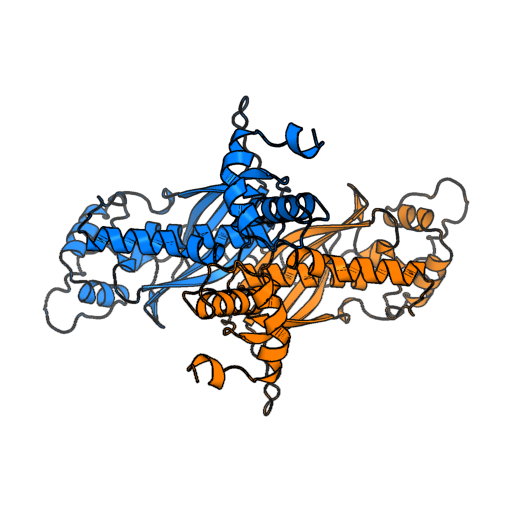98 LYS A N 1
ATOM 1608 C CA . LYS A 1 198 ? -6.75 -21.266 -1.601 1 92.94 198 LYS A CA 1
ATOM 1609 C C . LYS A 1 198 ? -7.172 -22.094 -2.816 1 92.94 198 LYS A C 1
ATOM 1611 O O . LYS A 1 198 ? -6.613 -21.922 -3.904 1 92.94 198 LYS A O 1
ATOM 1616 N N . HIS A 1 199 ? -8.055 -22.938 -2.627 1 93.12 199 HIS A N 1
ATOM 1617 C CA . HIS A 1 199 ? -8.922 -23.516 -3.652 1 93.12 199 HIS A CA 1
ATOM 1618 C C . HIS A 1 199 ? -10.383 -23.188 -3.373 1 93.12 199 HIS A C 1
ATOM 1620 O O . HIS A 1 199 ? -11 -23.797 -2.5 1 93.12 199 HIS A O 1
ATOM 1626 N N . ASN A 1 200 ? -10.844 -22.219 -4.062 1 87.19 200 ASN A N 1
ATOM 1627 C CA . ASN A 1 200 ? -12.156 -21.672 -3.758 1 87.19 200 ASN A CA 1
ATOM 1628 C C . ASN A 1 200 ? -12.242 -21.188 -2.314 1 87.19 200 ASN A C 1
ATOM 1630 O O . ASN A 1 200 ? -11.461 -20.312 -1.899 1 87.19 200 ASN A O 1
ATOM 1634 N N . ARG A 1 201 ? -13.078 -21.781 -1.476 1 88.38 201 ARG A N 1
ATOM 1635 C CA . ARG A 1 201 ? -13.258 -21.281 -0.114 1 88.38 201 ARG A CA 1
ATOM 1636 C C . ARG A 1 201 ? -12.406 -22.078 0.873 1 88.38 201 ARG A C 1
ATOM 1638 O O . ARG A 1 201 ? -12.398 -21.781 2.07 1 88.38 201 ARG A O 1
ATOM 1645 N N . ARG A 1 202 ? -11.656 -23.016 0.344 1 93.56 202 ARG A N 1
ATOM 1646 C CA . ARG A 1 202 ? -10.852 -23.859 1.229 1 93.56 202 ARG A CA 1
ATOM 1647 C C . ARG A 1 202 ? -9.391 -23.422 1.218 1 93.56 202 ARG A C 1
ATOM 1649 O O . ARG A 1 202 ? -8.852 -23.047 0.171 1 93.56 202 ARG A O 1
ATOM 1656 N N . THR A 1 203 ? -8.805 -23.562 2.385 1 95.31 203 THR A N 1
ATOM 1657 C CA . THR A 1 203 ? -7.402 -23.188 2.545 1 95.31 203 THR A CA 1
ATOM 1658 C C . THR A 1 203 ? -6.504 -24.422 2.385 1 95.31 203 THR A C 1
ATOM 1660 O O . THR A 1 203 ? -6.789 -25.484 2.939 1 95.31 203 THR A O 1
ATOM 1663 N N . VAL A 1 204 ? -5.539 -24.312 1.62 1 94.81 204 VAL A N 1
ATOM 1664 C CA . VAL A 1 204 ? -4.535 -25.359 1.445 1 94.81 204 VAL A CA 1
ATOM 1665 C C . VAL A 1 204 ? -3.32 -25.062 2.318 1 94.81 204 VAL A C 1
ATOM 1667 O O . VAL A 1 204 ? -2.779 -23.953 2.285 1 94.81 204 VAL A O 1
ATOM 1670 N N . SER A 1 205 ? -2.916 -26.016 3.053 1 94.75 205 SER A N 1
ATOM 1671 C CA . SER A 1 205 ? -1.739 -25.844 3.896 1 94.75 205 SER A CA 1
ATOM 1672 C C . SER A 1 205 ? -0.462 -25.797 3.062 1 94.75 205 SER A C 1
ATOM 1674 O O . SER A 1 205 ? -0.266 -26.641 2.178 1 94.75 205 SER A O 1
ATOM 1676 N N . PRO A 1 206 ? 0.416 -24.906 3.43 1 95.19 206 PRO A N 1
ATOM 1677 C CA . PRO A 1 206 ? 1.649 -24.781 2.652 1 95.19 206 PRO A CA 1
ATOM 1678 C C . PRO A 1 206 ? 2.492 -26.047 2.658 1 95.19 206 PRO A C 1
ATOM 1680 O O . PRO A 1 206 ? 3.049 -26.438 1.626 1 95.19 206 PRO A O 1
ATOM 1683 N N . HIS A 1 207 ? 2.6 -26.75 3.754 1 94.19 207 HIS A N 1
ATOM 1684 C CA . HIS A 1 207 ? 3.482 -27.922 3.801 1 94.19 207 HIS A CA 1
ATOM 1685 C C . HIS A 1 207 ? 2.986 -29.016 2.877 1 94.19 207 HIS A C 1
ATOM 1687 O O . HIS A 1 207 ? 3.789 -29.766 2.307 1 94.19 207 HIS A O 1
ATOM 1693 N N . ARG A 1 208 ? 1.666 -29.125 2.701 1 93.56 208 ARG A N 1
ATOM 1694 C CA . ARG A 1 208 ? 1.136 -30.109 1.766 1 93.56 208 ARG A CA 1
ATOM 1695 C C . ARG A 1 208 ? 1.349 -29.672 0.322 1 93.56 208 ARG A C 1
ATOM 1697 O O . ARG A 1 208 ? 1.696 -30.484 -0.538 1 93.56 208 ARG A O 1
ATOM 1704 N N . ALA A 1 209 ? 1.115 -28.406 0.123 1 94.62 209 ALA A N 1
ATOM 1705 C CA . ALA A 1 209 ? 1.349 -27.891 -1.222 1 94.62 209 ALA A CA 1
ATOM 1706 C C . ALA A 1 209 ? 2.797 -28.109 -1.65 1 94.62 209 ALA A C 1
ATOM 1708 O O . ALA A 1 209 ? 3.059 -28.562 -2.764 1 94.62 209 ALA A O 1
ATOM 1709 N N . PHE A 1 210 ? 3.723 -27.875 -0.796 1 95.12 210 PHE A N 1
ATOM 1710 C CA . PHE A 1 210 ? 5.141 -28 -1.102 1 95.12 210 PHE A CA 1
ATOM 1711 C C . PHE A 1 210 ? 5.5 -29.453 -1.38 1 95.12 210 PHE A C 1
ATOM 1713 O O . PHE A 1 210 ? 6.359 -29.75 -2.213 1 95.12 210 PHE A O 1
ATOM 1720 N N . ALA A 1 211 ? 4.828 -30.328 -0.782 1 93.5 211 ALA A N 1
ATOM 1721 C CA . ALA A 1 211 ? 5.137 -31.75 -0.932 1 93.5 211 ALA A CA 1
ATOM 1722 C C . ALA A 1 211 ? 4.871 -32.219 -2.359 1 93.5 211 ALA A C 1
ATOM 1724 O O . ALA A 1 211 ? 5.434 -33.219 -2.803 1 93.5 211 ALA A O 1
ATOM 1725 N N . LEU A 1 212 ? 4.008 -31.5 -3.029 1 93 212 LEU A N 1
ATOM 1726 C CA . LEU A 1 212 ? 3.658 -31.906 -4.387 1 93 212 LEU A CA 1
ATOM 1727 C C . LEU A 1 212 ? 4.59 -31.266 -5.402 1 93 212 LEU A C 1
ATOM 1729 O O . LEU A 1 212 ? 4.52 -31.562 -6.598 1 93 212 LEU A O 1
ATOM 1733 N N . THR A 1 213 ? 5.504 -30.359 -4.98 1 93.19 213 THR A N 1
ATOM 1734 C CA . THR A 1 213 ? 6.227 -29.516 -5.922 1 93.19 213 THR A CA 1
ATOM 1735 C C . THR A 1 213 ? 7.609 -30.078 -6.215 1 93.19 213 THR A C 1
ATOM 1737 O O . THR A 1 213 ? 8.258 -29.688 -7.184 1 93.19 213 THR A O 1
ATOM 1740 N N . GLY A 1 214 ? 8.062 -30.969 -5.324 1 92.38 214 GLY A N 1
ATOM 1741 C CA . GLY A 1 214 ? 9.391 -31.531 -5.5 1 92.38 214 GLY A CA 1
ATOM 1742 C C . GLY A 1 214 ? 10.414 -30.953 -4.539 1 92.38 214 GLY A C 1
ATOM 1743 O O . GLY A 1 214 ? 11.547 -31.438 -4.465 1 92.38 214 GLY A O 1
ATOM 1744 N N . TYR A 1 215 ? 10.047 -29.938 -3.773 1 94.31 215 TYR A N 1
ATOM 1745 C CA . TYR A 1 215 ? 10.969 -29.359 -2.793 1 94.31 215 TYR A CA 1
ATOM 1746 C C . TYR A 1 215 ? 11.398 -30.406 -1.775 1 94.31 215 TYR A C 1
ATOM 1748 O O . TYR A 1 215 ? 10.633 -31.312 -1.449 1 94.31 215 TYR A O 1
ATOM 1756 N N . GLY A 1 216 ? 12.625 -30.234 -1.262 1 92.56 216 GLY A N 1
ATOM 1757 C CA . GLY A 1 216 ? 13.164 -31.125 -0.238 1 92.56 216 GLY A CA 1
ATOM 1758 C C . GLY A 1 216 ? 14.336 -31.953 -0.725 1 92.56 216 GLY A C 1
ATOM 1759 O O . GLY A 1 216 ? 14.203 -32.719 -1.681 1 92.56 216 GLY A O 1
ATOM 1760 N N . ALA A 1 217 ? 15.422 -31.875 -0.077 1 89.56 217 ALA A N 1
ATOM 1761 C CA . ALA A 1 217 ? 16.641 -32.562 -0.485 1 89.56 217 ALA A CA 1
ATOM 1762 C C . ALA A 1 217 ? 16.484 -34.094 -0.342 1 89.56 217 ALA A C 1
ATOM 1764 O O . ALA A 1 217 ? 16.938 -34.844 -1.195 1 89.56 217 ALA A O 1
ATOM 1765 N N . GLU A 1 218 ? 15.82 -34.469 0.66 1 91.69 218 GLU A N 1
ATOM 1766 C CA . GLU A 1 218 ? 15.773 -35.906 0.98 1 91.69 218 GLU A CA 1
ATOM 1767 C C . GLU A 1 218 ? 14.609 -36.594 0.262 1 91.69 218 GLU A C 1
ATOM 1769 O O . GLU A 1 218 ? 14.766 -37.688 -0.269 1 91.69 218 GLU A O 1
ATOM 1774 N N . HIS A 1 219 ? 13.523 -35.875 0.19 1 93.75 219 HIS A N 1
ATOM 1775 C CA . HIS A 1 219 ? 12.336 -36.594 -0.277 1 93.75 219 HIS A CA 1
ATOM 1776 C C . HIS A 1 219 ? 11.734 -35.906 -1.502 1 93.75 219 HIS A C 1
ATOM 1778 O O . HIS A 1 219 ? 10.781 -36.406 -2.098 1 93.75 219 HIS A O 1
ATOM 1784 N N . GLY A 1 220 ? 12.273 -34.812 -1.914 1 94.44 220 GLY A N 1
ATOM 1785 C CA . GLY A 1 220 ? 11.672 -34 -2.967 1 94.44 220 GLY A CA 1
ATOM 1786 C C . GLY A 1 220 ? 11.508 -34.75 -4.273 1 94.44 220 GLY A C 1
ATOM 1787 O O . GLY A 1 220 ? 10.445 -34.719 -4.895 1 94.44 220 GLY A O 1
ATOM 1788 N N . GLU A 1 221 ? 12.539 -35.438 -4.676 1 95.12 221 GLU A N 1
ATOM 1789 C CA . GLU A 1 221 ? 12.516 -36.188 -5.938 1 95.12 221 GLU A CA 1
ATOM 1790 C C . GLU A 1 221 ? 11.477 -37.312 -5.902 1 95.12 221 GLU A C 1
ATOM 1792 O O . GLU A 1 221 ? 10.711 -37.469 -6.852 1 95.12 221 GLU A O 1
ATOM 1797 N N . ARG A 1 222 ? 11.508 -38.031 -4.879 1 95.06 222 ARG A N 1
ATOM 1798 C CA . ARG A 1 222 ? 10.555 -39.125 -4.723 1 95.06 222 ARG A CA 1
ATOM 1799 C C . ARG A 1 222 ? 9.125 -38.625 -4.691 1 95.06 222 ARG A C 1
ATOM 1801 O O . ARG A 1 222 ? 8.242 -39.188 -5.352 1 95.06 222 ARG A O 1
ATOM 1808 N N . ASN A 1 223 ? 8.867 -37.594 -3.904 1 94.88 223 ASN A N 1
ATOM 1809 C CA . ASN A 1 223 ? 7.543 -36.969 -3.836 1 94.88 223 ASN A CA 1
ATOM 1810 C C . ASN A 1 223 ? 7.055 -36.531 -5.215 1 94.88 223 ASN A C 1
ATOM 1812 O O . ASN A 1 223 ? 5.898 -36.781 -5.574 1 94.88 223 ASN A O 1
ATOM 1816 N N . TRP A 1 224 ? 7.957 -35.906 -5.918 1 94.19 224 TRP A N 1
ATOM 1817 C CA . TRP A 1 224 ? 7.598 -35.406 -7.238 1 94.19 224 TRP A CA 1
ATOM 1818 C C . TRP A 1 224 ? 7.219 -36.562 -8.172 1 94.19 224 TRP A C 1
ATOM 1820 O O . TRP A 1 224 ? 6.25 -36.438 -8.93 1 94.19 224 TRP A O 1
ATOM 1830 N N . ALA A 1 225 ? 7.93 -37.625 -8.156 1 93.81 225 ALA A N 1
ATOM 1831 C CA . ALA A 1 225 ? 7.629 -38.812 -8.969 1 93.81 225 ALA A CA 1
ATOM 1832 C C . ALA A 1 225 ? 6.227 -39.312 -8.688 1 93.81 225 ALA A C 1
ATOM 1834 O O . ALA A 1 225 ? 5.484 -39.656 -9.609 1 93.81 225 ALA A O 1
ATOM 1835 N N . ILE A 1 226 ? 5.91 -39.344 -7.43 1 93.62 226 ILE A N 1
ATOM 1836 C CA . ILE A 1 226 ? 4.586 -39.812 -7.031 1 93.62 226 ILE A CA 1
ATOM 1837 C C . ILE A 1 226 ? 3.527 -38.812 -7.512 1 93.62 226 ILE A C 1
ATOM 1839 O O . ILE A 1 226 ? 2.508 -39.219 -8.078 1 93.62 226 ILE A O 1
ATOM 1843 N N . ALA A 1 227 ? 3.762 -37.531 -7.293 1 92 227 ALA A N 1
ATOM 1844 C CA . ALA A 1 227 ? 2.812 -36.5 -7.688 1 92 227 ALA A CA 1
ATOM 1845 C C . ALA A 1 227 ? 2.506 -36.562 -9.18 1 92 227 ALA A C 1
ATOM 1847 O O . ALA A 1 227 ? 1.368 -36.344 -9.602 1 92 227 ALA A O 1
ATOM 1848 N N . GLN A 1 228 ? 3.465 -36.938 -10 1 90.75 228 GLN A N 1
ATOM 1849 C CA . GLN A 1 228 ? 3.318 -36.969 -11.453 1 90.75 228 GLN A CA 1
ATOM 1850 C C . GLN A 1 228 ? 2.42 -38.125 -11.891 1 90.75 228 GLN A C 1
ATOM 1852 O O . GLN A 1 228 ? 1.906 -38.125 -13.008 1 90.75 228 GLN A O 1
ATOM 1857 N N . THR A 1 229 ? 2.246 -39.062 -11.008 1 91.88 229 THR A N 1
ATOM 1858 C CA . THR A 1 229 ? 1.389 -40.188 -11.344 1 91.88 229 THR A CA 1
ATOM 1859 C C . THR A 1 229 ? -0.066 -39.906 -11 1 91.88 229 THR A C 1
ATOM 1861 O O . THR A 1 229 ? -0.967 -40.656 -11.359 1 91.88 229 THR A O 1
ATOM 1864 N N . MET A 1 230 ? -0.265 -38.812 -10.328 1 89.94 230 MET A N 1
ATOM 1865 C CA . MET A 1 230 ? -1.603 -38.469 -9.859 1 89.94 230 MET A CA 1
ATOM 1866 C C . MET A 1 230 ? -2.295 -37.531 -10.859 1 89.94 230 MET A C 1
ATOM 1868 O O . MET A 1 230 ? -1.656 -36.656 -11.445 1 89.94 230 MET A O 1
ATOM 1872 N N . SER A 1 231 ? -3.588 -37.781 -11.008 1 89.88 231 SER A N 1
ATOM 1873 C CA . SER A 1 231 ? -4.379 -36.781 -11.734 1 89.88 231 SER A CA 1
ATOM 1874 C C . SER A 1 231 ? -4.535 -35.5 -10.922 1 89.88 231 SER A C 1
ATOM 1876 O O . SER A 1 231 ? -4.281 -35.469 -9.719 1 89.88 231 SER A O 1
ATOM 1878 N N . LYS A 1 232 ? -4.934 -34.438 -11.539 1 88.88 232 LYS A N 1
ATOM 1879 C CA . LYS A 1 232 ? -5.137 -33.156 -10.844 1 88.88 232 LYS A CA 1
ATOM 1880 C C . LYS A 1 232 ? -6.211 -33.312 -9.766 1 88.88 232 LYS A C 1
ATOM 1882 O O . LYS A 1 232 ? -6.105 -32.688 -8.703 1 88.88 232 LYS A O 1
ATOM 1887 N N . GLN A 1 233 ? -7.199 -34.062 -10.07 1 88.69 233 GLN A N 1
ATOM 1888 C CA . GLN A 1 233 ? -8.258 -34.312 -9.094 1 88.69 233 GLN A CA 1
ATOM 1889 C C . GLN A 1 233 ? -7.73 -35.062 -7.879 1 88.69 233 GLN A C 1
ATOM 1891 O O . GLN A 1 233 ? -8.102 -34.75 -6.742 1 88.69 233 GLN A O 1
ATOM 1896 N N . GLU A 1 234 ? -6.863 -36.031 -8.141 1 89.31 234 GLU A N 1
ATOM 1897 C CA . GLU A 1 234 ? -6.258 -36.781 -7.051 1 89.31 234 GLU A CA 1
ATOM 1898 C C . GLU A 1 234 ? -5.34 -35.906 -6.211 1 89.31 234 GLU A C 1
ATOM 1900 O O . GLU A 1 234 ? -5.309 -36 -4.984 1 89.31 234 GLU A O 1
ATOM 1905 N N . GLN A 1 235 ? -4.59 -35.031 -6.875 1 91.94 235 GLN A N 1
ATOM 1906 C CA . GLN A 1 235 ? -3.732 -34.094 -6.16 1 91.94 235 GLN A CA 1
ATOM 1907 C C . GLN A 1 235 ? -4.559 -33.156 -5.273 1 91.94 235 GLN A C 1
ATOM 1909 O O . GLN A 1 235 ? -4.18 -32.875 -4.129 1 91.94 235 GLN A O 1
ATOM 1914 N N . LEU A 1 236 ? -5.66 -32.688 -5.832 1 91.31 236 LEU A N 1
ATOM 1915 C CA . LEU A 1 236 ? -6.535 -31.797 -5.074 1 91.31 236 LEU A CA 1
ATOM 1916 C C . LEU A 1 236 ? -7.062 -32.5 -3.824 1 91.31 236 LEU A C 1
ATOM 1918 O O . LEU A 1 236 ? -7.035 -31.906 -2.732 1 91.31 236 LEU A O 1
ATOM 1922 N N . GLN A 1 237 ? -7.512 -33.688 -3.965 1 90.44 237 GLN A N 1
ATOM 1923 C CA . GLN A 1 237 ? -8.008 -34.438 -2.826 1 90.44 237 GLN A CA 1
ATOM 1924 C C . GLN A 1 237 ? -6.906 -34.688 -1.794 1 90.44 237 GLN A C 1
ATOM 1926 O O . GLN A 1 237 ? -7.145 -34.594 -0.589 1 90.44 237 GLN A O 1
ATOM 1931 N N . TRP A 1 238 ? -5.754 -34.969 -2.277 1 91.12 238 TRP A N 1
ATOM 1932 C CA . TRP A 1 238 ? -4.613 -35.219 -1.396 1 91.12 238 TRP A CA 1
ATOM 1933 C C . TRP A 1 238 ? -4.266 -33.969 -0.605 1 91.12 238 TRP A C 1
ATOM 1935 O O . TRP A 1 238 ? -3.936 -34.031 0.581 1 91.12 238 TRP A O 1
ATOM 1945 N N . LEU A 1 239 ? -4.352 -32.812 -1.22 1 92.5 239 LEU A N 1
ATOM 1946 C CA . LEU A 1 239 ? -4.023 -31.547 -0.579 1 92.5 239 LEU A CA 1
ATOM 1947 C C . LEU A 1 239 ? -4.898 -31.328 0.648 1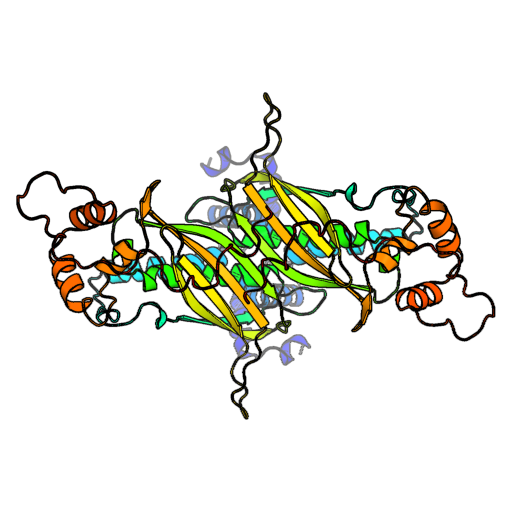 92.5 239 LEU A C 1
ATOM 1949 O O . LEU A 1 239 ? -4.457 -30.719 1.627 1 92.5 239 LEU A O 1
ATOM 1953 N N . PHE A 1 240 ? -6.082 -31.844 0.619 1 91.56 240 PHE A N 1
ATOM 1954 C CA . PHE A 1 240 ? -7.012 -31.625 1.72 1 91.56 240 PHE A CA 1
ATOM 1955 C C . PHE A 1 240 ? -7.078 -32.844 2.631 1 91.56 240 PHE A C 1
ATOM 1957 O O . PHE A 1 240 ? -7.93 -32.906 3.52 1 91.56 240 PHE A O 1
ATOM 1964 N N . GLY A 1 241 ? -6.199 -33.719 2.504 1 82.75 241 GLY A N 1
ATOM 1965 C CA . GLY A 1 241 ? -6.145 -34.906 3.338 1 82.75 241 GLY A CA 1
ATOM 1966 C C . GLY A 1 241 ? -7.336 -35.812 3.145 1 82.75 241 GLY A C 1
ATOM 1967 O O . GLY A 1 241 ? -7.711 -36.562 4.059 1 82.75 241 GLY A O 1
ATOM 1968 N N . GLU A 1 242 ? -8.07 -35.625 2.211 1 71.38 242 GLU A N 1
ATOM 1969 C CA . GLU A 1 242 ? -9.242 -36.469 1.939 1 71.38 242 GLU A CA 1
ATOM 1970 C C . GLU A 1 242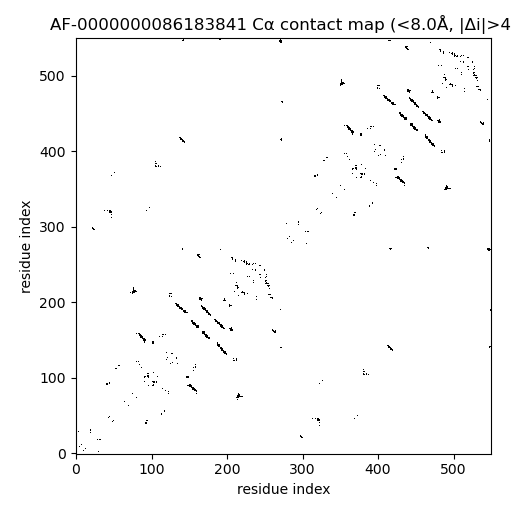 ? -8.859 -37.781 1.282 1 71.38 242 GLU A C 1
ATOM 1972 O O . GLU A 1 242 ? -7.836 -37.875 0.593 1 71.38 242 GLU A O 1
ATOM 1977 N N . GLN A 1 243 ? -9.562 -38.938 1.909 1 62.41 243 GLN A N 1
ATOM 1978 C CA . GLN A 1 243 ? -9.375 -40.25 1.307 1 62.41 243 GLN A CA 1
ATOM 1979 C C . GLN A 1 243 ? -9.906 -40.281 -0.123 1 62.41 243 GLN A C 1
ATOM 1981 O O . GLN A 1 243 ? -10.945 -39.688 -0.417 1 62.41 243 GLN A O 1
ATOM 1986 N N . VAL A 1 244 ? -9.156 -40.438 -1.075 1 52.22 244 VAL A N 1
ATOM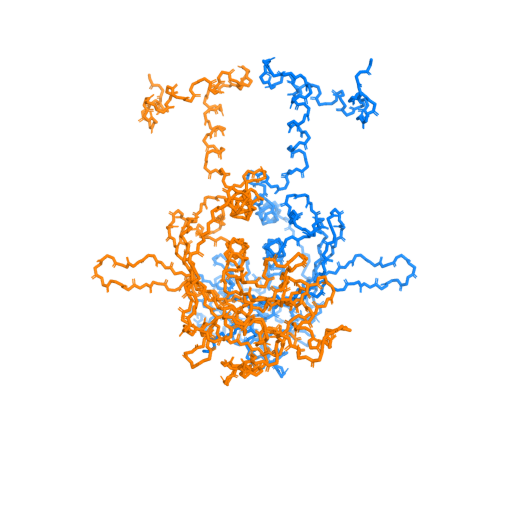 1987 C CA . VAL A 1 244 ? -9.625 -40.562 -2.451 1 52.22 244 VAL A CA 1
ATOM 1988 C C . VAL A 1 244 ? -10.547 -41.781 -2.562 1 52.22 244 VAL A C 1
ATOM 1990 O O . VAL A 1 244 ? -10.203 -42.875 -2.113 1 52.22 244 VAL A O 1
ATOM 1993 N N . GLU A 1 245 ? -11.875 -41.688 -2.699 1 48.19 245 GLU A N 1
ATOM 1994 C CA . GLU A 1 245 ? -12.984 -42.625 -2.814 1 48.19 245 GLU A CA 1
ATOM 1995 C C . GLU A 1 245 ? -12.742 -43.625 -3.934 1 48.19 245 GLU A C 1
ATOM 1997 O O . GLU A 1 245 ? -12.375 -43.25 -5.047 1 48.19 245 GLU A O 1
ATOM 2002 N N . GLY A 1 246 ? -12.047 -44.656 -4.113 1 46.78 246 GLY A N 1
ATOM 2003 C CA . GLY A 1 246 ? -12.164 -45.844 -4.973 1 46.78 246 GLY A CA 1
ATOM 2004 C C . GLY A 1 246 ? -10.984 -46.781 -4.859 1 46.78 246 GLY A C 1
ATOM 2005 O O . GLY A 1 246 ? -11.023 -47.906 -5.375 1 46.78 246 GLY A O 1
ATOM 2006 N N . GLY A 1 247 ? -9.602 -46.438 -4.59 1 46.47 247 GLY A N 1
ATOM 2007 C CA . GLY A 1 247 ? -8.641 -47.531 -4.617 1 46.47 247 GLY A CA 1
ATOM 2008 C C . GLY A 1 247 ? -7.926 -47.75 -3.293 1 46.47 247 GLY A C 1
ATOM 2009 O O . GLY A 1 247 ? -8.016 -46.906 -2.4 1 46.47 247 GLY A O 1
ATOM 2010 N N . ALA A 1 248 ? -7.574 -49.094 -2.883 1 45.59 248 ALA A N 1
ATOM 2011 C CA . ALA A 1 248 ? -6.809 -49.625 -1.751 1 45.59 248 ALA A CA 1
ATOM 2012 C C . ALA A 1 248 ? -5.68 -48.656 -1.369 1 45.59 248 ALA A C 1
ATOM 2014 O O . ALA A 1 248 ? -5.414 -48.438 -0.184 1 45.59 248 ALA A O 1
ATOM 2015 N N . ILE A 1 249 ? -4.652 -48.375 -2.262 1 50.88 249 ILE A N 1
ATOM 2016 C CA . ILE A 1 249 ? -3.404 -47.656 -2.004 1 50.88 249 ILE A CA 1
ATOM 2017 C C . ILE A 1 249 ? -3.555 -46.219 -2.402 1 50.88 249 ILE A C 1
ATOM 2019 O O . ILE A 1 249 ? -3.885 -45.906 -3.551 1 50.88 249 ILE A O 1
ATOM 2023 N N . GLN A 1 250 ? -3.762 -45.25 -1.582 1 62.22 250 GLN A N 1
ATOM 2024 C CA . GLN A 1 250 ? -3.891 -43.812 -1.846 1 62.22 250 GLN A CA 1
ATOM 2025 C C . GLN A 1 250 ? -2.633 -43.281 -2.514 1 62.22 250 GLN A C 1
ATOM 2027 O O . GLN A 1 250 ? -1.531 -43.406 -1.976 1 62.22 250 GLN A O 1
ATOM 2032 N N . LYS A 1 251 ? -2.594 -43.125 -3.938 1 72.38 251 LYS A N 1
ATOM 2033 C CA . LYS A 1 251 ? -1.455 -42.688 -4.738 1 72.38 251 LYS A CA 1
ATOM 2034 C C . LYS A 1 251 ? -0.651 -41.594 -4.008 1 72.38 251 LYS A C 1
ATOM 2036 O O . LYS A 1 251 ? 0.555 -41.469 -4.219 1 72.38 251 LYS A O 1
ATOM 2041 N N . GLY A 1 252 ? -1.121 -41.094 -2.953 1 82.25 252 GLY A N 1
ATOM 2042 C CA . GLY A 1 252 ? -0.417 -40.062 -2.211 1 82.25 252 GLY A CA 1
ATOM 2043 C C . GLY A 1 252 ? 0.17 -40.562 -0.904 1 82.25 252 GLY A C 1
ATOM 2044 O O . GLY A 1 252 ? 0.85 -39.812 -0.198 1 82.25 252 GLY A O 1
ATOM 2045 N N . ASP A 1 253 ? 0.079 -41.875 -0.586 1 83.62 253 ASP A N 1
ATOM 2046 C CA . ASP A 1 253 ? 0.518 -42.406 0.7 1 83.62 253 ASP A CA 1
ATOM 2047 C C . ASP A 1 253 ? 2.041 -42.375 0.812 1 83.62 253 ASP A C 1
ATOM 2049 O O . ASP A 1 253 ? 2.586 -42.281 1.912 1 83.62 253 ASP A O 1
ATOM 2053 N N . GLY A 1 254 ? 2.766 -42.438 -0.28 1 87.75 254 GLY A N 1
ATOM 2054 C CA . GLY A 1 254 ? 4.219 -42.438 -0.251 1 87.75 254 GLY A CA 1
ATOM 2055 C C . GLY A 1 254 ? 4.828 -41.062 -0.159 1 87.75 254 GLY A C 1
ATOM 2056 O O . GLY A 1 254 ? 6.035 -40.938 0.04 1 87.75 254 GLY A O 1
ATOM 2057 N N . ILE A 1 255 ? 4.031 -40.062 -0.161 1 92.75 255 ILE A N 1
ATOM 2058 C CA . ILE A 1 255 ? 4.539 -38.688 -0.115 1 92.75 255 ILE A CA 1
ATOM 2059 C C . ILE A 1 255 ? 4.918 -38.312 1.32 1 92.75 255 ILE A C 1
ATOM 2061 O O . ILE A 1 255 ? 4.125 -38.531 2.244 1 92.75 255 ILE A O 1
ATOM 2065 N N . VAL A 1 256 ? 6.105 -37.844 1.455 1 93.75 256 VAL A N 1
ATOM 2066 C CA . VAL A 1 256 ? 6.617 -37.438 2.754 1 93.75 256 VAL A CA 1
ATOM 2067 C C . VAL A 1 256 ? 6.344 -35.938 2.951 1 93.75 256 VAL A C 1
ATOM 2069 O O . VAL A 1 256 ? 6.699 -35.125 2.102 1 93.75 256 VAL A O 1
ATOM 2072 N N . LEU A 1 257 ? 5.746 -35.625 4.082 1 93.56 257 LEU A N 1
ATOM 2073 C CA . LEU A 1 257 ? 5.414 -34.25 4.395 1 93.56 257 LEU A CA 1
ATOM 2074 C C . LEU A 1 257 ? 6.535 -33.594 5.191 1 93.56 257 LEU A C 1
ATOM 2076 O O . LEU A 1 257 ? 7.125 -34.219 6.074 1 93.56 257 LEU A O 1
ATOM 2080 N N . GLY A 1 258 ? 6.828 -32.375 4.781 1 91.62 258 GLY A N 1
ATOM 2081 C CA . GLY A 1 258 ? 7.68 -31.562 5.641 1 91.62 258 GLY A CA 1
ATOM 2082 C C . GLY A 1 258 ? 6.969 -31.062 6.883 1 91.62 258 GLY A C 1
ATOM 2083 O O . GLY A 1 258 ? 5.812 -31.406 7.125 1 91.62 258 GLY A O 1
ATOM 2084 N N . PRO A 1 259 ? 7.707 -30.281 7.707 1 92.81 259 PRO A N 1
ATOM 2085 C CA . PRO A 1 259 ? 7.078 -29.75 8.914 1 92.81 259 PRO A CA 1
ATOM 2086 C C . PRO A 1 259 ? 5.902 -28.812 8.609 1 92.81 259 PRO A C 1
ATOM 2088 O O . PRO A 1 259 ? 5.91 -28.125 7.59 1 92.81 259 PRO A O 1
ATOM 2091 N N . VAL A 1 260 ? 4.941 -28.781 9.555 1 93.12 260 VAL A N 1
ATOM 2092 C CA . VAL A 1 260 ? 3.742 -27.969 9.391 1 93.12 260 VAL A CA 1
ATOM 2093 C C . VAL A 1 260 ? 4.109 -26.484 9.445 1 93.12 260 VAL A C 1
ATOM 2095 O O . VAL A 1 260 ? 3.457 -25.656 8.82 1 93.12 260 VAL A O 1
ATOM 2098 N N . GLU A 1 261 ? 5.121 -26.188 10.164 1 92.62 261 GLU A N 1
ATOM 2099 C CA . GLU A 1 261 ? 5.637 -24.828 10.258 1 92.62 261 GLU A CA 1
ATOM 2100 C C . GLU A 1 261 ? 7.152 -24.797 10.094 1 92.62 261 GLU A C 1
ATOM 2102 O O . GLU A 1 261 ? 7.852 -25.672 10.602 1 92.62 261 GLU A O 1
ATOM 2107 N N . ARG A 1 262 ? 7.625 -23.906 9.383 1 92.94 262 ARG A N 1
ATOM 2108 C CA . ARG A 1 262 ? 9.055 -23.703 9.172 1 92.94 262 ARG A CA 1
ATOM 2109 C C . ARG A 1 262 ? 9.398 -22.219 9.109 1 92.94 262 ARG A C 1
ATOM 2111 O O . ARG A 1 262 ? 8.656 -21.422 8.531 1 92.94 262 ARG A O 1
ATOM 2118 N N . GLY A 1 263 ? 10.547 -21.844 9.688 1 89.81 263 GLY A N 1
ATOM 2119 C CA . GLY A 1 263 ? 11.031 -20.469 9.648 1 89.81 263 GLY A CA 1
ATOM 2120 C C . GLY A 1 263 ? 10.289 -19.547 10.602 1 89.81 263 GLY A C 1
ATOM 2121 O O . GLY A 1 263 ? 10.312 -18.328 10.438 1 89.81 263 GLY A O 1
ATOM 2122 N N . MET A 1 264 ? 9.562 -20.047 11.492 1 81.88 264 MET A N 1
ATOM 2123 C CA . MET A 1 264 ? 8.695 -19.25 12.359 1 81.88 264 MET A CA 1
ATOM 2124 C C . MET A 1 264 ? 9.359 -19.031 13.719 1 81.88 264 MET A C 1
ATOM 2126 O O . MET A 1 264 ? 8.797 -18.344 14.578 1 81.88 264 MET A O 1
ATOM 2130 N N . ASP A 1 265 ? 10.562 -19.469 13.625 1 72.44 265 ASP A N 1
ATOM 2131 C CA . ASP A 1 265 ? 11.273 -19.312 14.891 1 72.44 265 ASP A CA 1
ATOM 2132 C C . ASP A 1 265 ? 11.406 -17.844 15.266 1 72.44 265 ASP A C 1
ATOM 2134 O O . ASP A 1 265 ? 11.875 -17.031 14.461 1 72.44 265 ASP A O 1
ATOM 2138 N N . THR A 1 266 ? 10.852 -17.312 16.312 1 60.56 266 THR A N 1
ATOM 2139 C CA . THR A 1 266 ? 10.93 -15.977 16.891 1 60.56 266 THR A CA 1
ATOM 2140 C C . THR A 1 266 ? 9.922 -15.047 16.219 1 60.56 266 THR A C 1
ATOM 2142 O O . THR A 1 266 ? 10.023 -13.828 16.328 1 60.56 266 THR A O 1
ATOM 2145 N N . LYS A 1 267 ? 9.266 -15.695 15.234 1 63.28 267 LYS A N 1
ATOM 2146 C CA . LYS A 1 267 ? 8.344 -14.844 14.492 1 63.28 267 LYS A CA 1
ATOM 2147 C C . LYS A 1 267 ? 6.906 -15.047 14.953 1 63.28 267 LYS A C 1
ATOM 2149 O O . LYS A 1 267 ? 6.34 -16.125 14.773 1 63.28 267 LYS A O 1
ATOM 2154 N N . SER A 1 268 ? 6.734 -14.898 16.219 1 55.34 268 SER A N 1
ATOM 2155 C CA . SER A 1 268 ? 5.426 -15.227 16.781 1 55.34 268 SER A CA 1
ATOM 2156 C C . SER A 1 268 ? 4.305 -14.539 16 1 55.34 268 SER A C 1
ATOM 2158 O O . SER A 1 268 ? 3.334 -15.18 15.602 1 55.34 268 SER A O 1
ATOM 2160 N N . THR A 1 269 ? 4.117 -13.211 16.156 1 58.16 269 THR A N 1
ATOM 2161 C CA . THR A 1 269 ? 2.871 -12.555 15.781 1 58.16 269 THR A CA 1
ATOM 2162 C C . THR A 1 269 ? 3.086 -11.633 14.578 1 58.16 269 THR A C 1
ATOM 2164 O O . THR A 1 269 ? 4.191 -11.125 14.367 1 58.16 269 THR A O 1
ATOM 2167 N N . TRP A 1 270 ? 2.264 -11.797 13.523 1 56.41 270 TRP A N 1
ATOM 2168 C CA . TRP A 1 270 ? 2.24 -10.938 12.344 1 56.41 270 TRP A CA 1
ATOM 2169 C C . TRP A 1 270 ? 2.369 -9.469 12.75 1 56.41 270 TRP A C 1
ATOM 2171 O O . TRP A 1 270 ? 1.663 -9 13.641 1 56.41 270 TRP A O 1
ATOM 2181 N N . PRO A 1 271 ? 3.441 -8.906 12.07 1 56.03 271 PRO A N 1
ATOM 2182 C CA . PRO A 1 271 ? 3.607 -7.48 12.344 1 56.03 271 PRO A CA 1
ATOM 2183 C C . PRO A 1 271 ? 2.43 -6.645 11.844 1 56.03 271 PRO A C 1
ATOM 2185 O O . PRO A 1 271 ? 1.897 -6.902 10.766 1 56.03 271 PRO A O 1
ATOM 2188 N N . GLY A 1 272 ? 1.693 -5.953 12.773 1 52.44 272 GLY A N 1
ATOM 2189 C CA . GLY A 1 272 ? 0.635 -5.043 12.359 1 52.44 272 GLY A CA 1
ATOM 2190 C C . GLY A 1 272 ? -0.732 -5.445 12.875 1 52.44 272 GLY A C 1
ATOM 2191 O O . GLY A 1 272 ? -1.736 -4.805 12.555 1 52.44 272 GLY A O 1
ATOM 2192 N N . GLN A 1 273 ? -0.727 -6.652 13.375 1 49.88 273 GLN A N 1
ATOM 2193 C CA . GLN A 1 273 ? -2.023 -7.016 13.938 1 49.88 273 GLN A CA 1
ATOM 2194 C C . GLN A 1 273 ? -2.439 -6.043 15.039 1 49.88 273 GLN A C 1
ATOM 2196 O O . GLN A 1 273 ? -1.645 -5.723 15.922 1 49.88 273 GLN A O 1
ATOM 2201 N N . LEU A 1 274 ? -3.207 -5.012 14.68 1 40.84 274 LEU A N 1
ATOM 2202 C CA . LEU A 1 274 ? -3.83 -4.184 15.711 1 40.84 274 LEU A CA 1
ATOM 2203 C C . LEU A 1 274 ? -4.676 -5.035 16.656 1 40.84 274 LEU A C 1
ATOM 2205 O O . LEU A 1 274 ? -5.52 -5.809 16.203 1 40.84 274 LEU A O 1
ATOM 2209 N N . ALA A 1 275 ? -4.039 -5.602 17.75 1 39.12 275 ALA A N 1
ATOM 2210 C CA . ALA A 1 275 ? -4.844 -6.32 18.734 1 39.12 275 ALA A CA 1
ATOM 2211 C C . ALA A 1 275 ? -5.996 -5.453 19.234 1 39.12 275 ALA A C 1
ATOM 2213 O O . ALA A 1 275 ? -5.82 -4.258 19.484 1 39.12 275 ALA A O 1
ATOM 2214 N N . MET B 1 1 ? -31.312 3.465 -35.531 1 32.5 1 MET B N 1
ATOM 2215 C CA . MET B 1 1 ? -30.922 4.148 -34.312 1 32.5 1 MET B CA 1
ATOM 2216 C C . MET B 1 1 ? -30.031 3.26 -33.438 1 32.5 1 MET B C 1
ATOM 2218 O O . MET B 1 1 ? -30.438 2.16 -33.062 1 32.5 1 MET B O 1
ATOM 2222 N N . SER B 1 2 ? -28.719 3.438 -33.625 1 36.34 2 SER B N 1
ATOM 2223 C CA . SER B 1 2 ? -27.703 2.477 -33.188 1 36.34 2 SER B CA 1
ATOM 2224 C C . SER B 1 2 ? -27.828 2.172 -31.703 1 36.34 2 SER B C 1
ATOM 2226 O O . SER B 1 2 ? -28.375 2.969 -30.953 1 36.34 2 SER B O 1
ATOM 2228 N N . LEU B 1 3 ? -27.734 0.897 -31.375 1 41.38 3 LEU B N 1
ATOM 2229 C CA . LEU B 1 3 ? -27.844 0.309 -30.047 1 41.38 3 LEU B CA 1
ATOM 2230 C C . LEU B 1 3 ? -27.172 1.201 -29 1 41.38 3 LEU B C 1
ATOM 2232 O O . LEU B 1 3 ? -27.641 1.277 -27.859 1 41.38 3 LEU B O 1
ATOM 2236 N N . VAL B 1 4 ? -26.188 1.827 -29.344 1 41.41 4 VAL B N 1
ATOM 2237 C CA . VAL B 1 4 ? -25.516 2.736 -28.422 1 41.41 4 VAL B CA 1
ATOM 2238 C C . VAL B 1 4 ? -26.422 3.914 -28.094 1 41.41 4 VAL B C 1
ATOM 2240 O O . VAL B 1 4 ? -26.344 4.473 -26.984 1 41.41 4 VAL B O 1
ATOM 2243 N N . ALA B 1 5 ? -27.375 4.285 -28.922 1 46.53 5 ALA B N 1
ATOM 2244 C CA . ALA B 1 5 ? -28.281 5.422 -28.734 1 46.53 5 ALA B CA 1
ATOM 2245 C C . ALA B 1 5 ? -29.234 5.184 -27.562 1 46.53 5 ALA B C 1
ATOM 2247 O O . ALA B 1 5 ? -29.719 6.137 -26.953 1 46.53 5 ALA B O 1
ATOM 2248 N N . ARG B 1 6 ? -29.469 3.947 -27.312 1 49.72 6 ARG B N 1
ATOM 2249 C CA . ARG B 1 6 ? -30.5 3.693 -26.312 1 49.72 6 ARG B CA 1
ATOM 2250 C C . ARG B 1 6 ? -29.891 3.672 -24.906 1 49.72 6 ARG B C 1
ATOM 2252 O O . ARG B 1 6 ? -30.609 3.783 -23.906 1 49.72 6 ARG B O 1
ATOM 2259 N N . LEU B 1 7 ? -28.547 3.346 -24.734 1 53.31 7 LEU B N 1
ATOM 2260 C CA . LEU B 1 7 ? -28.062 3.141 -23.375 1 53.31 7 LEU B CA 1
ATOM 2261 C C . LEU B 1 7 ? -27.547 4.449 -22.781 1 53.31 7 LEU B C 1
ATOM 2263 O O . LEU B 1 7 ? -27.312 4.535 -21.562 1 53.31 7 LEU B O 1
ATOM 2267 N N . VAL B 1 8 ? -27.297 5.438 -23.578 1 58.19 8 VAL B N 1
ATOM 2268 C CA . VAL B 1 8 ? -26.75 6.688 -23.047 1 58.19 8 VAL B CA 1
ATOM 2269 C C . VAL B 1 8 ? -27.797 7.797 -23.203 1 58.19 8 VAL B C 1
ATOM 2271 O O . VAL B 1 8 ? -28.328 8.016 -24.281 1 58.19 8 VAL B O 1
ATOM 2274 N N . PRO B 1 9 ? -28.234 8.312 -22.078 1 63.09 9 PRO B N 1
ATOM 2275 C CA . PRO B 1 9 ? -29.203 9.406 -22.188 1 63.09 9 PRO B CA 1
ATOM 2276 C C . PRO B 1 9 ? -28.797 10.453 -23.219 1 63.09 9 PRO B C 1
ATOM 2278 O O . PRO B 1 9 ? -27.625 10.797 -23.344 1 63.09 9 PRO B O 1
ATOM 2281 N N . SER B 1 10 ? -29.703 10.742 -24 1 67.44 10 SER B N 1
ATOM 2282 C CA . SER B 1 10 ? -29.531 11.711 -25.078 1 67.44 10 SER B CA 1
ATOM 2283 C C . SER B 1 10 ? -28.891 12.992 -24.562 1 67.44 10 SER B C 1
ATOM 2285 O O . SER B 1 10 ? -28.094 13.617 -25.281 1 67.44 10 SER B O 1
ATOM 2287 N N . SER B 1 11 ? -29.203 13.336 -23.297 1 69.19 11 SER B N 1
ATOM 2288 C CA . SER B 1 11 ? -28.656 14.562 -22.734 1 69.19 11 SER B CA 1
ATOM 2289 C C . SER B 1 11 ? -27.141 14.461 -22.562 1 69.19 11 SER B C 1
ATOM 2291 O O . SER B 1 11 ? -26.422 15.43 -22.797 1 69.19 11 SER B O 1
ATOM 2293 N N . LEU B 1 12 ? -26.672 13.305 -22.266 1 67.94 12 LEU B N 1
ATOM 2294 C CA . LEU B 1 12 ? -25.25 13.109 -22.109 1 67.94 12 LEU B CA 1
ATOM 2295 C C . LEU B 1 12 ? -24.547 13.109 -23.469 1 67.94 12 LEU B C 1
ATOM 2297 O O . LEU B 1 12 ? -23.438 13.648 -23.594 1 67.94 12 LEU B O 1
ATOM 2301 N N . VAL B 1 13 ? -25.281 12.523 -24.359 1 68.81 13 VAL B N 1
ATOM 2302 C CA . VAL B 1 13 ? -24.719 12.477 -25.703 1 68.81 13 VAL B CA 1
ATOM 2303 C C . VAL B 1 13 ? -24.547 13.898 -26.25 1 68.81 13 VAL B C 1
ATOM 2305 O O . VAL B 1 13 ? -23.5 14.227 -26.828 1 68.81 13 VAL B O 1
ATOM 2308 N N . ASP B 1 14 ? -25.531 14.672 -26.016 1 71.38 14 ASP B N 1
ATOM 2309 C CA . ASP B 1 14 ? -25.484 16.047 -26.516 1 71.38 14 ASP B CA 1
ATOM 2310 C C . ASP B 1 14 ? -24.344 16.828 -25.859 1 71.38 14 ASP B C 1
ATOM 2312 O O . ASP B 1 14 ? -23.688 17.641 -26.531 1 71.38 14 ASP B O 1
ATOM 2316 N N . ARG B 1 15 ? -24.062 16.453 -24.688 1 72 15 ARG B N 1
ATOM 2317 C CA . ARG B 1 15 ? -23.031 17.172 -23.953 1 72 15 ARG B CA 1
ATOM 2318 C C . ARG B 1 15 ? -21.641 16.703 -24.375 1 72 15 ARG B C 1
ATOM 2320 O O . ARG B 1 15 ? -20.688 17.5 -24.359 1 72 15 ARG B O 1
ATOM 2327 N N . LEU B 1 16 ? -21.594 15.508 -24.828 1 75.75 16 LEU B N 1
ATOM 2328 C CA . LEU B 1 16 ? -20.266 14.93 -25.094 1 75.75 16 LEU B CA 1
ATOM 2329 C C . LEU B 1 16 ? -19.938 15 -26.578 1 75.75 16 LEU B C 1
ATOM 2331 O O . LEU B 1 16 ? -18.781 14.828 -26.984 1 75.75 16 LEU B O 1
ATOM 2335 N N . GLU B 1 17 ? -20.938 15.328 -27.344 1 75.25 17 GLU B N 1
ATOM 2336 C CA . GLU B 1 17 ? -20.781 15.367 -28.797 1 75.25 17 GLU B CA 1
ATOM 2337 C C . GLU B 1 17 ? -19.672 16.328 -29.203 1 75.25 17 GLU B C 1
ATOM 2339 O O . GLU B 1 17 ? -18.859 16 -30.078 1 75.25 17 GLU B O 1
ATOM 2344 N N . PRO B 1 18 ? -19.641 17.484 -28.562 1 74.31 18 PRO B N 1
ATOM 2345 C CA . PRO B 1 18 ? -18.531 18.359 -28.953 1 74.31 18 PRO B CA 1
ATOM 2346 C C . PRO B 1 18 ? -17.172 17.734 -28.672 1 74.31 18 PRO B C 1
ATOM 2348 O O . PRO B 1 18 ? -16.203 18.031 -29.391 1 74.31 18 PRO B O 1
ATOM 2351 N N . LEU B 1 19 ? -17.141 16.875 -27.766 1 73.56 19 LEU B N 1
ATOM 2352 C CA . LEU B 1 19 ? -15.883 16.203 -27.438 1 73.56 19 LEU B CA 1
ATOM 2353 C C . LEU B 1 19 ? -15.5 15.203 -28.531 1 73.56 19 LEU B C 1
ATOM 2355 O O . LEU B 1 19 ? -14.32 15.031 -28.828 1 73.56 19 LEU B O 1
ATOM 2359 N N . LEU B 1 20 ? -16.516 14.648 -29.062 1 75.31 20 LEU B N 1
ATOM 2360 C CA . LEU B 1 20 ? -16.266 13.688 -30.125 1 75.31 20 LEU B CA 1
ATOM 2361 C C . LEU B 1 20 ? -15.609 14.359 -31.328 1 75.31 20 LEU B C 1
ATOM 2363 O O . LEU B 1 20 ? -14.758 13.766 -31.984 1 75.31 20 LEU B O 1
ATOM 2367 N N . ALA B 1 21 ? -16.062 15.609 -31.484 1 71.56 21 ALA B N 1
ATOM 2368 C CA . ALA B 1 21 ? -15.555 16.344 -32.625 1 71.56 21 ALA B CA 1
ATOM 2369 C C . ALA B 1 21 ? -14.062 16.641 -32.5 1 71.56 21 ALA B C 1
ATOM 2371 O O . ALA B 1 21 ? -13.367 16.891 -33.469 1 71.56 21 ALA B O 1
ATOM 2372 N N . ARG B 1 22 ? -13.609 16.453 -31.297 1 70.75 22 ARG B N 1
ATOM 2373 C CA . ARG B 1 22 ? -12.203 16.766 -31.031 1 70.75 22 ARG B CA 1
ATOM 2374 C C . ARG B 1 22 ? -11.336 15.516 -31.203 1 70.75 22 ARG B C 1
ATOM 2376 O O . ARG B 1 22 ? -10.109 15.609 -31.234 1 70.75 22 ARG B O 1
ATOM 2383 N N . LEU B 1 23 ? -11.953 14.453 -31.359 1 74.5 23 LEU B N 1
ATOM 2384 C CA . LEU B 1 23 ? -11.227 13.203 -31.578 1 74.5 23 LEU B CA 1
ATOM 2385 C C . LEU B 1 23 ? -10.953 12.992 -33.062 1 74.5 23 LEU B C 1
ATOM 2387 O O . LEU B 1 23 ? -11.609 13.594 -33.906 1 74.5 23 LEU B O 1
ATOM 2391 N N . PRO B 1 24 ? -9.883 12.18 -33.344 1 70.94 24 PRO B N 1
ATOM 2392 C CA . PRO B 1 24 ? -9.523 12.008 -34.75 1 70.94 24 PRO B CA 1
ATOM 2393 C C . PRO B 1 24 ? -10.711 11.57 -35.625 1 70.94 24 PRO B C 1
ATOM 2395 O O . PRO B 1 24 ? -11.461 10.672 -35.25 1 70.94 24 PRO B O 1
ATOM 2398 N N . SER B 1 25 ? -10.867 12.312 -36.688 1 68.31 25 SER B N 1
ATOM 2399 C CA . SER B 1 25 ? -11.992 12.117 -37.594 1 68.31 25 SER B CA 1
ATOM 2400 C C . SER B 1 25 ? -11.953 10.727 -38.219 1 68.31 25 SER B C 1
ATOM 2402 O O . SER B 1 25 ? -12.984 10.18 -38.594 1 68.31 25 SER B O 1
ATOM 2404 N N . GLY B 1 26 ? -10.789 10.078 -38.25 1 72.06 26 GLY B N 1
ATOM 2405 C CA . GLY B 1 26 ? -10.711 8.773 -38.906 1 72.06 26 GLY B CA 1
ATOM 2406 C C . GLY B 1 26 ? -11.227 7.648 -38.031 1 72.06 26 GLY B C 1
ATOM 2407 O O . GLY B 1 26 ? -11.453 6.531 -38.5 1 72.06 26 GLY B O 1
ATOM 2408 N N . LEU B 1 27 ? -11.539 7.977 -36.844 1 77.31 27 LEU B N 1
ATOM 2409 C CA . LEU B 1 27 ? -12.016 6.934 -35.938 1 77.31 27 LEU B CA 1
ATOM 2410 C C . LEU B 1 27 ? -13.531 6.812 -36 1 77.31 27 LEU B C 1
ATOM 2412 O O . LEU B 1 27 ? -14.242 7.824 -36.031 1 77.31 27 LEU B O 1
ATOM 2416 N N . PRO B 1 28 ? -13.953 5.57 -36.188 1 85.69 28 PRO B N 1
ATOM 2417 C CA . PRO B 1 28 ? -15.406 5.359 -36.156 1 85.69 28 PRO B CA 1
ATOM 2418 C C . PRO B 1 28 ? -16.031 5.844 -34.844 1 85.69 28 PRO B C 1
ATOM 2420 O O . PRO B 1 28 ? -15.406 5.801 -33.812 1 85.69 28 PRO B O 1
ATOM 2423 N N . ARG B 1 29 ? -17.219 6.375 -35 1 82.5 29 ARG B N 1
ATOM 2424 C CA . ARG B 1 29 ? -17.938 6.984 -33.875 1 82.5 29 ARG B CA 1
ATOM 2425 C C . ARG B 1 29 ? -18 6.039 -32.688 1 82.5 29 ARG B C 1
ATOM 2427 O O . ARG B 1 29 ? -17.75 6.445 -31.547 1 82.5 29 ARG B O 1
ATOM 2434 N N . PRO B 1 30 ? -18.328 4.777 -32.906 1 84.5 30 PRO B N 1
ATOM 2435 C CA . PRO B 1 30 ? -18.391 3.877 -31.75 1 84.5 30 PRO B CA 1
ATOM 2436 C C . PRO B 1 30 ? -17.062 3.785 -31.016 1 84.5 30 PRO B C 1
ATOM 2438 O O . PRO B 1 30 ? -17.031 3.668 -29.781 1 84.5 30 PRO B O 1
ATOM 2441 N N . LEU B 1 31 ? -16.031 3.896 -31.656 1 86.56 31 LEU B N 1
ATOM 2442 C CA . LEU B 1 31 ? -14.711 3.832 -31.047 1 86.56 31 LEU B CA 1
ATOM 2443 C C . LEU B 1 31 ? -14.414 5.105 -30.25 1 86.56 31 LEU B C 1
ATOM 2445 O O . LEU B 1 31 ? -13.766 5.059 -29.203 1 86.56 31 LEU B O 1
ATOM 2449 N N . LYS B 1 32 ? -14.906 6.129 -30.797 1 82.69 32 LYS B N 1
ATOM 2450 C CA . LYS B 1 32 ? -14.75 7.391 -30.078 1 82.69 32 LYS B CA 1
ATOM 2451 C C . LYS B 1 32 ? -15.516 7.371 -28.766 1 82.69 32 LYS B C 1
ATOM 2453 O O . LYS B 1 32 ? -14.992 7.785 -27.719 1 82.69 32 LYS B O 1
ATOM 2458 N N . TRP B 1 33 ? -16.688 6.836 -28.859 1 83.56 33 TRP B N 1
ATOM 2459 C CA . TRP B 1 33 ? -17.5 6.754 -27.656 1 83.56 33 TRP B CA 1
ATOM 2460 C C . TRP B 1 33 ? -16.891 5.777 -26.641 1 83.56 33 TRP B C 1
ATOM 2462 O O . TRP B 1 33 ? -16.922 6.027 -25.438 1 83.56 33 TRP B O 1
ATOM 2472 N N . ALA B 1 34 ? -16.391 4.762 -27.156 1 85.44 34 ALA B N 1
ATOM 2473 C CA . ALA B 1 34 ? -15.727 3.783 -26.281 1 85.44 34 ALA B CA 1
ATOM 2474 C C . ALA B 1 34 ? -14.523 4.398 -25.578 1 85.44 34 ALA B C 1
ATOM 2476 O O . ALA B 1 34 ? -14.289 4.137 -24.391 1 85.44 34 ALA B O 1
ATOM 2477 N N . PHE B 1 35 ? -13.914 5.152 -26.297 1 82.81 35 PHE B N 1
ATOM 2478 C CA . PHE B 1 35 ? -12.742 5.816 -25.75 1 82.81 35 PHE B CA 1
ATOM 2479 C C . PHE B 1 35 ? -13.148 6.801 -24.656 1 82.81 35 PHE B C 1
ATOM 2481 O O . PHE B 1 35 ? -12.531 6.84 -23.594 1 82.81 35 PHE B O 1
ATOM 2488 N N . ILE B 1 36 ? -14.133 7.531 -24.891 1 82.88 36 ILE B N 1
ATOM 2489 C CA . ILE B 1 36 ? -14.617 8.492 -23.906 1 82.88 36 ILE B CA 1
ATOM 2490 C C . ILE B 1 36 ? -15.117 7.758 -22.672 1 82.88 36 ILE B C 1
ATOM 2492 O O . ILE B 1 36 ? -14.836 8.172 -21.547 1 82.88 36 ILE B O 1
ATOM 2496 N N . ALA B 1 37 ? -15.82 6.727 -22.938 1 84.44 37 ALA B N 1
ATOM 2497 C CA . ALA B 1 37 ? -16.297 5.918 -21.812 1 84.44 37 ALA B CA 1
ATOM 2498 C C . ALA B 1 37 ? -15.133 5.383 -20.984 1 84.44 37 ALA B C 1
ATOM 2500 O O . ALA B 1 37 ? -15.172 5.402 -19.75 1 84.44 37 ALA B O 1
ATOM 2501 N N . LEU B 1 38 ? -14.109 4.969 -21.641 1 83.62 38 LEU B N 1
ATOM 2502 C CA . LEU B 1 38 ? -12.922 4.457 -20.969 1 83.62 38 LEU B CA 1
ATOM 2503 C C . LEU B 1 38 ? -12.289 5.531 -20.094 1 83.62 38 LEU B C 1
ATOM 2505 O O . LEU B 1 38 ? -11.883 5.258 -18.953 1 83.62 38 LEU B O 1
ATOM 2509 N N . LEU B 1 39 ? -12.297 6.691 -20.609 1 83.06 39 LEU B N 1
ATOM 2510 C CA . LEU B 1 39 ? -11.703 7.789 -19.859 1 83.06 39 LEU B CA 1
ATOM 2511 C C . LEU B 1 39 ? -12.562 8.148 -18.641 1 83.06 39 LEU B C 1
ATOM 2513 O O . LEU B 1 39 ? -12.039 8.359 -17.547 1 83.06 39 LEU B O 1
ATOM 2517 N N . ILE B 1 40 ? -13.828 8.102 -18.891 1 83.75 40 ILE B N 1
ATOM 2518 C CA . ILE B 1 40 ? -14.742 8.492 -17.828 1 83.75 40 ILE B CA 1
ATOM 2519 C C . ILE B 1 40 ? -14.711 7.449 -16.703 1 83.75 40 ILE B C 1
ATOM 2521 O O . ILE B 1 40 ? -14.625 7.797 -15.531 1 83.75 40 ILE B O 1
ATOM 2525 N N . PHE B 1 41 ? -14.633 6.219 -17.078 1 84.31 41 PHE B N 1
ATOM 2526 C CA . PHE B 1 41 ? -14.672 5.141 -16.094 1 84.31 41 PHE B CA 1
ATOM 2527 C C . PHE B 1 41 ? -13.336 5.008 -15.375 1 84.31 41 PHE B C 1
ATOM 2529 O O . PHE B 1 41 ? -13.25 4.359 -14.328 1 84.31 41 PHE B O 1
ATOM 2536 N N . ASN B 1 42 ? -12.359 5.703 -15.922 1 86.81 42 ASN B N 1
ATOM 2537 C CA . ASN B 1 42 ? -11.039 5.633 -15.305 1 86.81 42 ASN B CA 1
ATOM 2538 C C . ASN B 1 42 ? -10.508 7.023 -14.961 1 86.81 42 ASN B C 1
ATOM 2540 O O . ASN B 1 42 ? -9.297 7.25 -14.992 1 86.81 42 ASN B O 1
ATOM 2544 N N . ILE B 1 43 ? -11.383 7.887 -14.719 1 86.44 43 ILE B N 1
ATOM 2545 C CA . ILE B 1 43 ? -11.031 9.289 -14.539 1 86.44 43 ILE B CA 1
ATOM 2546 C C . ILE B 1 43 ? -10.078 9.438 -13.344 1 86.44 43 ILE B C 1
ATOM 2548 O O . ILE B 1 43 ? -9.188 10.289 -13.359 1 86.44 43 ILE B O 1
ATOM 2552 N N . ASP B 1 44 ? -10.203 8.648 -12.367 1 86.88 44 ASP B N 1
ATOM 2553 C CA . ASP B 1 44 ? -9.375 8.766 -11.172 1 86.88 44 ASP B CA 1
ATOM 2554 C C . ASP B 1 44 ? -7.965 8.234 -11.422 1 86.88 44 ASP B C 1
ATOM 2556 O O . ASP B 1 44 ? -7.055 8.469 -10.625 1 86.88 44 ASP B O 1
ATOM 2560 N N . GLY B 1 45 ? -7.816 7.586 -12.531 1 86.88 45 GLY B N 1
ATOM 2561 C CA . GLY B 1 45 ? -6.516 7.023 -12.852 1 86.88 45 GLY B CA 1
ATOM 2562 C C . GLY B 1 45 ? -5.77 7.809 -13.922 1 86.88 45 GLY B C 1
ATOM 2563 O O . GLY B 1 45 ? -4.684 7.41 -14.344 1 86.88 45 GLY B O 1
ATOM 2564 N N . LEU B 1 46 ? -6.367 8.898 -14.289 1 87.94 46 LEU B N 1
ATOM 2565 C CA . LEU B 1 46 ? -5.699 9.703 -15.312 1 87.94 46 LEU B CA 1
ATOM 2566 C C . LEU B 1 46 ? -4.465 10.391 -14.742 1 87.94 46 LEU B C 1
ATOM 2568 O O . LEU B 1 46 ? -4.406 10.68 -13.547 1 87.94 46 LEU B O 1
ATOM 2572 N N . PRO B 1 47 ? -3.52 10.656 -15.664 1 84.75 47 PRO B N 1
ATOM 2573 C CA . PRO B 1 47 ? -2.283 11.289 -15.203 1 84.75 47 PRO B CA 1
ATOM 2574 C C . PRO B 1 47 ? -2.533 12.594 -14.453 1 84.75 47 PRO B C 1
ATOM 2576 O O . PRO B 1 47 ? -3.301 13.445 -14.922 1 84.75 47 PRO B O 1
ATOM 2579 N N . GLY B 1 48 ? -1.994 12.672 -13.297 1 87.38 48 GLY B N 1
ATOM 2580 C CA . GLY B 1 48 ? -2.029 13.906 -12.531 1 87.38 48 GLY B CA 1
ATOM 2581 C C . GLY B 1 48 ? -3.195 13.977 -11.562 1 87.38 48 GLY B C 1
ATOM 2582 O O . GLY B 1 48 ? -3.199 14.805 -10.648 1 87.38 48 GLY B O 1
ATOM 2583 N N . VAL B 1 49 ? -4.195 13.148 -11.781 1 88.5 49 VAL B N 1
ATOM 2584 C CA . VAL B 1 49 ? -5.387 13.227 -10.938 1 88.5 49 VAL B CA 1
ATOM 2585 C C . VAL B 1 49 ? -5.027 12.875 -9.5 1 88.5 49 VAL B C 1
ATOM 2587 O O . VAL B 1 49 ? -5.438 13.57 -8.562 1 88.5 49 VAL B O 1
ATOM 2590 N N . TRP B 1 50 ? -4.297 11.836 -9.289 1 89.94 50 TRP B N 1
ATOM 2591 C CA . TRP B 1 50 ? -3.85 11.469 -7.953 1 89.94 50 TRP B CA 1
ATOM 2592 C C . TRP B 1 50 ? -3.1 12.617 -7.293 1 89.94 50 TRP B C 1
ATOM 2594 O O . TRP B 1 50 ? -3.377 12.977 -6.145 1 89.94 50 TRP B O 1
ATOM 2604 N N . HIS B 1 51 ? -2.219 13.281 -8.008 1 90 51 HIS B N 1
ATOM 2605 C CA . HIS B 1 51 ? -1.428 14.391 -7.496 1 90 51 HIS B CA 1
ATOM 2606 C C . HIS B 1 51 ? -2.316 15.57 -7.113 1 90 51 HIS B C 1
ATOM 2608 O O . HIS B 1 51 ? -2.158 16.156 -6.035 1 90 51 HIS B O 1
ATOM 2614 N N . ALA B 1 52 ? -3.229 15.82 -8.016 1 89.88 52 ALA B N 1
ATOM 2615 C CA . ALA B 1 52 ? -4.125 16.938 -7.758 1 89.88 52 ALA B CA 1
ATOM 2616 C C . ALA B 1 52 ? -4.988 16.688 -6.527 1 89.88 52 ALA B C 1
ATOM 2618 O O . ALA B 1 52 ? -5.188 17.578 -5.703 1 89.88 52 ALA B O 1
ATOM 2619 N N . ARG B 1 53 ? -5.402 15.5 -6.418 1 89.62 53 ARG B N 1
ATOM 2620 C CA . ARG B 1 53 ? -6.301 15.156 -5.32 1 89.62 53 ARG B CA 1
ATOM 2621 C C . ARG B 1 53 ? -5.57 15.195 -3.982 1 89.62 53 ARG B C 1
ATOM 2623 O O . ARG B 1 53 ? -6.164 15.531 -2.955 1 89.62 53 ARG B O 1
ATOM 2630 N N . ILE B 1 54 ? -4.359 14.828 -3.947 1 88.88 54 ILE B N 1
ATOM 2631 C CA . ILE B 1 54 ? -3.592 14.812 -2.707 1 88.88 54 ILE B CA 1
ATOM 2632 C C . ILE B 1 54 ? -3.15 16.234 -2.355 1 88.88 54 ILE B C 1
ATOM 2634 O O . ILE B 1 54 ? -3.125 16.609 -1.181 1 88.88 54 ILE B O 1
ATOM 2638 N N . MET B 1 55 ? -2.906 17.047 -3.359 1 87.62 55 MET B N 1
ATOM 2639 C CA . MET B 1 55 ? -2.355 18.375 -3.121 1 87.62 55 MET B CA 1
ATOM 2640 C C . MET B 1 55 ? -3.471 19.391 -2.904 1 87.62 55 MET B C 1
ATOM 2642 O O . MET B 1 55 ? -3.275 20.391 -2.209 1 87.62 55 MET B O 1
ATOM 2646 N N . TRP B 1 56 ? -4.559 19.109 -3.379 1 86.56 56 TRP B N 1
ATOM 2647 C CA . TRP B 1 56 ? -5.617 20.125 -3.426 1 86.56 56 TRP B CA 1
ATOM 2648 C C . TRP B 1 56 ? -6.023 20.547 -2.021 1 86.56 56 TRP B C 1
ATOM 2650 O O . TRP B 1 56 ? -6.18 21.75 -1.752 1 86.56 56 TRP B O 1
ATOM 2660 N N . PRO B 1 57 ? -6.172 19.609 -1.133 1 82.06 57 PRO B N 1
ATOM 2661 C CA . PRO B 1 57 ? -6.547 20.047 0.212 1 82.06 57 PRO B CA 1
ATOM 2662 C C . PRO B 1 57 ? -5.523 21 0.825 1 82.06 57 PRO B C 1
ATOM 2664 O O . PRO B 1 57 ? -5.898 21.953 1.524 1 82.06 57 PRO B O 1
ATOM 2667 N N . PHE B 1 58 ? -4.348 20.828 0.557 1 80.56 58 PHE B N 1
ATOM 2668 C CA . PHE B 1 58 ? -3.295 21.672 1.107 1 80.56 58 PHE B CA 1
ATOM 2669 C C . PHE B 1 58 ? -3.252 23.016 0.394 1 80.56 58 PHE B C 1
ATOM 2671 O O . PHE B 1 58 ? -3.133 24.062 1.036 1 80.56 58 PHE B O 1
ATOM 2678 N N . ILE B 1 59 ? -3.432 23.016 -0.903 1 82.69 59 ILE B N 1
ATOM 2679 C CA . ILE B 1 59 ? -3.426 24.234 -1.695 1 82.69 59 ILE B CA 1
ATOM 2680 C C . ILE B 1 59 ? -4.637 25.094 -1.329 1 82.69 59 ILE B C 1
ATOM 2682 O O . ILE B 1 59 ? -4.508 26.312 -1.122 1 82.69 59 ILE B O 1
ATOM 2686 N N . ALA B 1 60 ? -5.746 24.469 -1.229 1 83.44 60 ALA B N 1
ATOM 2687 C CA . ALA B 1 60 ? -6.969 25.172 -0.859 1 83.44 60 ALA B CA 1
ATOM 2688 C C . ALA B 1 60 ? -6.84 25.812 0.521 1 83.44 60 ALA B C 1
ATOM 2690 O O . ALA B 1 60 ? -7.27 26.938 0.727 1 83.44 60 ALA B O 1
ATOM 2691 N N . PHE B 1 61 ? -6.262 25.125 1.438 1 78 61 PHE B N 1
ATOM 2692 C CA . PHE B 1 61 ? -6.059 25.625 2.791 1 78 61 PHE B CA 1
ATOM 2693 C C . PHE B 1 61 ? -5.129 26.844 2.783 1 78 61 PHE B C 1
ATOM 2695 O O . PHE B 1 61 ? -5.441 27.875 3.381 1 78 61 PHE B O 1
ATOM 2702 N N . GLN B 1 62 ? -4.07 26.703 2.084 1 78.94 62 GLN B N 1
ATOM 2703 C CA . GLN B 1 62 ? -3.109 27.797 2.004 1 78.94 62 GLN B CA 1
ATOM 2704 C C . GLN B 1 62 ? -3.738 29.031 1.368 1 78.94 62 GLN B C 1
ATOM 2706 O O . GLN B 1 62 ? -3.471 30.156 1.792 1 78.94 62 GLN B O 1
ATOM 2711 N N . TRP B 1 63 ? -4.539 28.75 0.425 1 86.31 63 TRP B N 1
ATOM 2712 C CA . TRP B 1 63 ? -5.23 29.844 -0.236 1 86.31 63 TRP B CA 1
ATOM 2713 C C . TRP B 1 63 ? -6.207 30.531 0.717 1 86.31 63 TRP B C 1
ATOM 2715 O O . TRP B 1 63 ? -6.301 31.75 0.746 1 86.31 63 TRP B O 1
ATOM 2725 N N . GLN B 1 64 ? -6.867 29.781 1.466 1 83.75 64 GLN B N 1
ATOM 2726 C CA . GLN B 1 64 ? -7.809 30.344 2.434 1 83.75 64 GLN B CA 1
ATOM 2727 C C . GLN B 1 64 ? -7.082 31.141 3.51 1 83.75 64 GLN B C 1
ATOM 2729 O O . GLN B 1 64 ? -7.543 32.219 3.908 1 83.75 64 GLN B O 1
ATOM 2734 N N . VAL B 1 65 ? -5.98 30.703 3.959 1 77.44 65 VAL B N 1
ATOM 2735 C CA . VAL B 1 65 ? -5.176 31.406 4.957 1 77.44 65 VAL B CA 1
ATOM 2736 C C . VAL B 1 65 ? -4.668 32.719 4.387 1 77.44 65 VAL B C 1
ATOM 2738 O O . VAL B 1 65 ? -4.699 33.75 5.062 1 77.44 65 VAL B O 1
ATOM 2741 N N . ARG B 1 66 ? -4.328 32.781 3.191 1 83.88 66 ARG B N 1
ATOM 2742 C CA . ARG B 1 66 ? -3.814 33.969 2.533 1 83.88 66 ARG B CA 1
ATOM 2743 C C . ARG B 1 66 ? -4.91 35.031 2.373 1 83.88 66 ARG B C 1
ATOM 2745 O O . ARG B 1 66 ? -4.637 36.219 2.432 1 83.88 66 ARG B O 1
ATOM 2752 N N . LEU B 1 67 ? -6.043 34.469 2.266 1 90.62 67 LEU B N 1
ATOM 2753 C CA . LEU B 1 67 ? -7.184 35.344 2.133 1 90.62 67 LEU B CA 1
ATOM 2754 C C . LEU B 1 67 ? -7.645 35.875 3.496 1 90.62 67 LEU B C 1
ATOM 2756 O O . LEU B 1 67 ? -8.594 36.656 3.588 1 90.62 67 LEU B O 1
ATOM 2760 N N . GLY B 1 68 ? -7.02 35.375 4.57 1 82.19 68 GLY B N 1
ATOM 2761 C CA . GLY B 1 68 ? -7.262 35.875 5.906 1 82.19 68 GLY B CA 1
ATOM 2762 C C . GLY B 1 68 ? -8.297 35.062 6.676 1 82.19 68 GLY B C 1
ATOM 2763 O O . GLY B 1 68 ? -8.781 35.531 7.719 1 82.19 68 GLY B O 1
ATOM 2764 N N . LYS B 1 69 ? -8.68 34 6.055 1 82.38 69 LYS B N 1
ATOM 2765 C CA . LYS B 1 69 ? -9.648 33.156 6.77 1 82.38 69 LYS B CA 1
ATOM 2766 C C . LYS B 1 69 ? -9.031 32.562 8.031 1 82.38 69 LYS B C 1
ATOM 2768 O O . LYS B 1 69 ? -7.879 32.125 8.016 1 82.38 69 LYS B O 1
ATOM 2773 N N . LYS B 1 70 ? -9.789 32.719 9.133 1 79.88 70 LYS B N 1
ATOM 2774 C CA . LYS B 1 70 ? -9.383 32.125 10.406 1 79.88 70 LYS B CA 1
ATOM 2775 C C . LYS B 1 70 ? -10.406 31.109 10.898 1 79.88 70 LYS B C 1
ATOM 2777 O O . LYS B 1 70 ? -11.609 31.281 10.68 1 79.88 70 LYS B O 1
ATOM 2782 N N . TRP B 1 71 ? -9.898 29.984 11.336 1 80.31 71 TRP B N 1
ATOM 2783 C CA . TRP B 1 71 ? -10.773 28.969 11.906 1 80.31 71 TRP B CA 1
ATOM 2784 C C . TRP B 1 71 ? -10.57 28.844 13.406 1 80.31 71 TRP B C 1
ATOM 2786 O O . TRP B 1 71 ? -9.453 28.984 13.906 1 80.31 71 TRP B O 1
ATOM 2796 N N . PRO B 1 72 ? -11.734 28.734 14.07 1 84.75 72 PRO B N 1
ATOM 2797 C CA . PRO B 1 72 ? -11.57 28.453 15.5 1 84.75 72 PRO B CA 1
ATOM 2798 C C . PRO B 1 72 ? -10.773 27.188 15.773 1 84.75 72 PRO B C 1
ATOM 2800 O O . PRO B 1 72 ? -10.883 26.219 15.008 1 84.75 72 PRO B O 1
ATOM 2803 N N . ASN B 1 73 ? -9.953 27.297 16.844 1 90.88 73 ASN B N 1
ATOM 2804 C CA . ASN B 1 73 ? -9.227 26.109 17.25 1 90.88 73 ASN B CA 1
ATOM 2805 C C . ASN B 1 73 ? -10.109 25.156 18.062 1 90.88 73 ASN B C 1
ATOM 2807 O O . ASN B 1 73 ? -10.305 25.359 19.266 1 90.88 73 ASN B O 1
ATOM 2811 N N . TRP B 1 74 ? -10.578 24.125 17.469 1 91.81 74 TRP B N 1
ATOM 2812 C CA . TRP B 1 74 ? -11.516 23.203 18.094 1 91.81 74 TRP B CA 1
ATOM 2813 C C . TRP B 1 74 ? -10.797 22.25 19.031 1 91.81 74 TRP B C 1
ATOM 2815 O O . TRP B 1 74 ? -11.438 21.469 19.75 1 91.81 74 TRP B O 1
ATOM 2825 N N . ARG B 1 75 ? -9.531 22.281 19.109 1 94.31 75 ARG B N 1
ATOM 2826 C CA . ARG B 1 75 ? -8.727 21.328 19.875 1 94.31 75 ARG B CA 1
ATOM 2827 C C . ARG B 1 75 ? -8.711 21.688 21.359 1 94.31 75 ARG B C 1
ATOM 2829 O O . ARG B 1 75 ? -8.414 20.844 22.203 1 94.31 75 ARG B O 1
ATOM 2836 N N . ILE B 1 76 ? -8.938 22.906 21.672 1 93.94 76 ILE B N 1
ATOM 2837 C CA . ILE B 1 76 ? -8.727 23.406 23.031 1 93.94 76 ILE B CA 1
ATOM 2838 C C . ILE B 1 76 ? -9.539 22.594 24.016 1 93.94 76 ILE B C 1
ATOM 2840 O O . ILE B 1 76 ? -10.758 22.453 23.875 1 93.94 76 ILE B O 1
ATOM 2844 N N . GLY B 1 77 ? -8.805 22.062 24.922 1 94.19 77 GLY B N 1
ATOM 2845 C CA . GLY B 1 77 ? -9.438 21.344 26.016 1 94.19 77 GLY B CA 1
ATOM 2846 C C . GLY B 1 77 ? -9.844 19.938 25.641 1 94.19 77 GLY B C 1
ATOM 2847 O O . GLY B 1 77 ? -10.352 19.188 26.484 1 94.19 77 GLY B O 1
ATOM 2848 N N . LYS B 1 78 ? -9.609 19.516 24.469 1 95.5 78 LYS B N 1
ATOM 2849 C CA . LYS B 1 78 ? -10.016 18.188 24 1 95.5 78 LYS B CA 1
ATOM 2850 C C . LYS B 1 78 ? -8.875 17.188 24.125 1 95.5 78 LYS B C 1
ATOM 2852 O O . LYS B 1 78 ? -7.727 17.578 24.344 1 95.5 78 LYS B O 1
ATOM 2857 N N . ASP B 1 79 ? -9.273 15.938 24.094 1 96.31 79 ASP B N 1
ATOM 2858 C CA . ASP B 1 79 ? -8.297 14.852 24.062 1 96.31 79 ASP B CA 1
ATOM 2859 C C . ASP B 1 79 ? -7.91 14.5 22.641 1 96.31 79 ASP B C 1
ATOM 2861 O O . ASP B 1 79 ? -8.773 14.258 21.797 1 96.31 79 ASP B O 1
ATOM 2865 N N . GLU B 1 80 ? -6.668 14.523 22.359 1 95.19 80 GLU B N 1
ATOM 2866 C CA . GLU B 1 80 ? -6.207 14.242 21 1 95.19 80 GLU B CA 1
ATOM 2867 C C . GLU B 1 80 ? -6.668 12.859 20.547 1 95.19 80 GLU B C 1
ATOM 2869 O O . GLU B 1 80 ? -6.809 12.617 19.344 1 95.19 80 GLU B O 1
ATOM 2874 N N . PHE B 1 81 ? -7.008 11.883 21.422 1 95.56 81 PHE B N 1
ATOM 2875 C CA . PHE B 1 81 ? -7.453 10.547 21.062 1 95.56 81 PHE B CA 1
ATOM 2876 C C . PHE B 1 81 ? -8.906 10.562 20.594 1 95.56 81 PHE B C 1
ATOM 2878 O O . PHE B 1 81 ? -9.383 9.594 20 1 95.56 81 PHE B O 1
ATOM 2885 N N . ASP B 1 82 ? -9.57 11.688 20.812 1 96 82 ASP B N 1
ATOM 2886 C CA . ASP B 1 82 ? -10.969 11.797 20.406 1 96 82 ASP B CA 1
ATOM 2887 C C . ASP B 1 82 ? -11.086 12.289 18.969 1 96 82 ASP B C 1
ATOM 2889 O O . ASP B 1 82 ? -12.156 12.195 18.359 1 96 82 ASP B O 1
ATOM 2893 N N . PHE B 1 83 ? -10.086 12.828 18.5 1 96.38 83 PHE B N 1
ATOM 2894 C CA . PHE B 1 83 ? -10.125 13.391 17.156 1 96.38 83 PHE B CA 1
ATOM 2895 C C . PHE B 1 83 ? -10.133 12.281 16.109 1 96.38 83 PHE B C 1
ATOM 2897 O O . PHE B 1 83 ? -9.32 11.359 16.156 1 96.38 83 PHE B O 1
ATOM 2904 N N . THR B 1 84 ? -11.086 12.273 15.172 1 97.38 84 THR B N 1
ATOM 2905 C CA . THR B 1 84 ? -11.188 11.336 14.055 1 97.38 84 THR B CA 1
ATOM 2906 C C . THR B 1 84 ? -11.531 12.07 12.766 1 97.38 84 THR B C 1
ATOM 2908 O O . THR B 1 84 ? -12.094 13.172 12.797 1 97.38 84 THR B O 1
ATOM 2911 N N . THR B 1 85 ? -11.047 11.617 11.688 1 96.94 85 THR B N 1
ATOM 2912 C CA . THR B 1 85 ? -11.477 12.07 10.367 1 96.94 85 THR B CA 1
ATOM 2913 C C . THR B 1 85 ? -12.07 10.922 9.562 1 96.94 85 THR B C 1
ATOM 2915 O O . THR B 1 85 ? -11.703 9.758 9.766 1 96.94 85 THR B O 1
ATOM 2918 N N . LYS B 1 86 ? -12.992 11.219 8.719 1 97.31 86 LYS B N 1
ATOM 2919 C CA . LYS B 1 86 ? -13.633 10.25 7.84 1 97.31 86 LYS B CA 1
ATOM 2920 C C . LYS B 1 86 ? -13.688 10.758 6.402 1 97.31 86 LYS B C 1
ATOM 2922 O O . LYS B 1 86 ? -13.938 11.945 6.168 1 97.31 86 LYS B O 1
ATOM 2927 N N . ARG B 1 87 ? -13.414 9.922 5.52 1 97.12 87 ARG B N 1
ATOM 2928 C CA . ARG B 1 87 ? -13.531 10.227 4.098 1 97.12 87 ARG B CA 1
ATOM 2929 C C . ARG B 1 87 ? -14.133 9.047 3.336 1 97.12 87 ARG B C 1
ATOM 2931 O O . ARG B 1 87 ? -13.797 7.891 3.602 1 97.12 87 ARG B O 1
ATOM 2938 N N . GLU B 1 88 ? -15.008 9.383 2.465 1 97.62 88 GLU B N 1
ATOM 2939 C CA . GLU B 1 88 ? -15.641 8.352 1.646 1 97.62 88 GLU B CA 1
ATOM 2940 C C . GLU B 1 88 ? -14.906 8.18 0.315 1 97.62 88 GLU B C 1
ATOM 2942 O O . GLU B 1 88 ? -14.531 9.164 -0.318 1 97.62 88 GLU B O 1
ATOM 2947 N N . PHE B 1 89 ? -14.734 6.941 -0.097 1 97 89 PHE B N 1
ATOM 2948 C CA . PHE B 1 89 ? -14.172 6.57 -1.391 1 97 89 PHE B CA 1
ATOM 2949 C C . PHE B 1 89 ? -15.094 5.594 -2.119 1 97 89 PHE B C 1
ATOM 2951 O O . PHE B 1 89 ? -16.078 5.121 -1.551 1 97 89 PHE B O 1
ATOM 2958 N N . ARG B 1 90 ? -14.828 5.43 -3.379 1 95.5 90 ARG B N 1
ATOM 2959 C CA . ARG B 1 90 ? -15.477 4.41 -4.191 1 95.5 90 ARG B CA 1
ATOM 2960 C C . ARG B 1 90 ? -14.445 3.504 -4.859 1 95.5 90 ARG B C 1
ATOM 2962 O O . ARG B 1 90 ? -13.438 3.979 -5.379 1 95.5 90 ARG B O 1
ATOM 2969 N N . ALA B 1 91 ? -14.703 2.172 -4.793 1 95.75 91 ALA B N 1
ATOM 2970 C CA . ALA B 1 91 ? -13.859 1.227 -5.52 1 95.75 91 ALA B CA 1
ATOM 2971 C C . ALA B 1 91 ? -14.125 1.291 -7.02 1 95.75 91 ALA B C 1
ATOM 2973 O O . ALA B 1 91 ? -14.898 0.496 -7.555 1 95.75 91 ALA B O 1
ATOM 2974 N N . SER B 1 92 ? -13.406 2.102 -7.73 1 92.69 92 SER B N 1
ATOM 2975 C CA . SER B 1 92 ? -13.617 2.316 -9.156 1 92.69 92 SER B CA 1
ATOM 2976 C C . SER B 1 92 ? -13.031 1.177 -9.984 1 92.69 92 SER B C 1
ATOM 2978 O O . SER B 1 92 ? -12.367 0.29 -9.445 1 92.69 92 SER B O 1
ATOM 2980 N N . PHE B 1 93 ? -13.25 1.222 -11.305 1 88.38 93 PHE B N 1
ATOM 2981 C CA . PHE B 1 93 ? -12.711 0.205 -12.195 1 88.38 93 PHE B CA 1
ATOM 2982 C C . PHE B 1 93 ? -11.188 0.292 -12.25 1 88.38 93 PHE B C 1
ATOM 2984 O O . PHE B 1 93 ? -10.5 -0.731 -12.312 1 88.38 93 PHE B O 1
ATOM 2991 N N . ASN B 1 94 ? -10.711 1.468 -12.164 1 88.69 94 ASN B N 1
ATOM 2992 C CA . ASN B 1 94 ? -9.273 1.68 -12.203 1 88.69 94 ASN B CA 1
ATOM 2993 C C . ASN B 1 94 ? -8.594 1.152 -10.945 1 88.69 94 ASN B C 1
ATOM 2995 O O . ASN B 1 94 ? -7.5 0.588 -11.008 1 88.69 94 ASN B O 1
ATOM 2999 N N . SER B 1 95 ? -9.266 1.313 -9.859 1 91.75 95 SER B N 1
ATOM 3000 C CA . SER B 1 95 ? -8.641 0.98 -8.578 1 91.75 95 SER B CA 1
ATOM 3001 C C . SER B 1 95 ? -8.906 -0.473 -8.195 1 91.75 95 SER B C 1
ATOM 3003 O O . SER B 1 95 ? -8.477 -0.928 -7.137 1 91.75 95 SER B O 1
ATOM 3005 N N . SER B 1 96 ? -9.617 -1.223 -9.047 1 91.31 96 SER B N 1
ATOM 3006 C CA . SER B 1 96 ? -10.008 -2.59 -8.711 1 91.31 96 SER B CA 1
ATOM 3007 C C . SER B 1 96 ? -9.297 -3.6 -9.609 1 91.31 96 SER B C 1
ATOM 3009 O O . SER B 1 96 ? -8.891 -3.27 -10.719 1 91.31 96 SER B O 1
ATOM 3011 N N . ASP B 1 97 ? -9.023 -4.754 -8.969 1 85.06 97 ASP B N 1
ATOM 3012 C CA . ASP B 1 97 ? -8.328 -5.785 -9.734 1 85.06 97 ASP B CA 1
ATOM 3013 C C . ASP B 1 97 ? -9.289 -6.531 -10.656 1 85.06 97 ASP B C 1
ATOM 3015 O O . ASP B 1 97 ? -10.508 -6.434 -10.492 1 85.06 97 ASP B O 1
ATOM 3019 N N . THR B 1 98 ? -8.727 -7.066 -11.695 1 65.75 98 THR B N 1
ATOM 3020 C CA . THR B 1 98 ? -9.5 -7.797 -12.695 1 65.75 98 THR B CA 1
ATOM 3021 C C . THR B 1 98 ? -9.922 -9.156 -12.156 1 65.75 98 THR B C 1
ATOM 3023 O O . THR B 1 98 ? -10.984 -9.672 -12.516 1 65.75 98 THR B O 1
ATOM 3026 N N . PHE B 1 99 ? -9.055 -9.68 -11.32 1 59.59 99 PHE B N 1
ATOM 3027 C CA . PHE B 1 99 ? -9.203 -11.086 -10.969 1 59.59 99 PHE B CA 1
ATOM 3028 C C . PHE B 1 99 ? -10.281 -11.258 -9.898 1 59.59 99 PHE B C 1
ATOM 3030 O O . PHE B 1 99 ? -10.984 -12.273 -9.875 1 59.59 99 PHE B O 1
ATOM 3037 N N . GLY B 1 100 ? -10.789 -10.188 -9.312 1 62.97 100 GLY B N 1
ATOM 3038 C CA . GLY B 1 100 ? -11.703 -10.383 -8.195 1 62.97 100 GLY B CA 1
ATOM 3039 C C . GLY B 1 100 ? -12.797 -9.328 -8.133 1 62.97 100 GLY B C 1
ATOM 3040 O O . GLY B 1 100 ? -13.742 -9.453 -7.348 1 62.97 100 GLY B O 1
ATOM 3041 N N . TYR B 1 101 ? -12.617 -8.531 -8.977 1 79.94 101 TYR B N 1
ATOM 3042 C CA . TYR B 1 101 ? -13.602 -7.457 -9.016 1 79.94 101 TYR B CA 1
ATOM 3043 C C . TYR B 1 101 ? -13.727 -6.785 -7.652 1 79.94 101 TYR B C 1
ATOM 3045 O O . TYR B 1 101 ? -14.836 -6.574 -7.16 1 79.94 101 TYR B O 1
ATOM 3053 N N . HIS B 1 102 ? -12.602 -6.695 -7.004 1 92.38 102 HIS B N 1
ATOM 3054 C CA . HIS B 1 102 ? -12.531 -5.992 -5.73 1 92.38 102 HIS B CA 1
ATOM 3055 C C . HIS B 1 102 ? -11.414 -4.957 -5.73 1 92.38 102 HIS B C 1
ATOM 3057 O O . HIS B 1 102 ? -10.539 -4.988 -6.598 1 92.38 102 HIS B O 1
ATOM 3063 N N . LEU B 1 103 ? -11.562 -4.09 -4.871 1 95.56 103 LEU B N 1
ATOM 3064 C CA . LEU B 1 103 ? -10.5 -3.096 -4.715 1 95.56 103 LEU B CA 1
ATOM 3065 C C . LEU B 1 103 ? -9.141 -3.766 -4.598 1 95.56 103 LEU B C 1
ATOM 3067 O O . LEU B 1 103 ? -8.977 -4.73 -3.846 1 95.56 103 LEU B O 1
ATOM 3071 N N . SER B 1 104 ? -8.219 -3.32 -5.398 1 94.5 104 SER B N 1
ATOM 3072 C CA . SER B 1 104 ? -6.883 -3.912 -5.352 1 94.5 104 SER B CA 1
ATOM 3073 C C . SER B 1 104 ? -6.195 -3.615 -4.023 1 94.5 104 SER B C 1
ATOM 3075 O O . SER B 1 104 ? -6.492 -2.611 -3.375 1 94.5 104 SER B O 1
ATOM 3077 N N . ASN B 1 105 ? -5.262 -4.441 -3.646 1 93.69 105 ASN B N 1
ATOM 3078 C CA . ASN B 1 105 ? -4.543 -4.262 -2.387 1 93.69 105 ASN B CA 1
ATOM 3079 C C . ASN B 1 105 ? -3.762 -2.951 -2.371 1 93.69 105 ASN B C 1
ATOM 3081 O O . ASN B 1 105 ? -3.691 -2.275 -1.343 1 93.69 105 ASN B O 1
ATOM 3085 N N . SER B 1 106 ? -3.23 -2.607 -3.469 1 96 106 SER B N 1
ATOM 3086 C CA . SER B 1 106 ? -2.459 -1.37 -3.523 1 96 106 SER B CA 1
ATOM 3087 C C . SER B 1 106 ? -3.365 -0.148 -3.422 1 96 106 SER B C 1
ATOM 3089 O O . SER B 1 106 ? -2.938 0.912 -2.961 1 96 106 SER B O 1
ATOM 3091 N N . SER B 1 107 ? -4.613 -0.292 -3.824 1 96.62 107 SER B N 1
ATOM 3092 C CA . SER B 1 107 ? -5.527 0.844 -3.777 1 96.62 107 SER B CA 1
ATOM 3093 C C . SER B 1 107 ? -5.875 1.216 -2.34 1 96.62 107 SER B C 1
ATOM 3095 O O . SER B 1 107 ? -6.211 2.367 -2.053 1 96.62 107 SER B O 1
ATOM 3097 N N . PHE B 1 108 ? -5.793 0.263 -1.427 1 97.81 108 PHE B N 1
ATOM 3098 C CA . PHE B 1 108 ? -5.902 0.627 -0.019 1 97.81 108 PHE B CA 1
ATOM 3099 C C . PHE B 1 108 ? -4.812 1.618 0.371 1 97.81 108 PHE B C 1
ATOM 3101 O O . PHE B 1 108 ? -5.078 2.596 1.074 1 97.81 108 PHE B O 1
ATOM 3108 N N . ALA B 1 109 ? -3.605 1.358 -0.09 1 97.38 109 ALA B N 1
ATOM 3109 C CA . ALA B 1 109 ? -2.482 2.248 0.192 1 97.38 109 ALA B CA 1
ATOM 3110 C C . ALA B 1 109 ? -2.689 3.613 -0.458 1 97.38 109 ALA B C 1
ATOM 3112 O O . ALA B 1 109 ? -2.322 4.645 0.114 1 97.38 109 ALA B O 1
ATOM 3113 N N . VAL B 1 110 ? -3.268 3.602 -1.621 1 96.38 110 VAL B N 1
ATOM 3114 C CA . VAL B 1 110 ? -3.553 4.863 -2.297 1 96.38 110 VAL B CA 1
ATOM 3115 C C . VAL B 1 110 ? -4.531 5.688 -1.464 1 96.38 110 VAL B C 1
ATOM 3117 O O . VAL B 1 110 ? -4.367 6.902 -1.322 1 96.38 110 VAL B O 1
ATOM 3120 N N . CYS B 1 111 ? -5.523 5.07 -0.964 1 97.38 111 CYS B N 1
ATOM 3121 C CA . CYS B 1 111 ? -6.469 5.77 -0.098 1 97.38 111 CYS B CA 1
ATOM 3122 C C . CYS B 1 111 ? -5.75 6.398 1.091 1 97.38 111 CYS B C 1
ATOM 3124 O O . CYS B 1 111 ? -6.066 7.523 1.486 1 97.38 111 CYS B O 1
ATOM 3126 N N . LEU B 1 112 ? -4.801 5.699 1.604 1 97.44 112 LEU B N 1
ATOM 3127 C CA . LEU B 1 112 ? -4.062 6.215 2.75 1 97.44 112 LEU B CA 1
ATOM 3128 C C . LEU B 1 112 ? -3.295 7.48 2.379 1 97.44 112 LEU B C 1
ATOM 3130 O O . LEU B 1 112 ? -3.143 8.383 3.203 1 97.44 112 LEU B O 1
ATOM 3134 N N . ASP B 1 113 ? -2.783 7.535 1.175 1 94.75 113 ASP B N 1
ATOM 3135 C CA . ASP B 1 113 ? -2.102 8.742 0.721 1 94.75 113 ASP B CA 1
ATOM 3136 C C . ASP B 1 113 ? -3.012 9.961 0.842 1 94.75 113 ASP B C 1
ATOM 3138 O O . ASP B 1 113 ? -2.537 11.078 1.08 1 94.75 113 ASP B O 1
ATOM 3142 N N . HIS B 1 114 ? -4.254 9.711 0.687 1 94.62 114 HIS B N 1
ATOM 3143 C CA . HIS B 1 114 ? -5.211 10.812 0.656 1 94.62 114 HIS B CA 1
ATOM 3144 C C . HIS B 1 114 ? -5.613 11.227 2.066 1 94.62 114 HIS B C 1
ATOM 3146 O O . HIS B 1 114 ? -6.051 12.359 2.283 1 94.62 114 HIS B O 1
ATOM 3152 N N . VAL B 1 115 ? -5.457 10.359 3.014 1 95.88 115 VAL B N 1
ATOM 3153 C CA . VAL B 1 115 ? -6.148 10.664 4.262 1 95.88 115 VAL B CA 1
ATOM 3154 C C . VAL B 1 115 ? -5.133 10.852 5.383 1 95.88 115 VAL B C 1
ATOM 3156 O O . VAL B 1 115 ? -5.402 11.555 6.363 1 95.88 115 VAL B O 1
ATOM 3159 N N . ARG B 1 116 ? -3.953 10.289 5.305 1 93.44 116 ARG B N 1
ATOM 3160 C CA . ARG B 1 116 ? -2.982 10.359 6.395 1 93.44 116 ARG B CA 1
ATOM 3161 C C . ARG B 1 116 ? -2.48 11.789 6.586 1 93.44 116 ARG B C 1
ATOM 3163 O O . ARG B 1 116 ? -2.404 12.281 7.715 1 93.44 116 ARG B O 1
ATOM 3170 N N . GLY B 1 117 ? -2.145 12.422 5.473 1 89.25 117 GLY B N 1
ATOM 3171 C CA . GLY B 1 117 ? -1.62 13.773 5.543 1 89.25 117 GLY B CA 1
ATOM 3172 C C . GLY B 1 117 ? -2.586 14.758 6.18 1 89.25 117 GLY B C 1
ATOM 3173 O O . GLY B 1 117 ? -2.283 15.352 7.215 1 89.25 117 GLY B O 1
ATOM 3174 N N . PRO B 1 118 ? -3.734 14.906 5.59 1 90.81 118 PRO B N 1
ATOM 3175 C CA . PRO B 1 118 ? -4.738 15.797 6.184 1 90.81 118 PRO B CA 1
ATOM 3176 C C . PRO B 1 118 ? -5.023 15.469 7.648 1 90.81 118 PRO B C 1
ATOM 3178 O O . PRO B 1 118 ? -5.195 16.375 8.461 1 90.81 118 PRO B O 1
ATOM 3181 N N . PHE B 1 119 ? -5.043 14.234 8.016 1 94.81 119 PHE B N 1
ATOM 3182 C CA . PHE B 1 119 ? -5.277 13.844 9.398 1 94.81 119 PHE B CA 1
ATOM 3183 C C . PHE B 1 119 ? -4.168 14.359 10.305 1 94.81 119 PHE B C 1
ATOM 3185 O O . PHE B 1 119 ? -4.434 14.984 11.336 1 94.81 119 PHE B O 1
ATOM 3192 N N . ALA B 1 120 ? -2.939 14.086 9.891 1 91.38 120 ALA B N 1
ATOM 3193 C CA . ALA B 1 120 ? -1.794 14.492 10.695 1 91.38 120 ALA B CA 1
ATOM 3194 C C . ALA B 1 120 ? -1.753 16.016 10.859 1 91.38 120 ALA B C 1
ATOM 3196 O O . ALA B 1 120 ? -1.525 16.516 11.961 1 91.38 120 ALA B O 1
ATOM 3197 N N . VAL B 1 121 ? -2.006 16.703 9.82 1 88.06 121 VAL B N 1
ATOM 3198 C CA . VAL B 1 121 ? -1.95 18.156 9.836 1 88.06 121 VAL B CA 1
ATOM 3199 C C . VAL B 1 121 ? -3.062 18.719 10.719 1 88.06 121 VAL B C 1
ATOM 3201 O O . VAL B 1 121 ? -2.844 19.656 11.492 1 88.06 121 VAL B O 1
ATOM 3204 N N . GLN B 1 122 ? -4.195 18.109 10.609 1 90.75 122 GLN B N 1
ATOM 3205 C CA . GLN B 1 122 ? -5.301 18.578 11.438 1 90.75 122 GLN B CA 1
ATOM 3206 C C . GLN B 1 122 ? -5.086 18.203 12.906 1 90.75 122 GLN B C 1
ATOM 3208 O O . GLN B 1 122 ? -5.441 18.969 13.805 1 90.75 122 GLN B O 1
ATOM 3213 N N . LEU B 1 123 ? -4.527 17.078 13.117 1 93.44 123 LEU B N 1
ATOM 3214 C CA . LEU B 1 123 ? -4.289 16.578 14.469 1 93.44 123 LEU B CA 1
ATOM 3215 C C . LEU B 1 123 ? -3.305 17.484 15.211 1 93.44 123 LEU B C 1
ATOM 3217 O O . LEU B 1 123 ? -3.562 17.891 16.344 1 93.44 123 LEU B O 1
ATOM 3221 N N . VAL B 1 124 ? -2.184 17.844 14.625 1 87.56 124 VAL B N 1
ATOM 3222 C CA . VAL B 1 124 ? -1.119 18.578 15.297 1 87.56 124 VAL B CA 1
ATOM 3223 C C . VAL B 1 124 ? -1.232 20.062 14.984 1 87.56 124 VAL B C 1
ATOM 3225 O O . VAL B 1 124 ? -0.786 20.906 15.766 1 87.56 124 VAL B O 1
ATOM 3228 N N . GLY B 1 125 ? -2.141 20.469 14.016 1 74.94 125 GLY B N 1
ATOM 3229 C CA . GLY B 1 125 ? -2.643 21.781 13.609 1 74.94 125 GLY B CA 1
ATOM 3230 C C . GLY B 1 125 ? -1.57 22.844 13.602 1 74.94 125 GLY B C 1
ATOM 3231 O O . GLY B 1 125 ? -1.009 23.156 12.547 1 74.94 125 GLY B O 1
ATOM 3232 N N . GLU B 1 126 ? -1.136 23.375 14.852 1 69.44 126 GLU B N 1
ATOM 3233 C CA . GLU B 1 126 ? -0.374 24.594 15.086 1 69.44 126 GLU B CA 1
ATOM 3234 C C . GLU B 1 126 ? 1.075 24.438 14.633 1 69.44 126 GLU B C 1
ATOM 3236 O O . GLU B 1 126 ? 1.624 25.328 13.969 1 69.44 126 GLU B O 1
ATOM 3241 N N . ALA B 1 127 ? 1.535 23.312 14.844 1 70.06 127 ALA B N 1
ATOM 3242 C CA . ALA B 1 127 ? 2.943 23.078 14.531 1 70.06 127 ALA B CA 1
ATOM 3243 C C . ALA B 1 127 ? 3.18 23.109 13.023 1 70.06 127 ALA B C 1
ATOM 3245 O O . ALA B 1 127 ? 4.227 23.562 12.562 1 70.06 127 ALA B O 1
ATOM 3246 N N . TYR B 1 128 ? 2.199 22.781 12.297 1 71.25 128 TYR B N 1
ATOM 3247 C CA . TYR B 1 128 ? 2.402 22.672 10.859 1 71.25 128 TYR B CA 1
ATOM 3248 C C . TYR B 1 128 ? 2.258 24.031 10.18 1 71.25 128 TYR B C 1
ATOM 3250 O O . TYR B 1 128 ? 2.49 24.156 8.969 1 71.25 128 TYR B O 1
ATOM 3258 N N . GLY B 1 129 ? 1.943 25.016 10.992 1 76.12 129 GLY B N 1
ATOM 3259 C CA . GLY B 1 129 ? 1.99 26.391 10.508 1 76.12 129 GLY B CA 1
ATOM 3260 C C . GLY B 1 129 ? 3.393 26.969 10.484 1 76.12 129 GLY B C 1
ATOM 3261 O O . GLY B 1 129 ? 3.627 28.016 9.883 1 76.12 129 GLY B O 1
ATOM 3262 N N . ILE B 1 130 ? 4.238 26.234 11.18 1 82.62 130 ILE B N 1
ATOM 3263 C CA . ILE B 1 130 ? 5.641 26.641 11.18 1 82.62 130 ILE B CA 1
ATOM 3264 C C . ILE B 1 130 ? 6.301 26.203 9.875 1 82.62 130 ILE B C 1
ATOM 3266 O O . ILE B 1 130 ? 6.164 25.062 9.453 1 82.62 130 ILE B O 1
ATOM 3270 N N . ASP B 1 131 ? 6.949 27.125 9.266 1 83.56 131 ASP B N 1
ATOM 3271 C CA . ASP B 1 131 ? 7.625 26.828 8 1 83.56 131 ASP B CA 1
ATOM 3272 C C . ASP B 1 131 ? 8.594 25.672 8.148 1 83.56 131 ASP B C 1
ATOM 3274 O O . ASP B 1 131 ? 9.375 25.609 9.094 1 83.56 131 ASP B O 1
ATOM 3278 N N . GLY B 1 132 ? 8.406 24.75 7.215 1 85.75 132 GLY B N 1
ATOM 3279 C CA . GLY B 1 132 ? 9.352 23.641 7.184 1 85.75 132 GLY B CA 1
ATOM 3280 C C . GLY B 1 132 ? 8.852 22.406 7.906 1 85.75 132 GLY B C 1
ATOM 3281 O O . GLY B 1 132 ? 9.461 21.344 7.812 1 85.75 132 GLY B O 1
ATOM 3282 N N . MET B 1 133 ? 7.793 22.625 8.656 1 88.56 133 MET B N 1
ATOM 3283 C CA . MET B 1 133 ? 7.219 21.469 9.344 1 88.56 133 MET B CA 1
ATOM 3284 C C . MET B 1 133 ? 6.617 20.484 8.344 1 88.56 133 MET B C 1
ATOM 3286 O O . MET B 1 133 ? 5.977 20.891 7.375 1 88.56 133 MET B O 1
ATOM 3290 N N . THR B 1 134 ? 6.941 19.203 8.523 1 87.88 134 THR B N 1
ATOM 3291 C CA . THR B 1 134 ? 6.441 18.141 7.668 1 87.88 134 THR B CA 1
ATOM 3292 C C . THR B 1 134 ? 6.234 16.859 8.469 1 87.88 134 THR B C 1
ATOM 3294 O O . THR B 1 134 ? 6.355 16.859 9.695 1 87.88 134 THR B O 1
ATOM 3297 N N . PHE B 1 135 ? 5.762 15.898 7.844 1 90.25 135 PHE B N 1
ATOM 3298 C CA . PHE B 1 135 ? 5.668 14.57 8.43 1 90.25 135 PHE B CA 1
ATOM 3299 C C . PHE B 1 135 ? 6.266 13.523 7.496 1 90.25 135 PHE B C 1
ATOM 3301 O O . PHE B 1 135 ? 6.375 13.75 6.289 1 90.25 135 PHE B O 1
ATOM 3308 N N . ALA B 1 136 ? 6.688 12.438 8.07 1 91.38 136 ALA B N 1
ATOM 3309 C CA . ALA B 1 136 ? 7.227 11.312 7.312 1 91.38 136 ALA B CA 1
ATOM 3310 C C . ALA B 1 136 ? 6.652 9.992 7.812 1 91.38 136 ALA B C 1
ATOM 3312 O O . ALA B 1 136 ? 6.363 9.844 9 1 91.38 136 ALA B O 1
ATOM 3313 N N . LEU B 1 137 ? 6.441 9.148 6.863 1 93.88 137 LEU B N 1
ATOM 3314 C CA . LEU B 1 137 ? 5.914 7.824 7.176 1 93.88 137 LEU B CA 1
ATOM 3315 C C . LEU B 1 137 ? 7.047 6.836 7.426 1 93.88 137 LEU B C 1
ATOM 3317 O O . LEU B 1 137 ? 7.953 6.699 6.602 1 93.88 137 LEU B O 1
ATOM 3321 N N . GLY B 1 138 ? 7.008 6.152 8.57 1 92.56 138 GLY B N 1
ATOM 3322 C CA . GLY B 1 138 ? 8.023 5.16 8.891 1 92.56 138 GLY B CA 1
ATOM 3323 C C . GLY B 1 138 ? 7.617 3.75 8.5 1 92.56 138 GLY B C 1
ATOM 3324 O O . GLY B 1 138 ? 8.477 2.887 8.297 1 92.56 138 GLY B O 1
ATOM 3325 N N . GLY B 1 139 ? 6.34 3.547 8.453 1 92.75 139 GLY B N 1
ATOM 3326 C CA . GLY B 1 139 ? 5.824 2.229 8.125 1 92.75 139 GLY B CA 1
ATOM 3327 C C . GLY B 1 139 ? 4.309 2.166 8.125 1 92.75 139 GLY B C 1
ATOM 3328 O O . GLY B 1 139 ? 3.645 3.059 8.664 1 92.75 139 GLY B O 1
ATOM 3329 N N . THR B 1 140 ? 3.812 1.182 7.543 1 94 140 THR B N 1
ATOM 3330 C CA . THR B 1 140 ? 2.377 0.928 7.508 1 94 140 THR B CA 1
ATOM 3331 C C . THR B 1 140 ? 2.094 -0.57 7.445 1 94 140 THR B C 1
ATOM 3333 O O . THR B 1 140 ? 2.771 -1.305 6.723 1 94 140 THR B O 1
ATOM 3336 N N . ALA B 1 141 ? 1.141 -0.989 8.211 1 92.56 141 ALA B N 1
ATOM 3337 C CA . ALA B 1 141 ? 0.677 -2.373 8.172 1 92.56 141 ALA B CA 1
ATOM 3338 C C . ALA B 1 141 ? -0.805 -2.443 7.812 1 92.56 141 ALA B C 1
ATOM 3340 O O . ALA B 1 141 ? -1.605 -1.639 8.297 1 92.56 141 ALA B O 1
ATOM 3341 N N . PHE B 1 142 ? -1.099 -3.354 6.957 1 93.75 142 PHE B N 1
ATOM 3342 C CA . PHE B 1 142 ? -2.473 -3.623 6.551 1 93.75 142 PHE B CA 1
ATOM 3343 C C . PHE B 1 142 ? -2.924 -4.992 7.039 1 93.75 142 PHE B C 1
ATOM 3345 O O . PHE B 1 142 ? -2.174 -5.969 6.949 1 93.75 142 PHE B O 1
ATOM 3352 N N . ASP B 1 143 ? -4.039 -5.07 7.586 1 92.62 143 ASP B N 1
ATOM 3353 C CA . ASP B 1 143 ? -4.762 -6.312 7.836 1 92.62 143 ASP B CA 1
ATOM 3354 C C . ASP B 1 143 ? -6.023 -6.395 6.98 1 92.62 143 ASP B C 1
ATOM 3356 O O . ASP B 1 143 ? -7.031 -5.758 7.289 1 92.62 143 ASP B O 1
ATOM 3360 N N . TYR B 1 144 ? -5.914 -7.137 5.941 1 94.06 144 TYR B N 1
ATOM 3361 C CA . TYR B 1 144 ? -7.039 -7.27 5.023 1 94.06 144 TYR B CA 1
ATOM 3362 C C . TYR B 1 144 ? -8.039 -8.305 5.535 1 94.06 144 TYR B C 1
ATOM 3364 O O . TYR B 1 144 ? -7.723 -9.492 5.633 1 94.06 144 TYR B O 1
ATOM 3372 N N . LEU B 1 145 ? -9.25 -7.883 5.754 1 93.31 145 LEU B N 1
ATOM 3373 C CA . LEU B 1 145 ? -10.227 -8.75 6.398 1 93.31 145 LEU B CA 1
ATOM 3374 C C . LEU B 1 145 ? -11.305 -9.188 5.41 1 93.31 145 LEU B C 1
ATOM 3376 O O . LEU B 1 145 ? -11.719 -10.352 5.414 1 93.31 145 LEU B O 1
ATOM 3380 N N . LYS B 1 146 ? -11.742 -8.242 4.676 1 94.56 146 LYS B N 1
ATOM 3381 C CA . LYS B 1 146 ? -12.75 -8.508 3.656 1 94.56 146 LYS B CA 1
ATOM 3382 C C . LYS B 1 146 ? -12.469 -7.719 2.383 1 94.56 146 LYS B C 1
ATOM 3384 O O . LYS B 1 146 ? -11.812 -6.676 2.424 1 94.56 146 LYS B O 1
ATOM 3389 N N . GLU B 1 147 ? -12.977 -8.227 1.323 1 94.44 147 GLU B N 1
ATOM 3390 C CA . GLU B 1 147 ? -12.828 -7.547 0.041 1 94.44 147 GLU B CA 1
ATOM 3391 C C . GLU B 1 147 ? -13.844 -6.418 -0.105 1 94.44 147 GLU B C 1
ATOM 3393 O O . GLU B 1 147 ? -14.938 -6.484 0.456 1 94.44 147 GLU B O 1
ATOM 3398 N N . ILE B 1 148 ? -13.406 -5.379 -0.782 1 97.12 148 ILE B N 1
ATOM 3399 C CA . ILE B 1 148 ? -14.336 -4.312 -1.151 1 97.12 148 ILE B CA 1
ATOM 3400 C C . ILE B 1 148 ? -14.789 -4.504 -2.596 1 97.12 148 ILE B C 1
ATOM 3402 O O . ILE B 1 148 ? -13.992 -4.398 -3.527 1 97.12 148 ILE B O 1
ATOM 3406 N N . PRO B 1 149 ? -16.109 -4.719 -2.783 1 94.56 149 PRO B N 1
ATOM 3407 C CA . PRO B 1 149 ? -16.562 -4.98 -4.148 1 94.56 149 PRO B CA 1
ATOM 3408 C C . PRO B 1 149 ? -16.406 -3.773 -5.07 1 94.56 149 PRO B C 1
ATOM 3410 O O . PRO B 1 149 ? -16.531 -2.629 -4.625 1 94.56 149 PRO B O 1
ATOM 3413 N N . VAL B 1 150 ? -16.203 -4.035 -6.281 1 93.81 150 VAL B N 1
ATOM 3414 C CA . VAL B 1 150 ? -16.047 -2.988 -7.285 1 93.81 150 VAL B CA 1
ATOM 3415 C C . VAL B 1 150 ? -17.281 -2.096 -7.297 1 93.81 150 VAL B C 1
ATOM 3417 O O . VAL B 1 150 ? -18.422 -2.586 -7.188 1 93.81 150 VAL B O 1
ATOM 3420 N N . MET B 1 151 ? -17.078 -0.79 -7.383 1 92.94 151 MET B N 1
ATOM 3421 C CA . MET B 1 151 ? -18.062 0.281 -7.508 1 92.94 151 MET B CA 1
ATOM 3422 C C . MET B 1 151 ? -18.766 0.529 -6.176 1 92.94 151 MET B C 1
ATOM 3424 O O . MET B 1 151 ? -19.625 1.409 -6.078 1 92.94 151 MET B O 1
ATOM 3428 N N . SER B 1 152 ? -18.406 -0.195 -5.105 1 94.88 152 SER B N 1
ATOM 3429 C CA . SER B 1 152 ? -18.969 0.062 -3.785 1 94.88 152 SER B CA 1
ATOM 3430 C C . SER B 1 152 ? -18.312 1.276 -3.131 1 94.88 152 SER B C 1
ATOM 3432 O O . SER B 1 152 ? -17.141 1.54 -3.344 1 94.88 152 SER B O 1
ATOM 3434 N N . LYS B 1 153 ? -19.172 1.926 -2.402 1 96.81 153 LYS B N 1
ATOM 3435 C CA . LYS B 1 153 ? -18.641 2.994 -1.556 1 96.81 153 LYS B CA 1
ATOM 3436 C C . LYS B 1 153 ? -18.156 2.447 -0.22 1 96.81 153 LYS B C 1
ATOM 3438 O O . LYS B 1 153 ? -18.688 1.462 0.29 1 96.81 153 LYS B O 1
ATOM 3443 N N . PHE B 1 154 ? -17.156 3.027 0.297 1 98.25 154 PHE B N 1
ATOM 3444 C CA . PHE B 1 154 ? -16.625 2.67 1.608 1 98.25 154 PHE B CA 1
ATOM 3445 C C . PHE B 1 154 ? -16.047 3.891 2.309 1 98.25 154 PHE B C 1
ATOM 3447 O O . PHE B 1 154 ? -15.789 4.914 1.672 1 98.25 154 PHE B O 1
ATOM 3454 N N . GLU B 1 155 ? -15.914 3.801 3.604 1 98.38 155 GLU B N 1
ATOM 3455 C CA . GLU B 1 155 ? -15.43 4.902 4.434 1 98.38 155 GLU B CA 1
ATOM 3456 C C . GLU B 1 155 ? -14.078 4.57 5.051 1 98.38 155 GLU B C 1
ATOM 3458 O O . GLU B 1 155 ? -13.844 3.438 5.484 1 98.38 155 GLU B O 1
ATOM 3463 N N . VAL B 1 156 ? -13.242 5.555 5.047 1 98.62 156 VAL B N 1
ATOM 3464 C CA . VAL B 1 156 ? -11.922 5.453 5.652 1 98.62 156 VAL B CA 1
ATOM 3465 C C . VAL B 1 156 ? -11.828 6.387 6.855 1 98.62 156 VAL B C 1
ATOM 3467 O O . VAL B 1 156 ? -11.945 7.605 6.715 1 98.62 156 VAL B O 1
ATOM 3470 N N . GLU B 1 157 ? -11.625 5.785 8 1 98.25 157 GLU B N 1
ATOM 3471 C CA . GLU B 1 157 ? -11.609 6.551 9.242 1 98.25 157 GLU B CA 1
ATOM 3472 C C . GLU B 1 157 ? -10.242 6.484 9.922 1 98.25 157 GLU B C 1
ATOM 3474 O O . GLU B 1 157 ? -9.688 5.398 10.102 1 98.25 157 GLU B O 1
ATOM 3479 N N . ASN B 1 158 ? -9.688 7.637 10.266 1 98 158 ASN B N 1
ATOM 3480 C CA . ASN B 1 158 ? -8.398 7.727 10.953 1 98 158 ASN B CA 1
ATOM 3481 C C . ASN B 1 158 ? -8.578 8.109 12.422 1 98 158 ASN B C 1
ATOM 3483 O O . ASN B 1 158 ? -9.422 8.945 12.75 1 98 158 ASN B O 1
ATOM 3487 N N . ARG B 1 159 ? -7.777 7.57 13.258 1 96.75 159 ARG B N 1
ATOM 3488 C CA . ARG B 1 159 ? -7.688 7.961 14.656 1 96.75 159 ARG B CA 1
ATOM 3489 C C . ARG B 1 159 ? -6.273 7.754 15.195 1 96.75 159 ARG B C 1
ATOM 3491 O O . ARG B 1 159 ? -5.516 6.938 14.664 1 96.75 159 ARG B O 1
ATOM 3498 N N . LEU B 1 160 ? -5.934 8.5 16.188 1 95.44 160 LEU B N 1
ATOM 3499 C CA . LEU B 1 160 ? -4.672 8.305 16.891 1 95.44 160 LEU B CA 1
ATOM 3500 C C . LEU B 1 160 ? -4.797 7.223 17.953 1 95.44 160 LEU B C 1
ATOM 3502 O O . LEU B 1 160 ? -5.652 7.312 18.844 1 95.44 160 LEU B O 1
ATOM 3506 N N . LEU B 1 161 ? -3.969 6.211 17.875 1 92 161 LEU B N 1
ATOM 3507 C CA . LEU B 1 161 ? -4.012 5.141 18.859 1 92 161 LEU B CA 1
ATOM 3508 C C . LEU B 1 161 ? -3.053 5.422 20 1 92 161 LEU B C 1
ATOM 3510 O O . LEU B 1 161 ? -3.275 4.965 21.125 1 92 161 LEU B O 1
ATOM 3514 N N . GLY B 1 162 ? -2.006 6.098 19.672 1 92.5 162 GLY B N 1
ATOM 3515 C CA . GLY B 1 162 ? -0.982 6.414 20.656 1 92.5 162 GLY B CA 1
ATOM 3516 C C . GLY B 1 162 ? 0.215 7.133 20.062 1 92.5 162 GLY B C 1
ATOM 3517 O O . GLY B 1 162 ? 0.242 7.418 18.859 1 92.5 162 GLY B O 1
ATOM 3518 N N . TYR B 1 163 ? 1.039 7.535 20.922 1 92.94 163 TYR B N 1
ATOM 3519 C CA . TYR B 1 163 ? 2.301 8.133 20.5 1 92.94 163 TYR B CA 1
ATOM 3520 C C . TYR B 1 163 ? 3.398 7.863 21.531 1 92.94 163 TYR B C 1
ATOM 3522 O O . TYR B 1 163 ? 3.111 7.531 22.688 1 92.94 163 TYR B O 1
ATOM 3530 N N . ASP B 1 164 ? 4.574 7.852 21.047 1 92.69 164 ASP B N 1
ATOM 3531 C CA . ASP B 1 164 ? 5.742 7.797 21.922 1 92.69 164 ASP B CA 1
ATOM 3532 C C . ASP B 1 164 ? 6.684 8.977 21.656 1 92.69 164 ASP B C 1
ATOM 3534 O O . ASP B 1 164 ? 6.242 10.039 21.219 1 92.69 164 ASP B O 1
ATOM 3538 N N . ARG B 1 165 ? 7.902 8.828 22 1 92.25 165 ARG B N 1
ATOM 3539 C CA . ARG B 1 165 ? 8.828 9.953 21.922 1 92.25 165 ARG B CA 1
ATOM 3540 C C . ARG B 1 165 ? 8.992 10.422 20.469 1 92.25 165 ARG B C 1
ATOM 3542 O O . ARG B 1 165 ? 9.219 11.609 20.219 1 92.25 165 ARG B O 1
ATOM 3549 N N . LYS B 1 166 ? 8.773 9.523 19.562 1 93 166 LYS B N 1
ATOM 3550 C CA . LYS B 1 166 ? 9.109 9.836 18.188 1 93 166 LYS B CA 1
ATOM 3551 C C . LYS B 1 166 ? 7.891 9.688 17.281 1 93 166 LYS B C 1
ATOM 3553 O O . LYS B 1 166 ? 7.664 10.516 16.391 1 93 166 LYS B O 1
ATOM 3558 N N . TRP B 1 167 ? 7.09 8.648 17.562 1 92.94 167 TRP B N 1
ATOM 3559 C CA . TRP B 1 167 ? 6.125 8.227 16.547 1 92.94 167 TRP B CA 1
ATOM 3560 C C . TRP B 1 167 ? 4.699 8.547 16.984 1 92.94 167 TRP B C 1
ATOM 3562 O O . TRP B 1 167 ? 4.359 8.398 18.172 1 92.94 167 TRP B O 1
ATOM 3572 N N . LEU B 1 168 ? 3.918 9 16.047 1 93.94 168 LEU B N 1
ATOM 3573 C CA . LEU B 1 168 ? 2.465 8.906 16.109 1 93.94 168 LEU B CA 1
ATOM 3574 C C . LEU B 1 168 ? 1.981 7.586 15.516 1 93.94 168 LEU B C 1
ATOM 3576 O O . LEU B 1 168 ? 2.379 7.219 14.406 1 93.94 168 LEU B O 1
ATOM 3580 N N . TYR B 1 169 ? 1.162 6.887 16.203 1 92.38 169 TYR B N 1
ATOM 3581 C CA . TYR B 1 169 ? 0.561 5.656 15.695 1 92.38 169 TYR B CA 1
ATOM 3582 C C . TYR B 1 169 ? -0.886 5.891 15.281 1 92.38 169 TYR B C 1
ATOM 3584 O O . TYR B 1 169 ? -1.771 6.02 16.125 1 92.38 169 TYR B O 1
ATOM 3592 N N . VAL B 1 170 ? -1.082 5.891 14.008 1 94.31 170 VAL B N 1
ATOM 3593 C CA . VAL B 1 170 ? -2.375 6.238 13.43 1 94.31 170 VAL B CA 1
ATOM 3594 C C . VAL B 1 170 ? -3.066 4.98 12.906 1 94.31 170 VAL B C 1
ATOM 3596 O O . VAL B 1 170 ? -2.508 4.254 12.086 1 94.31 170 VAL B O 1
ATOM 3599 N N . SER B 1 171 ? -4.227 4.754 13.414 1 93.88 171 SER B N 1
ATOM 3600 C CA . SER B 1 171 ? -5.051 3.652 12.938 1 93.88 171 SER B CA 1
ATOM 3601 C C . SER B 1 171 ? -6.043 4.125 11.875 1 93.88 171 SER B C 1
ATOM 3603 O O . SER B 1 171 ? -6.672 5.176 12.031 1 93.88 171 SER B O 1
ATOM 3605 N N . THR B 1 172 ? -6.141 3.418 10.836 1 97 172 THR B N 1
ATOM 3606 C CA . THR B 1 172 ? -7.117 3.691 9.789 1 97 172 THR B CA 1
ATOM 3607 C C . THR B 1 172 ? -8.016 2.477 9.555 1 97 172 THR B C 1
ATOM 3609 O O . THR B 1 172 ? -7.516 1.361 9.375 1 97 172 THR B O 1
ATOM 3612 N N . THR B 1 173 ? -9.266 2.664 9.562 1 96.88 173 THR B N 1
ATOM 3613 C CA . THR B 1 173 ? -10.234 1.595 9.336 1 96.88 173 THR B CA 1
ATOM 3614 C C . THR B 1 173 ? -10.984 1.812 8.023 1 96.88 173 THR B C 1
ATOM 3616 O O . THR B 1 173 ? -11.57 2.877 7.805 1 96.88 173 THR B O 1
ATOM 3619 N N . PHE B 1 174 ? -10.875 0.871 7.172 1 98.31 174 PHE B N 1
ATOM 3620 C CA . PHE B 1 174 ? -11.727 0.812 5.988 1 98.31 174 PHE B CA 1
ATOM 3621 C C . PHE B 1 174 ? -13.023 0.067 6.285 1 98.31 174 PHE B C 1
ATOM 3623 O O . PHE B 1 174 ? -12.992 -1.1 6.684 1 98.31 174 PHE B O 1
ATOM 3630 N N . GLN B 1 175 ? -14.086 0.702 6.082 1 98.44 175 GLN B N 1
ATOM 3631 C CA . GLN B 1 175 ? -15.352 0.078 6.465 1 98.44 175 GLN B CA 1
ATOM 3632 C C . GLN B 1 175 ? -16.469 0.447 5.488 1 98.44 175 GLN B C 1
ATOM 3634 O O . GLN B 1 175 ? -16.359 1.438 4.766 1 98.44 175 GLN B O 1
ATOM 3639 N N . SER B 1 176 ? -17.5 -0.356 5.473 1 97.94 176 SER B N 1
ATOM 3640 C CA . SER B 1 176 ? -18.656 -0.073 4.637 1 97.94 176 SER B CA 1
ATOM 3641 C C . SER B 1 176 ? -19.469 1.088 5.195 1 97.94 176 SER B C 1
ATOM 3643 O O . SER B 1 176 ? -19.266 1.498 6.34 1 97.94 176 SER B O 1
ATOM 3645 N N . ARG B 1 177 ? -20.328 1.582 4.312 1 95.81 177 ARG B N 1
ATOM 3646 C CA . ARG B 1 177 ? -21.391 2.424 4.855 1 95.81 177 ARG B CA 1
ATOM 3647 C C . ARG B 1 177 ? -22.266 1.641 5.824 1 95.81 177 ARG B C 1
ATOM 3649 O O . ARG B 1 177 ? -22.328 0.41 5.766 1 95.81 177 ARG B O 1
ATOM 3656 N N . PRO B 1 178 ? -22.891 2.395 6.723 1 94.38 178 PRO B N 1
ATOM 3657 C CA . PRO B 1 178 ? -23.766 1.663 7.645 1 94.38 178 PRO B CA 1
ATOM 3658 C C . PRO B 1 178 ? -24.922 0.965 6.93 1 94.38 178 PRO B C 1
ATOM 3660 O O . PRO B 1 178 ? -25.5 1.523 5.996 1 94.38 178 PRO B O 1
ATOM 3663 N N . HIS B 1 179 ? -25.141 -0.257 7.344 1 93.19 179 HIS B N 1
ATOM 3664 C CA . HIS B 1 179 ? -26.312 -0.956 6.832 1 93.19 179 HIS B CA 1
ATOM 3665 C C . HIS B 1 179 ? -27.594 -0.163 7.105 1 93.19 179 HIS B C 1
ATOM 3667 O O . HIS B 1 179 ? -27.781 0.336 8.211 1 93.19 179 HIS B O 1
ATOM 3673 N N . PRO B 1 180 ? -28.375 -0.086 6.156 1 90.62 180 PRO B N 1
ATOM 3674 C CA . PRO B 1 180 ? -29.547 0.778 6.301 1 90.62 180 PRO B CA 1
ATOM 3675 C C . PRO B 1 180 ? -30.484 0.325 7.422 1 90.62 180 PRO B C 1
ATOM 3677 O O . PRO B 1 180 ? -31.109 1.157 8.086 1 90.62 180 PRO B O 1
ATOM 3680 N N . ARG B 1 181 ? -30.562 -1.001 7.66 1 92.75 181 ARG B N 1
ATOM 3681 C CA . ARG B 1 181 ? -31.531 -1.504 8.633 1 92.75 181 ARG B CA 1
ATOM 3682 C C . ARG B 1 181 ? -30.891 -1.69 10 1 92.75 181 ARG B C 1
ATOM 3684 O O . ARG B 1 181 ? -31.453 -1.285 11.016 1 92.75 181 ARG B O 1
ATOM 3691 N N . THR B 1 182 ? -29.703 -2.223 10.125 1 93.88 182 THR B N 1
ATOM 3692 C CA . THR B 1 182 ? -29.094 -2.623 11.391 1 93.88 182 THR B CA 1
ATOM 3693 C C . THR B 1 182 ? -28.062 -1.595 11.844 1 93.88 182 THR B C 1
ATOM 3695 O O . THR B 1 182 ? -27.672 -1.577 13.016 1 93.88 182 THR B O 1
ATOM 3698 N N . GLY B 1 183 ? -27.594 -0.763 10.898 1 94.19 183 GLY B N 1
ATOM 3699 C CA . GLY B 1 183 ? -26.547 0.189 11.211 1 94.19 183 GLY B CA 1
ATOM 3700 C C . GLY B 1 183 ? -25.172 -0.45 11.312 1 94.19 183 GLY B C 1
ATOM 3701 O O . GLY B 1 183 ? -24.188 0.235 11.562 1 94.19 183 GLY B O 1
ATOM 3702 N N . GLU B 1 184 ? -25.109 -1.692 11.102 1 95.5 184 GLU B N 1
ATOM 3703 C CA . GLU B 1 184 ? -23.844 -2.43 11.203 1 95.5 184 GLU B CA 1
ATOM 3704 C C . GLU B 1 184 ? -22.922 -2.096 10.047 1 95.5 184 GLU B C 1
ATOM 3706 O O . GLU B 1 184 ? -23.375 -1.821 8.93 1 95.5 184 GLU B O 1
ATOM 3711 N N . ARG B 1 185 ? -21.609 -2.098 10.383 1 96.75 185 ARG B N 1
ATOM 3712 C CA . ARG B 1 185 ? -20.594 -1.836 9.375 1 96.75 185 ARG B CA 1
ATOM 3713 C C . ARG B 1 185 ? -19.703 -3.059 9.156 1 96.75 185 ARG B C 1
ATOM 3715 O O . ARG B 1 185 ? -19.375 -3.76 10.117 1 96.75 185 ARG B O 1
ATOM 3722 N N . LYS B 1 186 ? -19.438 -3.326 7.938 1 96.94 186 LYS B N 1
ATOM 3723 C CA . LYS B 1 186 ? -18.406 -4.305 7.609 1 96.94 186 LYS B CA 1
ATOM 3724 C C . LYS B 1 186 ? -17.016 -3.672 7.648 1 96.94 186 LYS B C 1
ATOM 3726 O O . LYS B 1 186 ? -16.812 -2.6 7.082 1 96.94 186 LYS B O 1
ATOM 3731 N N . ILE B 1 187 ? -16.125 -4.316 8.375 1 97.38 187 ILE B N 1
ATOM 3732 C CA . ILE B 1 187 ? -14.742 -3.857 8.398 1 97.38 187 ILE B CA 1
ATOM 3733 C C . ILE B 1 187 ? -13.938 -4.574 7.32 1 97.38 187 ILE B C 1
ATOM 3735 O O . ILE B 1 187 ? -13.828 -5.805 7.332 1 97.38 187 ILE B O 1
ATOM 3739 N N . TYR B 1 188 ? -13.414 -3.816 6.402 1 97.38 188 TYR B N 1
ATOM 3740 C CA . TYR B 1 188 ? -12.695 -4.383 5.266 1 97.38 188 TYR B CA 1
ATOM 3741 C C . TYR B 1 188 ? -11.211 -4.508 5.562 1 97.38 188 TYR B C 1
ATOM 3743 O O . TYR B 1 188 ? -10.562 -5.457 5.117 1 97.38 188 TYR B O 1
ATOM 3751 N N . CYS B 1 189 ? -10.68 -3.543 6.27 1 96.31 189 CYS B N 1
ATOM 3752 C CA . CYS B 1 189 ? -9.242 -3.494 6.492 1 96.31 189 CYS B CA 1
ATOM 3753 C C . CYS B 1 189 ? -8.898 -2.604 7.68 1 96.31 189 CYS B C 1
ATOM 3755 O O . CYS B 1 189 ? -9.555 -1.583 7.906 1 96.31 189 CYS B O 1
ATOM 3757 N N . LYS B 1 190 ? -7.988 -2.955 8.43 1 94.25 190 LYS B N 1
ATOM 3758 C CA . LYS B 1 190 ? -7.391 -2.133 9.477 1 94.25 190 LYS B CA 1
ATOM 3759 C C . LYS B 1 190 ? -5.914 -1.874 9.188 1 94.25 190 LYS B C 1
ATOM 3761 O O . LYS B 1 190 ? -5.188 -2.781 8.773 1 94.25 190 LYS B O 1
ATOM 3766 N N . THR B 1 191 ? -5.582 -0.641 9.383 1 94.38 191 THR B N 1
ATOM 3767 C CA . THR B 1 191 ? -4.188 -0.285 9.133 1 94.38 191 THR B CA 1
ATOM 3768 C C . THR B 1 191 ? -3.586 0.428 10.336 1 94.38 191 THR B C 1
ATOM 3770 O O . THR B 1 191 ? -4.312 1.009 11.148 1 94.38 191 THR B O 1
ATOM 3773 N N . LEU B 1 192 ? -2.338 0.301 10.484 1 92.44 192 LEU B N 1
ATOM 3774 C CA . LEU B 1 192 ? -1.543 1.048 11.453 1 92.44 192 LEU B CA 1
ATOM 3775 C C . LEU B 1 192 ? -0.351 1.719 10.781 1 92.44 192 LEU B C 1
ATOM 3777 O O . LEU B 1 192 ? 0.438 1.055 10.109 1 92.44 192 LEU B O 1
ATOM 3781 N N . SER B 1 193 ? -0.259 2.973 10.945 1 93.62 193 SER B N 1
ATOM 3782 C CA . SER B 1 193 ? 0.853 3.744 10.398 1 93.62 193 SER B CA 1
ATOM 3783 C C . SER B 1 193 ? 1.661 4.414 11.5 1 93.62 193 SER B C 1
ATOM 3785 O O . SER B 1 193 ? 1.097 4.879 12.492 1 93.62 193 SER B O 1
ATOM 3787 N N . ARG B 1 194 ? 2.928 4.434 11.328 1 92.69 194 ARG B N 1
ATOM 3788 C CA . ARG B 1 194 ? 3.795 5.234 12.188 1 92.69 194 ARG B CA 1
ATOM 3789 C C . ARG B 1 194 ? 4.277 6.488 11.469 1 92.69 194 ARG B C 1
ATOM 3791 O O . ARG B 1 194 ? 4.918 6.398 10.422 1 92.69 194 ARG B O 1
ATOM 3798 N N . VAL B 1 195 ? 3.963 7.574 12.047 1 93.75 195 VAL B N 1
ATOM 3799 C CA . VAL B 1 195 ? 4.238 8.867 11.422 1 93.75 195 VAL B CA 1
ATOM 3800 C C . VAL B 1 195 ? 5.117 9.703 12.352 1 93.75 195 VAL B C 1
ATOM 3802 O O . VAL B 1 195 ? 4.883 9.758 13.555 1 93.75 195 VAL B O 1
ATOM 3805 N N . VAL B 1 196 ? 6.105 10.336 11.781 1 94.56 196 VAL B N 1
ATOM 3806 C CA . VAL B 1 196 ? 6.988 11.18 12.57 1 94.56 196 VAL B CA 1
ATOM 3807 C C . VAL B 1 196 ? 6.809 12.641 12.164 1 94.56 196 VAL B C 1
ATOM 3809 O O . VAL B 1 196 ? 6.621 12.945 10.977 1 94.56 196 VAL B O 1
ATOM 3812 N N . ILE B 1 197 ? 6.789 13.516 13.102 1 94.69 197 ILE B N 1
ATOM 3813 C CA . ILE B 1 197 ? 6.77 14.953 12.867 1 94.69 197 ILE B CA 1
ATOM 3814 C C . ILE B 1 197 ? 8.195 15.469 12.664 1 94.69 197 ILE B C 1
ATOM 3816 O O . ILE B 1 197 ? 9.07 15.219 13.492 1 94.69 197 ILE B O 1
ATOM 3820 N N . LYS B 1 198 ? 8.32 16.156 11.578 1 92.94 198 LYS B N 1
ATOM 3821 C CA . LYS B 1 198 ? 9.664 16.609 11.242 1 92.94 198 LYS B CA 1
ATOM 3822 C C . LYS B 1 198 ? 9.695 18.109 10.961 1 92.94 198 LYS B C 1
ATOM 3824 O O . LYS B 1 198 ? 8.719 18.672 10.461 1 92.94 198 LYS B O 1
ATOM 3829 N N . HIS B 1 199 ? 10.719 18.719 11.297 1 93.12 199 HIS B N 1
ATOM 3830 C CA . HIS B 1 199 ? 11.172 20 10.766 1 93.12 199 HIS B CA 1
ATOM 3831 C C . HIS B 1 199 ? 12.531 19.859 10.094 1 93.12 199 HIS B C 1
ATOM 3833 O O . HIS B 1 199 ? 13.562 19.766 10.773 1 93.12 199 HIS B O 1
ATOM 3839 N N . ASN B 1 200 ? 12.469 19.781 8.828 1 87.06 200 ASN B N 1
ATOM 3840 C CA . ASN B 1 200 ? 13.664 19.438 8.07 1 87.06 200 ASN B CA 1
ATOM 3841 C C . ASN B 1 200 ? 14.25 18.094 8.508 1 87.06 200 ASN B C 1
ATOM 3843 O O . ASN B 1 200 ? 13.562 17.078 8.453 1 87.06 200 ASN B O 1
ATOM 3847 N N . ARG B 1 201 ? 15.453 18.062 9.062 1 88.25 201 ARG B N 1
ATOM 3848 C CA . ARG B 1 201 ? 16.078 16.797 9.406 1 88.25 201 ARG B CA 1
ATOM 3849 C C . ARG B 1 201 ? 15.883 16.469 10.883 1 88.25 201 ARG B C 1
ATOM 3851 O O . ARG B 1 201 ? 16.328 15.422 11.359 1 88.25 201 ARG B O 1
ATOM 3858 N N . ARG B 1 202 ? 15.164 17.344 11.547 1 93.5 202 ARG B N 1
ATOM 3859 C CA . ARG B 1 202 ? 14.977 17.125 12.977 1 93.5 202 ARG B CA 1
ATOM 3860 C C . ARG B 1 202 ? 13.586 16.562 13.266 1 93.5 202 ARG B C 1
ATOM 3862 O O . ARG B 1 202 ? 12.609 16.953 12.633 1 93.5 202 ARG B O 1
ATOM 3869 N N . THR B 1 203 ? 13.57 15.727 14.281 1 95.19 203 THR B N 1
ATOM 3870 C CA . THR B 1 203 ? 12.32 15.102 14.695 1 95.19 203 THR B CA 1
ATOM 3871 C C . THR B 1 203 ? 11.688 15.883 15.844 1 95.19 203 THR B C 1
ATOM 3873 O O . THR B 1 203 ? 12.375 16.266 16.797 1 95.19 203 THR B O 1
ATOM 3876 N N . VAL B 1 204 ? 10.484 16.172 15.742 1 94.75 204 VAL B N 1
ATOM 3877 C CA . VAL B 1 204 ? 9.719 16.828 16.797 1 94.75 204 VAL B CA 1
ATOM 3878 C C . VAL B 1 204 ? 8.938 15.773 17.594 1 94.75 204 VAL B C 1
ATOM 3880 O O . VAL B 1 204 ? 8.234 14.945 17.016 1 94.75 204 VAL B O 1
ATOM 3883 N N . SER B 1 205 ? 9.055 15.82 18.844 1 94.69 205 SER B N 1
ATOM 3884 C CA . SER B 1 205 ? 8.32 14.883 19.688 1 94.69 205 SER B CA 1
ATOM 3885 C C . SER B 1 205 ? 6.828 15.211 19.703 1 94.69 205 SER B C 1
ATOM 3887 O O . SER B 1 205 ? 6.445 16.375 19.875 1 94.69 205 SER B O 1
ATOM 3889 N N . PRO B 1 206 ? 6.027 14.188 19.656 1 95.06 206 PRO B N 1
ATOM 3890 C CA . PRO B 1 206 ? 4.582 14.422 19.625 1 95.06 206 PRO B CA 1
ATOM 3891 C C . PRO B 1 206 ? 4.074 15.125 20.875 1 95.06 206 PRO B C 1
ATOM 3893 O O . PRO B 1 206 ? 3.223 16.016 20.797 1 95.06 206 PRO B O 1
ATOM 3896 N N . HIS B 1 207 ? 4.559 14.805 22.047 1 94.06 207 HIS B N 1
ATOM 3897 C CA . HIS B 1 207 ? 4.008 15.398 23.266 1 94.06 207 HIS B CA 1
ATOM 3898 C C . HIS B 1 207 ? 4.273 16.891 23.312 1 94.06 207 HIS B C 1
ATOM 3900 O O . HIS B 1 207 ? 3.463 17.656 23.844 1 94.06 207 HIS B O 1
ATOM 3906 N N . ARG B 1 208 ? 5.398 17.328 22.734 1 93.5 208 ARG B N 1
ATOM 3907 C CA . ARG B 1 208 ? 5.672 18.766 22.688 1 93.5 208 ARG B CA 1
ATOM 3908 C C . ARG B 1 208 ? 4.809 19.453 21.641 1 93.5 208 ARG B C 1
ATOM 3910 O O . ARG B 1 208 ? 4.301 20.547 21.859 1 93.5 208 ARG B O 1
ATOM 3917 N N . ALA B 1 209 ? 4.695 18.766 20.531 1 94.56 209 ALA B N 1
ATOM 3918 C CA . ALA B 1 209 ? 3.836 19.328 19.484 1 94.56 209 ALA B CA 1
ATOM 3919 C C . ALA B 1 209 ? 2.408 19.516 20 1 94.56 209 ALA B C 1
ATOM 3921 O O . ALA B 1 209 ? 1.803 20.562 19.797 1 94.56 209 ALA B O 1
ATOM 3922 N N . PHE B 1 210 ? 1.892 18.578 20.703 1 95.12 210 PHE B N 1
ATOM 3923 C CA . PHE B 1 210 ? 0.526 18.625 21.219 1 95.12 210 PHE B CA 1
ATOM 3924 C C . PHE B 1 210 ? 0.364 19.75 22.234 1 95.12 210 PHE B C 1
ATOM 3926 O O . PHE B 1 210 ? -0.694 20.375 22.312 1 95.12 210 PHE B O 1
ATOM 3933 N N . ALA B 1 211 ? 1.374 20.047 22.906 1 93.44 211 ALA B N 1
ATOM 3934 C CA . ALA B 1 211 ? 1.302 21.047 23.969 1 93.44 211 ALA B CA 1
ATOM 3935 C C . ALA B 1 211 ? 1.044 22.438 23.375 1 93.44 211 ALA B C 1
ATOM 3937 O O . ALA B 1 211 ? 0.524 23.328 24.062 1 93.44 211 ALA B O 1
ATOM 3938 N N . LEU B 1 212 ? 1.418 22.594 22.125 1 92.94 212 LEU B N 1
ATOM 3939 C CA . LEU B 1 212 ? 1.251 23.891 21.5 1 92.94 212 LEU B CA 1
ATOM 3940 C C . LEU B 1 212 ? -0.123 24.016 20.844 1 92.94 212 LEU B C 1
ATOM 3942 O O . LEU B 1 212 ? -0.5 25.078 20.359 1 92.94 212 LEU B O 1
ATOM 3946 N N . THR B 1 213 ? -0.923 22.922 20.812 1 93.19 213 THR B N 1
ATOM 3947 C CA . THR B 1 213 ? -2.119 22.891 19.984 1 93.19 213 THR B CA 1
ATOM 3948 C C . THR B 1 213 ? -3.361 23.234 20.797 1 93.19 213 THR B C 1
ATOM 3950 O O . THR B 1 213 ? -4.414 23.547 20.25 1 93.19 213 THR B O 1
ATOM 3953 N N . GLY B 1 214 ? -3.223 23.094 22.125 1 92.25 214 GLY B N 1
ATOM 3954 C CA . GLY B 1 214 ? -4.371 23.359 22.984 1 92.25 214 GLY B CA 1
ATOM 3955 C C . GLY B 1 214 ? -5 22.094 23.531 1 92.25 214 GLY B C 1
ATOM 3956 O O . GLY B 1 214 ? -5.887 22.156 24.391 1 92.25 214 GLY B O 1
ATOM 3957 N N . TYR B 1 215 ? -4.562 20.922 23.094 1 94.19 215 TYR B N 1
ATOM 3958 C CA . TYR B 1 215 ? -5.082 19.672 23.625 1 94.19 215 TYR B CA 1
ATOM 3959 C C . TYR B 1 215 ? -4.855 19.578 25.125 1 94.19 215 TYR B C 1
ATOM 3961 O O . TYR B 1 215 ? -3.869 20.109 25.641 1 94.19 215 TYR B O 1
ATOM 3969 N N . GLY B 1 216 ? -5.762 18.875 25.812 1 92.38 216 GLY B N 1
ATOM 3970 C CA . GLY B 1 216 ? -5.656 18.641 27.234 1 92.38 216 GLY B CA 1
ATOM 3971 C C . GLY B 1 216 ? -6.742 19.328 28.047 1 92.38 216 GLY B C 1
ATOM 3972 O O . GLY B 1 216 ? -6.875 20.547 27.984 1 92.38 216 GLY B O 1
ATOM 3973 N N . ALA B 1 217 ? -7.441 18.625 28.812 1 89.12 217 ALA B N 1
ATOM 3974 C CA . ALA B 1 217 ? -8.562 19.156 29.578 1 89.12 217 ALA B CA 1
ATOM 3975 C C . ALA B 1 217 ? -8.078 20.109 30.672 1 89.12 217 ALA B C 1
ATOM 3977 O O . ALA B 1 217 ? -8.703 21.156 30.906 1 89.12 217 ALA B O 1
ATOM 3978 N N . GLU B 1 218 ? -7.012 19.781 31.234 1 91.38 218 GLU B N 1
ATOM 3979 C CA . GLU B 1 218 ? -6.562 20.531 32.406 1 91.38 218 GLU B CA 1
ATOM 3980 C C . GLU B 1 218 ? -5.699 21.734 32 1 91.38 218 GLU B C 1
ATOM 3982 O O . GLU B 1 218 ? -5.863 22.828 32.531 1 91.38 218 GLU B O 1
ATOM 3987 N N . HIS B 1 219 ? -4.887 21.516 31.031 1 93.56 219 HIS B N 1
ATOM 3988 C CA . HIS B 1 219 ? -3.887 22.547 30.766 1 93.56 219 HIS B CA 1
ATOM 3989 C C . HIS B 1 219 ? -3.994 23.062 29.328 1 93.56 219 HIS B C 1
ATOM 3991 O O . HIS B 1 219 ? -3.299 24.016 28.953 1 93.56 219 HIS B O 1
ATOM 3997 N N . GLY B 1 220 ? -4.844 22.516 28.547 1 94.38 220 GLY B N 1
ATOM 3998 C CA . GLY B 1 220 ? -4.898 22.828 27.125 1 94.38 220 GLY B CA 1
ATOM 3999 C C . GLY B 1 220 ? -5.145 24.297 26.844 1 94.38 220 GLY B C 1
ATOM 4000 O O . GLY B 1 220 ? -4.469 24.906 26.016 1 94.38 220 GLY B O 1
ATOM 4001 N N . GLU B 1 221 ? -6.102 24.859 27.531 1 95.06 221 GLU B N 1
ATOM 4002 C CA . GLU B 1 221 ? -6.461 26.25 27.328 1 95.06 221 GLU B CA 1
ATOM 4003 C C . GLU B 1 221 ? -5.312 27.188 27.719 1 95.06 221 GLU B C 1
ATOM 4005 O O . GLU B 1 221 ? -4.988 28.109 26.984 1 95.06 221 GLU B O 1
ATOM 4010 N N . ARG B 1 222 ? -4.785 26.953 28.812 1 95 222 ARG B N 1
ATOM 4011 C CA . ARG B 1 222 ? -3.666 27.766 29.297 1 95 222 ARG B CA 1
ATOM 4012 C C . ARG B 1 222 ? -2.475 27.656 28.344 1 95 222 ARG B C 1
ATOM 4014 O O . ARG B 1 222 ? -1.859 28.656 28 1 95 222 ARG B O 1
ATOM 4021 N N . ASN B 1 223 ? -2.119 26.438 27.953 1 94.81 223 ASN B N 1
ATOM 4022 C CA . ASN B 1 223 ? -1.025 26.219 27.016 1 94.81 223 ASN B CA 1
ATOM 4023 C C . ASN B 1 223 ? -1.242 27 25.719 1 94.81 223 ASN B C 1
ATOM 4025 O O . ASN B 1 223 ? -0.317 27.625 25.203 1 94.81 223 ASN B O 1
ATOM 4029 N N . TRP B 1 224 ? -2.457 26.891 25.234 1 94.12 224 TRP B N 1
ATOM 4030 C CA . TRP B 1 224 ? -2.777 27.562 23.984 1 94.12 224 TRP B CA 1
ATOM 4031 C C . TRP B 1 224 ? -2.607 29.078 24.109 1 94.12 224 TRP B C 1
ATOM 4033 O O . TRP B 1 224 ? -2.076 29.719 23.203 1 94.12 224 TRP B O 1
ATOM 4043 N N . ALA B 1 225 ? -3.027 29.656 25.172 1 93.81 225 ALA B N 1
ATOM 4044 C CA . ALA B 1 225 ? -2.879 31.094 25.422 1 93.81 225 ALA B CA 1
ATOM 4045 C C . ALA B 1 225 ? -1.411 31.5 25.375 1 93.81 225 ALA B C 1
ATOM 4047 O O . ALA B 1 225 ? -1.066 32.531 24.781 1 93.81 225 ALA B O 1
ATOM 4048 N N . ILE B 1 226 ? -0.612 30.688 25.969 1 93.56 226 ILE B N 1
ATOM 4049 C CA . ILE B 1 226 ? 0.821 30.969 25.984 1 93.56 226 ILE B CA 1
ATOM 4050 C C . ILE B 1 226 ? 1.381 30.828 24.562 1 93.56 226 ILE B C 1
ATOM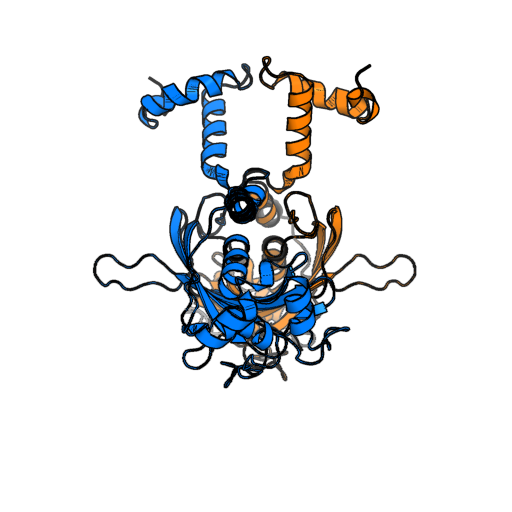 4052 O O . ILE B 1 226 ? 2.129 31.703 24.109 1 93.56 226 ILE B O 1
ATOM 4056 N N . ALA B 1 227 ? 1.016 29.766 23.859 1 92.06 227 ALA B N 1
ATOM 4057 C CA . ALA B 1 227 ? 1.501 29.516 22.5 1 92.06 227 ALA B CA 1
ATOM 4058 C C . ALA B 1 227 ? 1.169 30.688 21.578 1 92.06 227 ALA B C 1
ATOM 4060 O O . ALA B 1 227 ? 1.967 31.047 20.719 1 92.06 227 ALA B O 1
ATOM 4061 N N . GLN B 1 228 ? 0.053 31.328 21.781 1 90.88 228 GLN B N 1
ATOM 4062 C CA . GLN B 1 228 ? -0.412 32.406 20.922 1 90.88 228 GLN B CA 1
ATOM 4063 C C . GLN B 1 228 ? 0.426 33.688 21.125 1 90.88 228 GLN B C 1
ATOM 4065 O O . GLN B 1 228 ? 0.419 34.562 20.281 1 90.88 228 GLN B O 1
ATOM 4070 N N . THR B 1 229 ? 1.127 33.719 22.219 1 91.94 229 THR B N 1
ATOM 4071 C CA . THR B 1 229 ? 1.965 34.875 22.484 1 91.94 229 THR B CA 1
ATOM 4072 C C . THR B 1 229 ? 3.348 34.719 21.859 1 91.94 229 THR B C 1
ATOM 4074 O O . THR B 1 229 ? 4.145 35.656 21.828 1 91.94 229 THR B O 1
ATOM 4077 N N . MET B 1 230 ? 3.59 33.531 21.391 1 89.94 230 MET B N 1
ATOM 4078 C CA . MET B 1 230 ? 4.906 33.219 20.844 1 89.94 230 MET B CA 1
ATOM 4079 C C . MET B 1 230 ? 4.941 33.406 19.344 1 89.94 230 MET B C 1
ATOM 4081 O O . MET B 1 230 ? 3.965 33.125 18.641 1 89.94 230 MET B O 1
ATOM 4085 N N . SER B 1 231 ? 6.074 33.938 18.875 1 89.88 231 SER B N 1
ATOM 4086 C CA . SER B 1 231 ? 6.293 33.906 17.438 1 89.88 231 SER B CA 1
ATOM 4087 C C . SER B 1 231 ? 6.523 32.5 16.922 1 89.88 231 SER B C 1
ATOM 4089 O O . SER B 1 231 ? 6.793 31.594 17.703 1 89.88 231 SER B O 1
ATOM 4091 N N . LYS B 1 232 ? 6.422 32.281 15.656 1 88.94 232 LYS B N 1
ATOM 4092 C CA . LYS B 1 232 ? 6.656 30.953 15.07 1 88.94 232 LYS B CA 1
ATOM 4093 C C . LYS B 1 232 ? 8.078 30.484 15.336 1 88.94 232 LYS B C 1
ATOM 4095 O O . LYS B 1 232 ? 8.312 29.297 15.555 1 88.94 232 LYS B O 1
ATOM 4100 N N . GLN B 1 233 ? 8.977 31.422 15.32 1 88.75 233 GLN B N 1
ATOM 4101 C CA . GLN B 1 233 ? 10.367 31.078 15.602 1 88.75 233 GLN B CA 1
ATOM 4102 C C . GLN B 1 233 ? 10.539 30.625 17.047 1 88.75 233 GLN B C 1
ATOM 4104 O O . GLN B 1 233 ? 11.281 29.688 17.328 1 88.75 233 GLN B O 1
ATOM 4109 N N . GLU B 1 234 ? 9.836 31.297 17.938 1 89.38 234 GLU B N 1
ATOM 4110 C CA . GLU B 1 234 ? 9.891 30.922 19.344 1 89.38 234 GLU B CA 1
ATOM 4111 C C . GLU B 1 234 ? 9.25 29.562 19.578 1 89.38 234 GLU B C 1
ATOM 4113 O O . GLU B 1 234 ? 9.75 28.766 20.375 1 89.38 234 GLU B O 1
ATOM 4118 N N . GLN B 1 235 ? 8.148 29.297 18.891 1 91.94 235 GLN B N 1
ATOM 4119 C CA . GLN B 1 235 ? 7.504 28 18.969 1 91.94 235 GLN B CA 1
ATOM 4120 C C . GLN B 1 235 ? 8.438 26.891 18.484 1 91.94 235 GLN B C 1
ATOM 4122 O O . GLN B 1 235 ? 8.516 25.828 19.109 1 91.94 235 GLN B O 1
ATOM 4127 N N . LEU B 1 236 ? 9.094 27.172 17.375 1 91.31 236 LEU B N 1
ATOM 4128 C CA . LEU B 1 236 ? 10.031 26.203 16.812 1 91.31 236 LEU B CA 1
ATOM 4129 C C . LEU B 1 236 ? 11.141 25.875 17.797 1 91.31 236 LEU B C 1
ATOM 4131 O O . LEU B 1 236 ? 11.461 24.703 18.031 1 91.31 236 LEU B O 1
ATOM 4135 N N . GLN B 1 237 ? 11.703 26.875 18.391 1 90.38 237 GLN B N 1
ATOM 4136 C CA . GLN B 1 237 ? 12.758 26.688 19.391 1 90.38 237 GLN B CA 1
ATOM 4137 C C . GLN B 1 237 ? 12.242 25.906 20.594 1 90.38 237 GLN B C 1
ATOM 4139 O O . GLN B 1 237 ? 12.938 25.031 21.109 1 90.38 237 GLN B O 1
ATOM 4144 N N . TRP B 1 238 ? 11.07 26.234 21.016 1 91.19 238 TRP B N 1
ATOM 4145 C CA . TRP B 1 238 ? 10.469 25.562 22.156 1 91.19 238 TRP B CA 1
ATOM 4146 C C . TRP B 1 238 ? 10.25 24.078 21.859 1 91.19 238 TRP B C 1
ATOM 4148 O O . TRP B 1 238 ? 10.461 23.234 22.719 1 91.19 238 TRP B O 1
ATOM 4158 N N . LEU B 1 239 ? 9.852 23.766 20.656 1 92.5 239 LEU B N 1
ATOM 4159 C CA . LEU B 1 239 ? 9.586 22.391 20.25 1 92.5 239 LEU B CA 1
ATOM 4160 C C . LEU B 1 239 ? 10.836 21.516 20.422 1 92.5 239 LEU B C 1
ATOM 4162 O O . LEU B 1 239 ? 10.727 20.328 20.75 1 92.5 239 LEU B O 1
ATOM 4166 N N . PHE B 1 240 ? 11.977 22.109 20.297 1 91.5 240 PHE B N 1
ATOM 4167 C CA . PHE B 1 240 ? 13.219 21.359 20.391 1 91.5 240 PHE B CA 1
ATOM 4168 C C . PHE B 1 240 ? 13.891 21.547 21.734 1 91.5 240 PHE B C 1
ATOM 4170 O O . PHE B 1 240 ? 15.023 21.125 21.938 1 91.5 240 PHE B O 1
ATOM 4177 N N . GLY B 1 241 ? 13.219 22.078 22.656 1 82.56 241 GLY B N 1
ATOM 4178 C CA . GLY B 1 241 ? 13.742 22.281 23.984 1 82.56 241 GLY B CA 1
ATOM 4179 C C . GLY B 1 241 ? 14.891 23.266 24.031 1 82.56 241 GLY B C 1
ATOM 4180 O O . GLY B 1 241 ? 15.742 23.188 24.922 1 82.56 241 GLY B O 1
ATOM 4181 N N . GLU B 1 242 ? 15.117 23.938 23.078 1 70.94 242 GLU B N 1
ATOM 4182 C CA . GLU B 1 242 ? 16.203 24.906 23.016 1 70.94 242 GLU B CA 1
ATOM 4183 C C . GLU B 1 242 ? 15.828 26.203 23.734 1 70.94 242 GLU B C 1
ATOM 4185 O O . GLU B 1 242 ? 14.648 26.562 23.797 1 70.94 242 GLU B O 1
ATOM 4190 N N . GLN B 1 243 ? 16.938 26.688 24.609 1 62.53 243 GLN B N 1
ATOM 4191 C CA . GLN B 1 243 ? 16.75 27.984 25.266 1 62.53 243 GLN B CA 1
ATOM 4192 C C . GLN B 1 243 ? 16.641 29.109 24.25 1 62.53 243 GLN B C 1
ATOM 4194 O O . GLN B 1 243 ? 17.328 29.109 23.234 1 62.53 243 GLN B O 1
ATOM 4199 N N . VAL B 1 244 ? 15.625 29.75 24.156 1 52.84 244 VAL B N 1
ATOM 4200 C CA . VAL B 1 244 ? 15.492 30.906 23.281 1 52.84 244 VAL B CA 1
ATOM 4201 C C . VAL B 1 244 ? 16.484 31.984 23.688 1 52.84 244 VAL B C 1
ATOM 4203 O O . VAL B 1 244 ? 16.562 32.344 24.859 1 52.84 244 VAL B O 1
ATOM 4206 N N . GLU B 1 245 ? 17.672 32.25 22.984 1 48.84 245 GLU B N 1
ATOM 4207 C CA . GLU B 1 245 ? 18.844 33.094 23.172 1 48.84 245 GLU B CA 1
ATOM 4208 C C . GLU B 1 245 ? 18.438 34.531 23.5 1 48.84 245 GLU B C 1
ATOM 4210 O O . GLU B 1 245 ? 19.203 35.25 24.109 1 48.84 245 GLU B O 1
ATOM 4215 N N . GLY B 1 246 ? 17.625 35.25 24.031 1 46.69 246 GLY B N 1
ATOM 4216 C CA . GLY B 1 246 ? 17.609 36.656 24.297 1 46.69 246 GLY B CA 1
ATOM 4217 C C . GLY B 1 246 ? 16.781 37.031 25.516 1 46.69 246 GLY B C 1
ATOM 4218 O O . GLY B 1 246 ? 16.812 38.188 25.953 1 46.69 246 GLY B O 1
ATOM 4219 N N . GLY B 1 247 ? 15.672 36.312 26.125 1 46.81 247 GLY B N 1
ATOM 4220 C CA . GLY B 1 247 ? 15.023 36.906 27.281 1 46.81 247 GLY B CA 1
ATOM 4221 C C . GLY B 1 247 ? 14.984 35.969 28.484 1 46.81 247 GLY B C 1
ATOM 4222 O O . GLY B 1 247 ? 15.266 34.781 28.359 1 46.81 247 GLY B O 1
ATOM 4223 N N . ALA B 1 248 ? 15.117 36.562 29.828 1 45.28 248 ALA B N 1
ATOM 4224 C CA . ALA B 1 248 ? 15.023 35.969 31.156 1 45.28 248 ALA B CA 1
ATOM 4225 C C . ALA B 1 248 ? 13.977 34.875 31.203 1 45.28 248 ALA B C 1
ATOM 4227 O O . ALA B 1 248 ? 14.164 33.844 31.875 1 45.28 248 ALA B O 1
ATOM 4228 N N . ILE B 1 249 ? 12.648 35.125 30.891 1 50.81 249 ILE B N 1
ATOM 4229 C CA . ILE B 1 249 ? 11.5 34.25 31.062 1 50.81 249 ILE B CA 1
ATOM 4230 C C . ILE B 1 249 ? 11.18 33.562 29.75 1 50.81 249 ILE B C 1
ATOM 4232 O O . ILE B 1 249 ? 10.945 34.219 28.734 1 50.81 249 ILE B O 1
ATOM 4236 N N . GLN B 1 250 ? 11.508 32.375 29.484 1 62.22 250 GLN B N 1
ATOM 4237 C CA . GLN B 1 250 ? 11.242 31.594 28.281 1 62.22 250 GLN B CA 1
ATOM 4238 C C . GLN B 1 250 ? 9.742 31.469 28.031 1 62.22 250 GLN B C 1
ATOM 4240 O O . GLN B 1 250 ? 9.008 30.969 28.891 1 62.22 250 GLN B O 1
ATOM 4245 N N . LYS B 1 251 ? 9.094 32.375 27.125 1 72.56 251 LYS B N 1
ATOM 4246 C CA . LYS B 1 251 ? 7.664 32.406 26.828 1 72.56 251 LYS B CA 1
ATOM 4247 C C . LYS B 1 251 ? 7.051 31.016 26.812 1 72.56 251 LYS B C 1
ATOM 4249 O O . LYS B 1 251 ? 5.863 30.859 27.094 1 72.56 251 LYS B O 1
ATOM 4254 N N . GLY B 1 252 ? 7.824 30.016 26.891 1 82.81 252 GLY B N 1
ATOM 4255 C CA . GLY B 1 252 ? 7.316 28.656 26.859 1 82.81 252 GLY B CA 1
ATOM 4256 C C . GLY B 1 252 ? 7.422 27.953 28.203 1 82.81 252 GLY B C 1
ATOM 4257 O O . GLY B 1 252 ? 6.961 26.828 28.359 1 82.81 252 GLY B O 1
ATOM 4258 N N . ASP B 1 253 ? 7.871 28.625 29.266 1 83.81 253 ASP B N 1
ATOM 4259 C CA . ASP B 1 253 ? 8.109 28 30.562 1 83.81 253 ASP B CA 1
ATOM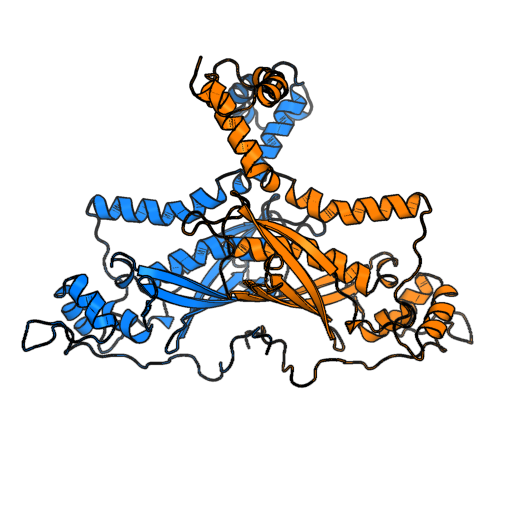 4260 C C . ASP B 1 253 ? 6.793 27.609 31.234 1 83.81 253 ASP B C 1
ATOM 4262 O O . ASP B 1 253 ? 6.742 26.656 32 1 83.81 253 ASP B O 1
ATOM 4266 N N . GLY B 1 254 ? 5.707 28.281 30.953 1 87.75 254 GLY B N 1
ATOM 4267 C CA . GLY B 1 254 ? 4.426 28 31.578 1 87.75 254 GLY B CA 1
ATOM 4268 C C . GLY B 1 254 ? 3.664 26.891 30.891 1 87.75 254 GLY B C 1
ATOM 4269 O O . GLY B 1 254 ? 2.643 26.422 31.406 1 87.75 254 GLY B O 1
ATOM 4270 N N . ILE B 1 255 ? 4.199 26.344 29.844 1 92.69 255 ILE B N 1
ATOM 4271 C CA . ILE B 1 255 ? 3.506 25.281 29.109 1 92.69 255 ILE B CA 1
ATOM 4272 C C . ILE B 1 255 ? 3.693 23.953 29.828 1 92.69 255 ILE B C 1
ATOM 4274 O O . ILE B 1 255 ? 4.816 23.578 30.172 1 92.69 255 ILE B O 1
ATOM 4278 N N . VAL B 1 256 ? 2.598 23.328 30.078 1 93.81 256 VAL B N 1
ATOM 4279 C CA . VAL B 1 256 ? 2.596 22.016 30.719 1 93.81 256 VAL B CA 1
ATOM 4280 C C . VAL B 1 256 ? 2.633 20.906 29.656 1 93.81 256 VAL B C 1
ATOM 4282 O O . VAL B 1 256 ? 1.807 20.891 28.75 1 93.81 256 VAL B O 1
ATOM 4285 N N . LEU B 1 257 ? 3.561 20.016 29.828 1 93.5 257 LEU B N 1
ATOM 4286 C CA . LEU B 1 257 ? 3.721 18.906 28.891 1 93.5 257 LEU B CA 1
ATOM 4287 C C . LEU B 1 257 ? 2.922 17.688 29.344 1 93.5 257 LEU B C 1
ATOM 4289 O O . LEU B 1 257 ? 2.875 17.375 30.531 1 93.5 257 LEU B O 1
ATOM 4293 N N . GLY B 1 258 ? 2.271 17.094 28.359 1 91.44 258 GLY B N 1
ATOM 4294 C CA . GLY B 1 258 ? 1.713 15.781 28.625 1 91.44 258 GLY B CA 1
ATOM 4295 C C . GLY B 1 258 ? 2.764 14.688 28.703 1 91.44 258 GLY B C 1
ATOM 4296 O O . GLY B 1 258 ? 3.963 14.969 28.609 1 91.44 258 GLY B O 1
ATOM 4297 N N . PRO B 1 259 ? 2.287 13.438 28.938 1 92.5 259 PRO B N 1
ATOM 4298 C CA . PRO B 1 259 ? 3.242 12.336 28.984 1 92.5 259 PRO B CA 1
ATOM 4299 C C . PRO B 1 259 ? 3.992 12.141 27.672 1 92.5 259 PRO B C 1
ATOM 4301 O O . PRO B 1 259 ? 3.438 12.391 26.594 1 92.5 259 PRO B O 1
ATOM 4304 N N . VAL B 1 260 ? 5.234 11.617 27.797 1 92.88 260 VAL B N 1
ATOM 4305 C CA . VAL B 1 260 ? 6.09 11.398 26.625 1 92.88 260 VAL B CA 1
ATOM 4306 C C . VAL B 1 260 ? 5.508 10.289 25.766 1 92.88 260 VAL B C 1
ATOM 4308 O O . VAL B 1 260 ? 5.676 10.297 24.547 1 92.88 260 VAL B O 1
ATOM 4311 N N . GLU B 1 261 ? 4.852 9.391 26.375 1 92.25 261 GLU B N 1
ATOM 4312 C CA . GLU B 1 261 ? 4.172 8.312 25.656 1 92.25 261 GLU B CA 1
ATOM 4313 C C . GLU B 1 261 ? 2.75 8.117 26.172 1 92.25 261 GLU B C 1
ATOM 4315 O O . GLU B 1 261 ? 2.5 8.219 27.375 1 92.25 261 GLU B O 1
ATOM 4320 N N . ARG B 1 262 ? 1.868 7.918 25.328 1 92.5 262 ARG B N 1
ATOM 4321 C CA . ARG B 1 262 ? 0.469 7.664 25.656 1 92.5 262 ARG B CA 1
ATOM 4322 C C . ARG B 1 262 ? -0.138 6.637 24.703 1 92.5 262 ARG B C 1
ATOM 4324 O O . ARG B 1 262 ? 0.148 6.645 23.516 1 92.5 262 ARG B O 1
ATOM 4331 N N . GLY B 1 263 ? -1.026 5.734 25.25 1 89.06 263 GLY B N 1
ATOM 4332 C CA . GLY B 1 263 ? -1.729 4.742 24.453 1 89.06 263 GLY B CA 1
ATOM 4333 C C . GLY B 1 263 ? -0.853 3.572 24.062 1 89.06 263 GLY B C 1
ATOM 4334 O O . GLY B 1 263 ? -1.168 2.854 23.109 1 89.06 263 GLY B O 1
ATOM 4335 N N . MET B 1 264 ? 0.232 3.426 24.641 1 80.75 264 MET B N 1
ATOM 4336 C CA . MET B 1 264 ? 1.206 2.412 24.234 1 80.75 264 MET B CA 1
ATOM 4337 C C . MET B 1 264 ? 1.098 1.178 25.125 1 80.75 264 MET B C 1
ATOM 4339 O O . MET B 1 264 ? 1.818 0.198 24.922 1 80.75 264 MET B O 1
ATOM 4343 N N . ASP B 1 265 ? 0.041 1.323 25.938 1 70.38 265 ASP B N 1
ATOM 4344 C CA . ASP B 1 265 ? -0.135 0.204 26.859 1 70.38 265 ASP B CA 1
ATOM 4345 C C . ASP B 1 265 ? -0.461 -1.082 26.094 1 70.38 265 ASP B C 1
ATOM 4347 O O . ASP B 1 265 ? -1.331 -1.092 25.219 1 70.38 265 ASP B O 1
ATOM 4351 N N . THR B 1 266 ? 0.272 -2.158 26.172 1 59.78 266 THR B N 1
ATOM 4352 C CA . THR B 1 266 ? 0.125 -3.492 25.609 1 59.78 266 THR B CA 1
ATOM 4353 C C . THR B 1 266 ? 0.545 -3.5 24.141 1 59.78 266 THR B C 1
ATOM 4355 O O . THR B 1 266 ? 0.233 -4.441 23.406 1 59.78 266 THR B O 1
ATOM 4358 N N . LYS B 1 267 ? 0.73 -2.301 23.766 1 60.03 267 LYS B N 1
ATOM 4359 C CA . LYS B 1 267 ? 1.092 -2.242 22.344 1 60.03 267 LYS B CA 1
ATOM 4360 C C . LYS B 1 267 ? 2.602 -2.357 22.156 1 60.03 267 LYS B C 1
ATOM 4362 O O . LYS B 1 267 ? 3.367 -1.614 22.781 1 60.03 267 LYS B O 1
ATOM 4367 N N . SER B 1 268 ? 3.006 -3.66 22.234 1 54.09 268 SER B N 1
ATOM 4368 C CA . SER B 1 268 ? 4.43 -3.865 21.984 1 54.09 268 SER B CA 1
ATOM 4369 C C . SER B 1 268 ? 4.922 -2.98 20.844 1 54.09 268 SER B C 1
ATOM 4371 O O . SER B 1 268 ? 4.152 -2.203 20.281 1 54.09 268 SER B O 1
ATOM 4373 N N . THR B 1 269 ? 6.254 -3.291 20.453 1 52.81 269 THR B N 1
ATOM 4374 C CA . THR B 1 269 ? 7 -2.652 19.375 1 52.81 269 THR B CA 1
ATOM 4375 C C . THR B 1 269 ? 6.199 -2.674 18.078 1 52.81 269 THR B C 1
ATOM 4377 O O . THR B 1 269 ? 5.301 -3.502 17.906 1 52.81 269 THR B O 1
ATOM 4380 N N . TRP B 1 270 ? 6.219 -1.476 17.547 1 52.53 270 TRP B N 1
ATOM 4381 C CA . TRP B 1 270 ? 5.621 -1.386 16.219 1 52.53 270 TRP B CA 1
ATOM 4382 C C . TRP B 1 270 ? 5.684 -2.73 15.5 1 52.53 270 TRP B C 1
ATOM 4384 O O . TRP B 1 270 ? 6.762 -3.297 15.32 1 52.53 270 TRP B O 1
ATOM 4394 N N . PRO B 1 271 ? 4.617 -3.402 15.617 1 48.09 271 PRO B N 1
ATOM 4395 C CA . PRO B 1 271 ? 4.574 -4.742 15.023 1 48.09 271 PRO B CA 1
ATOM 4396 C C . PRO B 1 271 ? 5.305 -4.812 13.68 1 48.09 271 PRO B C 1
ATOM 4398 O O . PRO B 1 271 ? 5.703 -5.898 13.25 1 48.09 271 PRO B O 1
ATOM 4401 N N . GLY B 1 272 ? 5.336 -3.797 12.891 1 46.19 272 GLY B N 1
ATOM 4402 C CA . GLY B 1 272 ? 5.797 -3.979 11.523 1 46.19 272 GLY B CA 1
ATOM 4403 C C . GLY B 1 272 ? 7.301 -4.141 11.414 1 46.19 272 GLY B C 1
ATOM 4404 O O . GLY B 1 272 ? 7.863 -4.039 10.32 1 46.19 272 GLY B O 1
ATOM 4405 N N . GLN B 1 273 ? 7.953 -4.148 12.594 1 43.69 273 GLN B N 1
ATOM 4406 C CA . GLN B 1 273 ? 9.398 -4.238 12.438 1 43.69 273 GLN B CA 1
ATOM 4407 C C . GLN B 1 273 ? 9.836 -5.668 12.133 1 43.69 273 GLN B C 1
ATOM 4409 O O . GLN B 1 273 ? 9.453 -6.602 12.836 1 43.69 273 GLN B O 1
ATOM 4414 N N . LEU B 1 274 ? 9.828 -6.031 10.852 1 37.19 274 LEU B N 1
ATOM 4415 C CA . LEU B 1 274 ? 10.578 -7.23 10.508 1 37.19 274 LEU B CA 1
ATOM 4416 C C . LEU B 1 274 ? 11.875 -7.305 11.312 1 37.19 274 LEU B C 1
ATOM 4418 O O . LEU B 1 274 ? 12.719 -6.402 11.227 1 37.19 274 LEU B O 1
ATOM 4422 N N . ALA B 1 275 ? 11.812 -7.648 12.617 1 33.47 275 ALA B N 1
ATOM 4423 C CA . ALA B 1 275 ? 13.07 -7.859 13.328 1 33.47 275 ALA B CA 1
ATOM 4424 C C . ALA B 1 275 ? 13.93 -8.906 12.625 1 33.47 275 ALA B C 1
ATOM 4426 O O . ALA B 1 275 ? 13.43 -9.945 12.195 1 33.47 275 ALA B O 1
#

Secondary structure (DSSP, 8-state):
--HHHHHS-HHHHHHHHHHHHTS-TTS-HHHHHHHHHHHHHTGGGSTTHHHHHHHHHHHHHHHHHHTT-----TTTT--GGG-EEEEEEE--STTB-TTTSBB-HHHHHHHHHHHHHHHHHHHHGGGGGSTTEEEEEEEEEEEE-SPPBTT-EEEEEEEEEEE-SSEEEEEEEEEEPPPTTT----EEEEEEEEEEEEETTEEEPHHHHHHTTT--TTTHHHHHHHHHTS-HHHHHHHHTT---TT-SS-TTTTPPP--S-BS-TT--S-TT---/--THHHHS-HHHHHHHHHHHHTS-TTS-HHHHHHHHHHHHHTGGGSTTHHHHHHHHHHHHHHHHHHTT-----TTTT--GGG-EEEEEEE--STTB-TTTSBB-HHHHHHHHHHHHHHHHHHHHGGGGGSTTEEEEEEEEEEEE-SPPBTT-EEEEEEEEEEE-SSEEEEEEEEEEPPPTTT----EEEEEEEEEEEEETTEEEPHHHHHHTTT--TTTHHHHHHHHHTS-HHHHHHHHTT---TT-SS-TTTTPPP--S-BS-TT--S-TT---

Sequence (550 aa):
MSLVARLVPSSLVDRLEPLLARLPSGLPRPLKWAFIALLIFNIDGLPGVWHARIMWPFIAFQWQVRLGKKWPNWRIGKDEFDFTTKREFRASFNSSDTFGYHLSNSSFAVCLDHVRGPFAVQLVGEAYGIDGMTFALGGTAFDYLKEIPVMSKFEVENRLLGYDRKWLYVSTTFQSRPHPRTGERKIYCKTLSRVVIKHNRRTVSPHRAFALTGYGAEHGERNWAIAQTMSKQEQLQWLFGEQVEGGAIQKGDGIVLGPVERGMDTKSTWPGQLAMSLVARLVPSSLVDRLEPLLARLPSGLPRPLKWAFIALLIFNIDGLPGVWHARIMWPFIAFQWQVRLGKKWPNWRIGKDEFDFTTKREFRASFNSSDTFGYHLSNSSFAVCLDHVRGPFAVQLVGEAYGIDGMTFALGGTAFDYLKEIPVMSKFEVENRLLGYDRKWLYVSTTFQSRPHPRTGERKIYCKTLSRVVIKHNRRTVSPHRAFALTGYGAEHGERNWAIAQTMSKQEQLQWLFGEQVEGGAIQKGDGIVLGPVERGMDTKSTWPGQLA

Nearest PDB structures (foldseek):
  5vpj-assembly3_J  TM=8.329E-01  e=6.607E-06  Actinomadura verrucosospora
  4i4j-assembly1_D  TM=7.729E-01  e=1.801E-05  Streptomyces globisporus
  4i4j-assembly2_E  TM=6.464E-01  e=8.365E-06  Streptomyces globisporus
  3r87-assembly1_A  TM=6.905E-01  e=7.421E-05  Photobacterium profundum
  4i4j-assembly1_B  TM=5.784E-01  e=4.637E-06  Streptomyces globisporus

Foldseek 3Di:
DDPVPPPDPPVVCVVCVVVLVVDDPPDDPVVSVVVVVVCVLCVCVDPCNLVCLQCVVVVVVVVCVVVVDDDDQPQAQAALQPDKDKDKDAQTPNQCDPVAQFGDPVSVVSVCSRPVQVSVCSSLVPLVVQPQKDKDWPDKDKDFDATHHHGFMWMKMKGFLKFAFFWTKIKIWIWHQQDPPPRDIHTGMIMIITMFIDRVPDTFQPQLSNLCSNHHNPCSVVSVVLSVVDDSVLSVCVRVVHDDPDDPDSSNPPGDTDDNIDNCVVVPDPPPPPD/DDPVPVPDPPVVCVVCVVVLVVDDPPDDPVVSVVVVVVCVLCVCVDPCNLVCLQCVVVVVVVVCVVVVDDDDQPQAQAALQPDKDKDKDAQTPNQCDPVAQFGDPVVVVSVCSRPVQVSVCSSLVPLVVQPQKDKDWPDKDKDFDATHHHGFMWMKMKGFLKFAFFWTKIKIWIWHQQDPPPRDIGTGMIMIITMFIDRVPDTFQPQLSQLCSNHHNPCSPVSVVLSVVDDSVLSVCVRVVHDPPDDPDSSNPPGDTDDNIDNCVVVPDPVPPPD

pLDDT: mean 85.21, std 14.21, range [32.03, 98.62]

InterPro domains:
  IPR029069 HotDog domain superfamily [SSF54637] (84-203)
  IPR051490 THEM6/lcsJ thioesterase [PTHR12475] (24-232)

Solvent-accessible surface area (backbone atoms only — not comparable to full-atom values): 29691 Å² total; per-residue (Å²): 130,60,77,69,62,75,77,44,57,63,70,56,48,64,67,43,46,68,56,55,70,42,41,44,84,85,52,56,66,70,56,52,50,49,48,51,49,52,46,63,59,21,49,76,36,35,79,60,40,59,57,47,62,53,44,42,66,57,53,54,48,54,51,40,47,74,72,64,59,80,74,84,74,80,40,49,39,32,57,72,65,72,48,67,50,75,46,77,48,62,25,37,68,64,43,23,36,85,90,67,46,17,44,27,77,29,42,58,40,45,52,44,64,56,47,52,57,62,47,53,47,61,71,40,43,54,56,60,71,32,87,62,41,48,70,45,72,44,29,39,16,34,32,47,70,42,82,46,50,52,67,37,62,32,33,41,35,39,34,48,57,28,32,31,65,52,38,37,33,36,35,35,39,33,25,40,59,59,36,91,86,81,56,51,61,52,65,27,31,44,34,44,30,35,35,31,39,23,47,75,94,42,77,38,33,49,32,51,45,38,32,49,42,4,37,30,71,87,50,4,56,61,17,28,57,42,44,70,72,44,52,63,68,53,49,54,34,50,53,69,70,44,82,69,89,83,62,98,72,58,82,61,70,81,50,67,73,62,63,58,56,43,64,47,78,91,52,80,71,71,42,32,67,79,125,129,60,74,68,62,75,77,45,58,64,71,56,48,63,66,44,44,67,56,55,70,42,41,42,81,86,52,54,65,71,56,51,51,50,48,51,48,51,46,63,58,21,49,75,38,35,77,59,40,58,57,48,63,53,43,42,65,58,52,54,49,54,50,40,48,73,72,63,59,79,73,84,76,81,41,50,39,31,56,71,66,72,49,67,50,75,47,77,50,63,23,38,67,64,45,23,38,85,90,67,44,17,42,28,77,29,42,57,39,44,52,44,63,58,46,52,56,60,47,51,46,61,72,39,44,55,55,58,71,32,86,62,41,47,71,46,70,46,30,40,14,41,35,48,71,44,83,46,50,51,68,37,61,32,34,40,36,40,34,48,56,29,33,31,65,52,38,37,34,36,35,36,37,33,25,40,58,59,35,90,86,80,56,51,61,53,65,26,30,42,32,40,30,35,34,32,39,24,48,74,93,41,76,38,33,48,32,52,43,40,32,50,43,4,36,30,71,88,50,4,56,62,18,28,58,43,44,70,72,44,52,64,68,53,49,55,34,49,53,68,69,44,81,69,90,81,63,97,71,57,80,62,68,82,50,67,72,60,63,58,54,42,62,50,78,90,49,67,70,72,39,38,57,82,121